Protein AF-A0A8T5HT48-F1 (afdb_monomer)

Sequence (452 aa):
MRFPLLFIIGLIIILPLALAVEISLPKDNYNLDEIVTISVFGCVETSLLMINNPSGFPVTVDQGFASWQMNYNTKSDNTLGKYEIIVNCADGNSQTKEFCLGEDCVISEPESGPETIKDYSWFKNEFMGYNETYSDFEEEYYEITNESVEHNTTNQPNQTSLLTLEDLEDLKELGEDLDELKEDLEDFSDDIDDYVDDLEDVDPVNETLVNLSNILIDNTEDLLENVINLLNKTGFDPDCNTYWTCTEWTTCANGTKSQNCTDKYGCEMDYVETVECFMCLESWNCTGWSSCSGGKQTRTCTDKHYCGTTLTKPTEEQSCQGSSSGTSSGVSGKSGSKDDLNINNLDVGLDQQGIPQEKIVEPDFTFGSEETEPLKEKSKLTPILLIVASIVLLIIIGGLVFLLYLKPKLDSANEIKEYIKKEKVKNVPLDQVKKTLIENGWPEKEVNKYLK

Foldseek 3Di:
DPPPVVVVVVVVVPPPPQPAKDKDWPDQEDEAQDKTKIKIARAQFKKKKFKADPVRATLDIDMDTHIDMDIDGNNSDVHFEKMKIWMAHLVGHIDIDIHGYDDPYDDDDDDPDPPPPDPCVVVSVLVVVLVVLVVVLVVLVVVLVVVLVVVVPPDDPPDDDDQDPVSVVSVVVSVVSLVVNVVSLVVSLVVLVVVLVVVCVVDVVPVNSNNVSVVVNVVSVVVNVVVVVVCVVVQPDVPDRFDWDKDDWDQDDPQKIKIWIDGPRPPDDIDIDMDGNPPQPFDWDKDDWDPQDPQKTFIDIDGPRPNVDCPPPDDGMDGDPPPPPPDPPDDDDDDDDDDDDDDDDDDDDDDDDDDDDDDDDDDDDDDDDDDDDDDDDDDPPPPVVVVVVVVVVVVVVVVVCCVVVCPDPPVLQPVLLVLVVVVVVVVDDLVVSLVVCVVVPHDSVSNVVNSD

pLDDT: mean 73.36, std 18.72, range [36.97, 98.38]

Radius of gyration: 39.74 Å; Cα contacts (8 Å, |Δi|>4): 416; chains: 1; bounding box: 127×87×83 Å

Secondary structure (DSSP, 8-state):
--SHHHHHHHHHHSS------EEE-S-SEE-TT-EEEEEEE--SSEEEEEEE-TTS-EEEEEEEESSEEEEEETTS----EEEEEEEEETTS-EEEEEEEESTT---PPPP---------HHHHHHHHHHHHHHHHHHHHHHHHHHHHHHTTSSS-TTSPPPPPTTHHHHHHHHHHHHHHHHHHHHHHHHHHHHHHHHHHHH-TT-HHHHHHHHHHHHHHHHHHHHHHHHHHHTT--SS----EEEPPPPPPBTTEEEEEEEETT-SS--EEEEEE-------EEEPPPPPPBTTEEE--EEESS-----TTPPPSEEE---------------------------------PPPP---------------PPPP------HHHHHHHHHHHHHHHHHHHHHHHH------HHHHHHHHHHHHHHTT--HHHHHHHHHHTT--HHHHHHH--

Solvent-accessible surface area (backbone atoms only — not comparable to full-atom values): 28052 Å² total; per-residue (Å²): 145,76,66,66,62,60,54,52,55,48,51,64,71,64,49,76,76,74,55,67,59,41,81,46,59,95,65,54,74,43,53,81,72,36,72,48,53,42,35,41,34,50,34,90,41,48,30,43,38,37,34,24,42,64,87,53,44,74,77,50,74,51,74,44,58,34,64,42,71,54,75,46,55,36,62,81,55,83,71,71,28,50,29,41,37,40,38,42,26,75,89,70,54,67,41,74,48,67,38,22,34,50,92,90,48,80,86,72,81,82,74,91,65,86,77,80,79,74,86,54,61,65,64,52,53,55,54,50,51,52,54,49,57,51,50,53,53,51,51,52,54,50,50,58,59,46,56,67,50,59,71,55,76,82,56,73,101,82,65,88,85,73,82,50,78,63,59,55,51,55,55,47,53,51,49,54,53,46,55,49,53,50,51,56,48,53,52,50,45,51,54,49,52,55,50,43,57,56,43,51,77,75,44,78,77,51,59,47,57,50,52,48,52,52,51,50,46,54,50,48,54,51,50,52,52,49,52,52,50,49,42,50,70,74,51,60,49,98,84,63,54,70,46,74,49,64,51,76,68,45,75,76,52,98,52,29,29,41,28,51,32,38,34,78,67,60,67,53,80,66,48,72,53,72,45,74,46,67,85,62,72,78,40,72,52,60,56,73,73,44,76,74,52,97,59,30,26,42,39,57,71,44,62,73,68,69,57,88,73,66,91,82,62,74,82,44,68,47,73,52,82,73,80,76,80,70,79,87,74,87,78,91,81,85,88,83,86,85,88,80,91,78,91,86,85,90,82,83,88,78,89,77,84,83,77,86,84,77,84,83,78,82,83,88,78,85,82,81,85,81,86,78,81,86,83,87,77,85,82,82,64,68,68,61,54,54,54,54,54,51,51,53,52,50,50,53,54,49,51,53,50,44,59,71,73,49,67,72,82,62,71,66,66,58,60,54,52,52,52,52,53,58,40,53,77,70,70,55,57,66,72,57,56,52,50,53,45,40,76,73,69,45,57,63,73,60,56,59,64,77,75,109

Structure (mmCIF, N/CA/C/O backbone):
data_AF-A0A8T5HT48-F1
#
_entry.id   AF-A0A8T5HT48-F1
#
loop_
_atom_site.group_PDB
_atom_site.id
_atom_site.type_symbol
_atom_site.label_atom_id
_atom_site.label_alt_id
_atom_site.label_comp_id
_atom_site.label_asym_id
_atom_site.label_entity_id
_atom_site.label_seq_id
_atom_site.pdbx_PDB_ins_code
_atom_site.Cartn_x
_atom_site.Cartn_y
_atom_site.Cartn_z
_atom_site.occupancy
_atom_site.B_iso_or_equiv
_atom_site.auth_seq_id
_atom_site.auth_comp_id
_atom_site.auth_asym_id
_atom_site.auth_atom_id
_atom_site.pdbx_PDB_model_num
ATOM 1 N N . MET A 1 1 ? 62.179 -1.739 1.456 1.00 49.88 1 MET A N 1
ATOM 2 C CA . MET A 1 1 ? 61.229 -1.717 0.319 1.00 49.88 1 MET A CA 1
ATOM 3 C C . MET A 1 1 ? 60.306 -2.945 0.344 1.00 49.88 1 MET A C 1
ATOM 5 O O . MET A 1 1 ? 60.401 -3.795 -0.526 1.00 49.88 1 MET A O 1
ATOM 9 N N . ARG A 1 2 ? 59.440 -3.090 1.359 1.00 54.88 2 ARG A N 1
ATOM 10 C CA . ARG A 1 2 ? 58.436 -4.183 1.444 1.00 54.88 2 ARG A CA 1
ATOM 11 C C . ARG A 1 2 ? 57.041 -3.698 1.872 1.00 54.88 2 ARG A C 1
ATOM 13 O O . ARG A 1 2 ? 56.160 -4.503 2.116 1.00 54.88 2 ARG A O 1
ATOM 20 N N . PHE A 1 3 ? 56.855 -2.381 1.938 1.00 53.69 3 PHE A N 1
ATOM 21 C CA . PHE A 1 3 ? 55.590 -1.742 2.293 1.00 53.69 3 PHE A CA 1
ATOM 22 C C . PHE A 1 3 ? 54.587 -1.528 1.136 1.00 53.69 3 PHE A C 1
ATOM 24 O O . PHE A 1 3 ? 53.400 -1.478 1.440 1.00 53.69 3 PHE A O 1
ATOM 31 N N . PRO A 1 4 ? 54.961 -1.454 -0.165 1.00 62.06 4 PRO A N 1
ATOM 32 C CA . PRO A 1 4 ? 53.960 -1.158 -1.196 1.00 62.06 4 PRO A CA 1
ATOM 33 C C . PRO A 1 4 ? 53.065 -2.360 -1.541 1.00 62.06 4 PRO A C 1
ATOM 35 O O . PRO A 1 4 ? 51.934 -2.163 -1.958 1.00 62.06 4 PRO A O 1
ATOM 38 N N . LEU A 1 5 ? 53.516 -3.604 -1.321 1.00 59.66 5 LEU A N 1
ATOM 39 C CA . LEU A 1 5 ? 52.741 -4.795 -1.701 1.00 59.66 5 LEU A CA 1
ATOM 40 C C . LEU A 1 5 ? 51.517 -5.022 -0.794 1.00 59.66 5 LEU A C 1
ATOM 42 O O . LEU A 1 5 ? 50.448 -5.363 -1.283 1.00 59.66 5 LEU A O 1
ATOM 46 N N . LEU A 1 6 ? 51.654 -4.792 0.518 1.00 58.69 6 LEU A N 1
ATOM 47 C CA . LEU A 1 6 ? 50.539 -4.919 1.469 1.00 58.69 6 LEU A CA 1
ATOM 48 C C . LEU A 1 6 ? 49.509 -3.796 1.305 1.00 58.69 6 LEU A C 1
ATOM 50 O O . LEU A 1 6 ? 48.326 -4.026 1.521 1.00 58.69 6 LEU A O 1
ATOM 54 N N . PHE A 1 7 ? 49.946 -2.609 0.878 1.00 58.25 7 PHE A N 1
ATOM 55 C CA . PHE A 1 7 ? 49.049 -1.489 0.599 1.00 58.25 7 PHE A CA 1
ATOM 56 C C . PHE A 1 7 ? 48.236 -1.717 -0.684 1.00 58.25 7 PHE A C 1
ATOM 58 O O . PHE A 1 7 ? 47.054 -1.403 -0.719 1.00 58.25 7 PHE A O 1
ATOM 65 N N . ILE A 1 8 ? 48.843 -2.332 -1.708 1.00 63.66 8 ILE A N 1
ATOM 66 C CA . ILE A 1 8 ? 48.151 -2.723 -2.946 1.00 63.66 8 ILE A CA 1
ATOM 67 C C . ILE A 1 8 ? 47.160 -3.867 -2.685 1.00 63.66 8 ILE A C 1
ATOM 69 O O . ILE A 1 8 ? 46.035 -3.807 -3.162 1.00 63.66 8 ILE A O 1
ATOM 73 N N . ILE A 1 9 ? 47.527 -4.874 -1.883 1.00 65.62 9 ILE A N 1
ATOM 74 C CA . ILE A 1 9 ? 46.602 -5.957 -1.500 1.00 65.62 9 ILE A CA 1
ATOM 75 C C . ILE A 1 9 ? 45.456 -5.412 -0.629 1.00 65.62 9 ILE A C 1
ATOM 77 O O . ILE A 1 9 ? 44.315 -5.817 -0.809 1.00 65.62 9 ILE A O 1
ATOM 81 N N . GLY A 1 10 ? 45.735 -4.449 0.258 1.00 60.66 10 GLY A N 1
ATOM 82 C CA . GLY A 1 10 ? 44.704 -3.737 1.019 1.00 60.66 10 GLY A CA 1
ATOM 83 C C . GLY A 1 10 ? 43.751 -2.935 0.127 1.00 60.66 10 GLY A C 1
ATOM 84 O O . GLY A 1 10 ? 42.546 -3.027 0.306 1.00 60.66 10 GLY A O 1
ATOM 85 N N . LEU A 1 11 ? 44.265 -2.224 -0.881 1.00 54.41 11 LEU A N 1
ATOM 86 C CA . LEU A 1 11 ? 43.449 -1.486 -1.855 1.00 54.41 11 LEU A CA 1
ATOM 87 C C . LEU A 1 11 ? 42.596 -2.397 -2.750 1.00 54.41 11 LEU A C 1
ATOM 89 O O . LEU A 1 11 ? 41.496 -2.007 -3.111 1.00 54.41 11 LEU A O 1
ATOM 93 N N . ILE A 1 12 ? 43.062 -3.610 -3.066 1.00 56.56 12 ILE A N 1
ATOM 94 C CA . ILE A 1 12 ? 42.284 -4.601 -3.833 1.00 56.56 12 ILE A CA 1
ATOM 95 C C . ILE A 1 12 ? 41.157 -5.216 -2.982 1.00 56.56 12 ILE A C 1
ATOM 97 O O . ILE A 1 12 ? 40.124 -5.583 -3.526 1.00 56.56 12 ILE A O 1
ATOM 101 N N . ILE A 1 13 ? 41.323 -5.299 -1.656 1.00 56.41 13 ILE A N 1
ATOM 102 C CA . ILE A 1 13 ? 40.288 -5.803 -0.729 1.00 56.41 13 ILE A CA 1
ATOM 103 C C . ILE A 1 13 ? 39.277 -4.703 -0.345 1.00 56.41 13 ILE A C 1
ATOM 105 O O . ILE A 1 13 ? 38.159 -5.017 0.046 1.00 56.41 13 ILE A O 1
ATOM 109 N N . ILE A 1 14 ? 39.655 -3.425 -0.467 1.00 50.94 14 ILE A N 1
ATOM 110 C CA . ILE A 1 14 ? 38.781 -2.264 -0.212 1.00 50.94 14 ILE A CA 1
ATOM 111 C C . ILE A 1 14 ? 38.170 -1.724 -1.515 1.00 50.94 14 ILE A C 1
ATOM 113 O O . ILE A 1 14 ? 37.400 -0.772 -1.461 1.00 50.94 14 ILE A O 1
ATOM 117 N N . LEU A 1 15 ? 38.468 -2.306 -2.686 1.00 46.78 15 LEU A N 1
ATOM 118 C CA . LEU A 1 15 ? 37.671 -2.017 -3.876 1.00 46.78 15 LEU A CA 1
ATOM 119 C C . LEU A 1 15 ? 36.246 -2.473 -3.536 1.00 46.78 15 LEU A C 1
ATOM 121 O O . LEU A 1 15 ? 36.062 -3.678 -3.328 1.00 46.78 15 LEU A O 1
ATOM 125 N N . PRO A 1 16 ? 35.260 -1.565 -3.408 1.00 53.06 16 PRO A N 1
ATOM 126 C CA . PRO A 1 16 ? 33.886 -2.005 -3.311 1.00 53.06 16 PRO A CA 1
ATOM 127 C C . PRO A 1 16 ? 33.658 -2.825 -4.575 1.00 53.06 16 PRO A C 1
ATOM 129 O O . PRO A 1 16 ? 33.804 -2.320 -5.689 1.00 53.06 16 PRO A O 1
ATOM 132 N N . LEU A 1 17 ? 33.405 -4.121 -4.407 1.00 54.81 17 LEU A N 1
ATOM 133 C CA . LEU A 1 17 ? 32.726 -4.879 -5.438 1.00 54.81 17 LEU A CA 1
ATOM 134 C C . LEU A 1 17 ? 31.367 -4.198 -5.534 1.00 54.81 17 LEU A C 1
ATOM 136 O O . LEU A 1 17 ? 30.469 -4.529 -4.767 1.00 54.81 17 LEU A O 1
ATOM 140 N N . ALA A 1 18 ? 31.271 -3.166 -6.374 1.00 57.53 18 ALA A N 1
ATOM 141 C CA . ALA A 1 18 ? 29.998 -2.687 -6.861 1.00 57.53 18 ALA A CA 1
ATOM 142 C C . ALA A 1 18 ? 29.348 -3.937 -7.443 1.00 57.53 18 ALA A C 1
ATOM 144 O O . ALA A 1 18 ? 29.850 -4.509 -8.417 1.00 57.53 18 ALA A O 1
ATOM 145 N N . LEU A 1 19 ? 28.373 -4.473 -6.714 1.00 64.56 19 LEU A N 1
ATOM 146 C CA . LEU A 1 19 ? 27.620 -5.618 -7.173 1.00 64.56 19 LEU A CA 1
ATOM 147 C C . LEU A 1 19 ? 26.898 -5.106 -8.410 1.00 64.56 19 LEU A C 1
ATOM 149 O O . LEU A 1 19 ? 26.077 -4.204 -8.309 1.00 64.56 19 LEU A O 1
ATOM 153 N N . ALA A 1 20 ? 27.304 -5.594 -9.579 1.00 80.31 20 ALA A N 1
ATOM 154 C CA . ALA A 1 20 ? 26.580 -5.292 -10.798 1.00 80.31 20 ALA A CA 1
ATOM 155 C C . ALA A 1 20 ? 25.136 -5.768 -10.608 1.00 80.31 20 ALA A C 1
ATOM 157 O O . ALA A 1 20 ? 24.907 -6.837 -10.033 1.00 80.31 20 ALA A O 1
ATOM 158 N N . VAL A 1 21 ? 24.189 -4.954 -11.056 1.00 90.31 21 VAL A N 1
ATOM 159 C CA . VAL A 1 21 ? 22.764 -5.275 -11.006 1.00 90.31 21 VAL A CA 1
ATOM 160 C C . VAL A 1 21 ? 22.536 -6.558 -11.792 1.00 90.31 21 VAL A C 1
ATOM 162 O O . VAL A 1 21 ? 23.037 -6.711 -12.907 1.00 90.31 21 VAL A O 1
ATOM 165 N N . GLU A 1 22 ? 21.801 -7.496 -11.208 1.00 94.38 22 GLU A N 1
ATOM 166 C CA . GLU A 1 22 ? 21.535 -8.793 -11.822 1.00 94.38 22 GLU A CA 1
ATOM 167 C C . GLU A 1 22 ? 20.029 -9.038 -11.901 1.00 94.38 22 GLU A C 1
ATOM 169 O O . GLU A 1 22 ? 19.322 -8.993 -10.894 1.00 94.38 22 GLU A O 1
ATOM 174 N N . ILE A 1 23 ? 19.555 -9.344 -13.111 1.00 97.00 23 ILE A N 1
ATOM 175 C CA . ILE A 1 23 ? 18.183 -9.785 -13.368 1.00 97.00 23 ILE A CA 1
ATOM 176 C C . ILE A 1 23 ? 18.204 -11.301 -13.570 1.00 97.00 23 ILE A C 1
ATOM 178 O O . ILE A 1 23 ? 18.834 -11.824 -14.498 1.00 97.00 23 ILE A O 1
ATOM 182 N N . SER A 1 24 ? 17.485 -12.032 -12.724 1.00 96.94 24 SER A N 1
ATOM 183 C CA . SER A 1 24 ? 17.371 -13.486 -12.795 1.00 96.94 24 SER A CA 1
ATOM 184 C C . SER A 1 24 ? 15.972 -13.912 -13.220 1.00 96.94 24 SER A C 1
ATOM 186 O O . SER A 1 24 ? 14.967 -13.364 -12.773 1.00 96.94 24 SER A O 1
ATOM 188 N N . LEU A 1 25 ? 15.935 -14.909 -14.104 1.00 97.19 25 LEU A N 1
ATOM 189 C CA . LEU A 1 25 ? 14.723 -15.532 -14.622 1.00 97.19 25 LEU A CA 1
ATOM 190 C C . LEU A 1 25 ? 14.864 -17.050 -14.450 1.00 97.19 25 LEU A C 1
ATOM 192 O O . LEU A 1 25 ? 15.958 -17.573 -14.686 1.00 97.19 25 LEU A O 1
ATOM 196 N N . PRO A 1 26 ? 13.793 -17.785 -14.104 1.00 95.38 26 PRO A N 1
ATOM 197 C CA . PRO A 1 26 ? 13.824 -19.248 -14.062 1.00 95.38 26 PRO A CA 1
ATOM 198 C C . PRO A 1 26 ? 14.120 -19.891 -15.423 1.00 95.38 26 PRO A C 1
ATOM 200 O O . PRO A 1 26 ? 14.682 -20.984 -15.491 1.00 95.38 26 PRO A O 1
ATOM 203 N N . LYS A 1 27 ? 13.694 -19.229 -16.501 1.00 94.31 27 LYS A N 1
ATOM 204 C CA . LYS A 1 27 ? 13.884 -19.624 -17.897 1.00 94.31 27 LYS A CA 1
ATOM 205 C C . LYS A 1 27 ? 13.689 -18.414 -18.807 1.00 94.31 27 LYS A C 1
ATOM 207 O O . LYS A 1 27 ? 13.119 -17.415 -18.377 1.00 94.31 27 LYS A O 1
ATOM 212 N N . ASP A 1 28 ? 14.075 -18.562 -20.068 1.00 94.00 28 ASP A N 1
ATOM 213 C CA . ASP A 1 28 ? 14.003 -17.468 -21.041 1.00 94.00 28 ASP A CA 1
ATOM 214 C C . ASP A 1 28 ? 12.869 -17.638 -22.067 1.00 94.00 28 ASP A C 1
ATOM 216 O O . ASP A 1 28 ? 12.663 -16.764 -22.894 1.00 94.00 28 ASP A O 1
ATOM 220 N N . ASN A 1 29 ? 12.125 -18.753 -22.039 1.00 94.69 29 ASN A N 1
ATOM 221 C CA . ASN A 1 29 ? 11.034 -19.032 -22.982 1.00 94.69 29 ASN A CA 1
ATOM 222 C C . ASN A 1 29 ? 9.744 -19.397 -22.242 1.00 94.69 29 ASN A C 1
ATOM 224 O O . ASN A 1 29 ? 9.711 -20.358 -21.460 1.00 94.69 29 ASN A O 1
ATOM 228 N N . TYR A 1 30 ? 8.680 -18.658 -22.533 1.00 94.69 30 TYR A N 1
ATOM 229 C CA . TYR A 1 30 ? 7.375 -18.772 -21.894 1.00 94.69 30 TYR A CA 1
ATOM 230 C C . TYR A 1 30 ? 6.270 -18.997 -22.928 1.00 94.69 30 TYR A C 1
ATOM 232 O O . TYR A 1 30 ? 6.375 -18.587 -24.087 1.00 94.69 30 TYR A O 1
ATOM 240 N N . ASN A 1 31 ? 5.209 -19.675 -22.495 1.00 92.94 31 ASN A N 1
ATOM 241 C CA . ASN A 1 31 ? 3.970 -19.798 -23.262 1.00 92.94 31 ASN A CA 1
ATOM 242 C C . ASN A 1 31 ? 2.970 -18.714 -22.839 1.00 92.94 31 ASN A C 1
ATOM 244 O O . ASN A 1 31 ? 3.097 -18.138 -21.762 1.00 92.94 31 ASN A O 1
ATOM 248 N N . LEU A 1 32 ? 1.946 -18.482 -23.664 1.00 88.75 32 LEU A N 1
ATOM 249 C CA . LEU A 1 32 ? 0.795 -17.666 -23.268 1.00 88.75 32 LEU A CA 1
ATOM 250 C C . LEU A 1 32 ? 0.139 -18.234 -21.998 1.00 88.75 32 LEU A C 1
ATOM 252 O O . LEU A 1 32 ? 0.027 -19.454 -21.860 1.00 88.75 32 LEU A O 1
ATOM 256 N N . ASP A 1 33 ? -0.338 -17.341 -21.127 1.00 88.50 33 ASP A N 1
ATOM 257 C CA . ASP A 1 33 ? -0.956 -17.652 -19.822 1.00 88.50 33 ASP A CA 1
ATOM 258 C C . ASP A 1 33 ? 0.016 -18.258 -18.787 1.00 88.50 33 ASP A C 1
ATOM 260 O O . ASP A 1 33 ? -0.392 -18.820 -17.771 1.00 88.50 33 ASP A O 1
ATOM 264 N N . GLU A 1 34 ? 1.323 -18.144 -19.028 1.00 93.44 34 GLU A N 1
ATOM 265 C CA . GLU A 1 34 ? 2.358 -18.460 -18.048 1.00 93.44 34 GLU A CA 1
ATOM 266 C C . GLU A 1 34 ? 2.758 -17.227 -17.222 1.00 93.44 34 GLU A C 1
ATOM 268 O O . GLU A 1 34 ? 2.638 -16.085 -17.673 1.00 93.44 34 GLU A O 1
ATOM 273 N N . ILE A 1 35 ? 3.256 -17.466 -16.007 1.00 94.56 35 ILE A N 1
ATOM 274 C CA . ILE A 1 35 ? 3.790 -16.434 -15.117 1.00 94.56 35 ILE A CA 1
ATOM 275 C C . ILE A 1 35 ? 5.311 -16.354 -15.287 1.00 94.56 35 ILE A C 1
ATOM 277 O O . ILE A 1 35 ? 6.022 -17.340 -15.077 1.00 94.56 35 ILE A O 1
ATOM 281 N N . VAL A 1 36 ? 5.806 -15.167 -15.625 1.00 97.19 36 VAL A N 1
ATOM 282 C CA . VAL A 1 36 ? 7.228 -14.819 -15.641 1.00 97.19 36 VAL A CA 1
ATOM 283 C C . VAL A 1 36 ? 7.599 -14.294 -14.263 1.00 97.19 36 VAL A C 1
ATOM 285 O O . VAL A 1 36 ? 7.153 -13.229 -13.846 1.00 97.19 36 VAL A O 1
ATOM 288 N N . THR A 1 37 ? 8.416 -15.050 -13.543 1.00 97.75 37 THR A N 1
ATOM 289 C CA . THR A 1 37 ? 8.964 -14.621 -12.258 1.00 97.75 37 THR A CA 1
ATOM 290 C C . THR A 1 37 ? 10.303 -13.931 -12.482 1.00 97.75 37 THR A C 1
ATOM 292 O O . THR A 1 37 ? 11.225 -14.550 -13.015 1.00 97.75 37 THR A O 1
ATOM 295 N N . ILE A 1 38 ? 10.423 -12.678 -12.050 1.00 98.38 38 ILE A N 1
ATOM 296 C CA . ILE A 1 38 ? 11.613 -11.852 -12.260 1.00 98.38 38 ILE A CA 1
ATOM 297 C C . ILE A 1 38 ? 12.210 -11.509 -10.905 1.00 98.38 38 ILE A C 1
ATOM 299 O O . ILE A 1 38 ? 11.524 -10.934 -10.066 1.00 98.38 38 ILE A O 1
ATOM 303 N N . SER A 1 39 ? 13.476 -11.861 -10.689 1.00 97.88 39 SER A N 1
ATOM 304 C CA . SER A 1 39 ? 14.212 -11.504 -9.473 1.00 97.88 39 SER A CA 1
ATOM 305 C C . SER A 1 39 ? 15.282 -10.466 -9.788 1.00 97.88 39 SER A C 1
ATOM 307 O O . SER A 1 39 ? 16.083 -10.664 -10.702 1.00 97.88 39 SER A O 1
ATOM 309 N N . VAL A 1 40 ? 15.313 -9.395 -9.003 1.00 96.75 40 VAL A N 1
ATOM 310 C CA . VAL A 1 40 ? 16.279 -8.301 -9.106 1.00 96.75 40 VAL A CA 1
ATOM 311 C C . VAL A 1 40 ? 17.234 -8.376 -7.920 1.00 96.75 40 VAL A C 1
ATOM 313 O O . VAL A 1 40 ? 16.802 -8.502 -6.773 1.00 96.75 40 VAL A O 1
ATOM 316 N N . PHE A 1 41 ? 18.534 -8.298 -8.192 1.00 94.56 41 PHE A N 1
ATOM 317 C CA . PHE A 1 41 ? 19.591 -8.292 -7.183 1.00 94.56 41 PHE A CA 1
ATOM 318 C C . PHE A 1 41 ? 20.589 -7.163 -7.442 1.00 94.56 41 PHE A C 1
ATOM 320 O O . PHE A 1 41 ? 20.758 -6.704 -8.569 1.00 94.56 41 PHE A O 1
ATOM 327 N N . GLY A 1 42 ? 21.315 -6.766 -6.397 1.00 88.88 42 GLY A N 1
ATOM 328 C CA . GLY A 1 42 ? 22.467 -5.869 -6.524 1.00 88.88 42 GLY A CA 1
ATOM 329 C C . GLY A 1 42 ? 22.149 -4.373 -6.502 1.00 88.88 42 GLY A C 1
ATOM 330 O O . GLY A 1 42 ? 23.087 -3.593 -6.384 1.00 88.88 42 GLY A O 1
ATOM 331 N N . CYS A 1 43 ? 20.877 -3.961 -6.519 1.00 87.75 43 CYS A N 1
ATOM 332 C CA . CYS A 1 43 ? 20.521 -2.576 -6.206 1.00 87.75 43 CYS A CA 1
ATOM 333 C C . CYS A 1 43 ? 20.751 -2.297 -4.708 1.00 87.75 43 CYS A C 1
ATOM 335 O O . CYS A 1 43 ? 20.425 -3.125 -3.853 1.00 87.75 43 CYS A O 1
ATOM 337 N N . VAL A 1 44 ? 21.334 -1.138 -4.388 1.00 79.12 44 VAL A N 1
ATOM 338 C CA . VAL A 1 44 ? 21.641 -0.733 -3.001 1.00 79.12 44 VAL A CA 1
ATOM 339 C C . VAL A 1 44 ? 20.412 -0.140 -2.287 1.00 79.12 44 VAL A C 1
ATOM 341 O O . VAL A 1 44 ? 20.359 -0.169 -1.060 1.00 79.12 44 VAL A O 1
ATOM 344 N N . GLU A 1 45 ? 19.406 0.319 -3.038 1.00 82.75 45 GLU A N 1
ATOM 345 C CA . GLU A 1 45 ? 18.205 1.012 -2.539 1.00 82.75 45 GLU A CA 1
ATOM 346 C C . GLU A 1 45 ? 16.975 0.657 -3.399 1.00 82.75 45 GLU A C 1
ATOM 348 O O . GLU A 1 45 ? 16.797 -0.506 -3.770 1.00 82.75 45 GLU A O 1
ATOM 353 N N . THR A 1 46 ? 16.120 1.631 -3.718 1.00 80.94 46 THR A N 1
ATOM 354 C CA . THR A 1 46 ? 14.986 1.469 -4.626 1.00 80.94 46 THR A CA 1
ATOM 355 C C . THR A 1 46 ? 15.449 1.193 -6.053 1.00 80.94 46 THR A C 1
ATOM 357 O O . THR A 1 46 ? 16.545 1.563 -6.497 1.00 80.94 46 THR A O 1
ATOM 360 N N . SER A 1 47 ? 14.601 0.482 -6.782 1.00 87.75 47 SER A N 1
ATOM 361 C CA . SER A 1 47 ? 14.807 0.174 -8.185 1.00 87.75 47 SER A CA 1
ATOM 362 C C . SER A 1 47 ? 13.481 0.099 -8.907 1.00 87.75 47 SER A C 1
ATOM 364 O O . SER A 1 47 ? 12.505 -0.421 -8.369 1.00 87.75 47 SER A O 1
ATOM 366 N N . LEU A 1 48 ? 13.488 0.620 -10.126 1.00 80.81 48 LEU A N 1
ATOM 367 C CA . LEU A 1 48 ? 12.359 0.621 -11.033 1.00 80.81 48 LEU A CA 1
ATOM 368 C C . LEU A 1 48 ? 12.585 -0.468 -12.078 1.00 80.81 48 LEU A C 1
ATOM 370 O O . LEU A 1 48 ? 13.617 -0.475 -12.755 1.00 80.81 48 LEU A O 1
ATOM 374 N N . LEU A 1 49 ? 11.632 -1.381 -12.201 1.00 95.38 49 LEU A N 1
ATOM 375 C CA . LEU A 1 49 ? 11.593 -2.421 -13.217 1.00 95.38 49 LEU A CA 1
ATOM 376 C C . LEU A 1 49 ? 10.510 -2.088 -14.235 1.00 95.38 49 LEU A C 1
ATOM 378 O O . LEU A 1 49 ? 9.387 -1.741 -13.885 1.00 95.38 49 LEU A O 1
ATOM 382 N N . MET A 1 50 ? 10.832 -2.271 -15.505 1.00 89.44 50 MET A N 1
ATOM 383 C CA . MET A 1 50 ? 9.920 -2.071 -16.620 1.00 89.44 50 MET A CA 1
ATOM 384 C C . MET A 1 50 ? 10.009 -3.256 -17.568 1.00 89.44 50 MET A C 1
ATOM 386 O O . MET A 1 50 ? 11.104 -3.753 -17.832 1.00 89.44 50 MET A O 1
ATOM 390 N N . ILE A 1 51 ? 8.868 -3.706 -18.084 1.00 94.31 51 ILE A N 1
ATOM 391 C CA . ILE A 1 51 ? 8.818 -4.724 -19.134 1.00 94.31 51 ILE A CA 1
ATOM 392 C C . ILE A 1 51 ? 8.244 -4.092 -20.394 1.00 94.31 51 ILE A C 1
ATOM 394 O O . ILE A 1 51 ? 7.112 -3.616 -20.374 1.00 94.31 51 ILE A O 1
ATOM 398 N N . ASN A 1 52 ? 8.991 -4.161 -21.491 1.00 89.69 52 ASN A N 1
ATOM 399 C CA . ASN A 1 52 ? 8.557 -3.758 -22.820 1.00 89.69 52 ASN A CA 1
ATOM 400 C C . ASN A 1 52 ? 8.193 -4.985 -23.657 1.00 89.69 52 ASN A C 1
ATOM 402 O O . ASN A 1 52 ? 8.877 -6.014 -23.623 1.00 89.69 52 ASN A O 1
ATOM 406 N N . ASN A 1 53 ? 7.120 -4.873 -24.434 1.00 89.94 53 ASN A N 1
ATOM 407 C CA . ASN A 1 53 ? 6.721 -5.892 -25.395 1.00 89.94 53 ASN A CA 1
ATOM 408 C C . ASN A 1 53 ? 7.588 -5.846 -26.672 1.00 89.94 53 ASN A C 1
ATOM 410 O O . ASN A 1 53 ? 8.407 -4.941 -26.841 1.00 89.94 53 ASN A O 1
ATOM 414 N N . PRO A 1 54 ? 7.392 -6.778 -27.624 1.00 91.19 54 PRO A N 1
ATOM 415 C CA . PRO A 1 54 ? 8.186 -6.831 -28.855 1.00 91.19 54 PRO A CA 1
ATOM 416 C C . PRO A 1 54 ? 8.083 -5.598 -29.759 1.00 91.19 54 PRO A C 1
ATOM 418 O O . PRO A 1 54 ? 8.893 -5.447 -30.672 1.00 91.19 54 PRO A O 1
ATOM 421 N N . SER A 1 55 ? 7.085 -4.740 -29.542 1.00 78.19 55 SER A N 1
ATOM 422 C CA . SER A 1 55 ? 6.925 -3.477 -30.269 1.00 78.19 55 SER A CA 1
ATOM 423 C C . SER A 1 55 ? 7.606 -2.299 -29.560 1.00 78.19 55 SER A C 1
ATOM 425 O O . SER A 1 55 ? 7.574 -1.193 -30.085 1.00 78.19 55 SER A O 1
ATOM 427 N N . GLY A 1 56 ? 8.230 -2.526 -28.399 1.00 78.56 56 GLY A N 1
ATOM 428 C CA . GLY A 1 56 ? 8.891 -1.495 -27.600 1.00 78.56 56 GLY A CA 1
ATOM 429 C C . GLY A 1 56 ? 7.952 -0.720 -26.674 1.00 78.56 56 GLY A C 1
ATOM 430 O O . GLY A 1 56 ? 8.377 0.284 -26.111 1.00 78.56 56 GLY A O 1
ATOM 431 N N . PHE A 1 57 ? 6.698 -1.156 -26.505 1.00 67.81 57 PHE A N 1
ATOM 432 C CA . PHE A 1 57 ? 5.758 -0.508 -25.587 1.00 67.81 57 PHE A CA 1
ATOM 433 C C . PHE A 1 57 ? 5.846 -1.121 -24.187 1.00 67.81 57 PHE A C 1
ATOM 435 O O . PHE A 1 57 ? 5.868 -2.354 -24.081 1.00 67.81 57 PHE A O 1
ATOM 442 N N . PRO A 1 58 ? 5.840 -0.301 -23.123 1.00 71.81 58 PRO A N 1
ATOM 443 C CA . PRO A 1 58 ? 5.802 -0.797 -21.755 1.00 71.81 58 PRO A CA 1
ATOM 444 C C . PRO A 1 58 ? 4.467 -1.499 -21.486 1.00 71.81 58 PRO A C 1
ATOM 446 O O . PRO A 1 58 ? 3.397 -0.986 -21.803 1.00 71.81 58 PRO A O 1
ATOM 449 N N . VAL A 1 59 ? 4.525 -2.692 -20.902 1.00 77.62 59 VAL A N 1
ATOM 450 C CA . VAL A 1 59 ? 3.343 -3.494 -20.532 1.00 77.62 59 VAL A CA 1
ATOM 451 C C . VAL A 1 59 ? 3.179 -3.651 -19.028 1.00 77.62 59 VAL A C 1
ATOM 453 O O . VAL A 1 59 ? 2.116 -4.060 -18.569 1.00 77.62 59 VAL A O 1
ATOM 456 N N . THR A 1 60 ? 4.226 -3.362 -18.258 1.00 82.00 60 THR A N 1
ATOM 457 C CA . THR A 1 60 ? 4.154 -3.242 -16.803 1.00 82.00 60 THR A CA 1
ATOM 458 C C . THR A 1 60 ? 5.352 -2.452 -16.296 1.00 82.00 60 THR A C 1
ATOM 460 O O . THR A 1 60 ? 6.451 -2.539 -16.854 1.00 82.00 60 THR A O 1
ATOM 463 N N . VAL A 1 61 ? 5.128 -1.732 -15.205 1.00 79.94 61 VAL A N 1
ATOM 464 C CA . VAL A 1 61 ? 6.154 -1.078 -14.396 1.00 79.94 61 VAL A CA 1
ATOM 465 C C . VAL A 1 61 ? 5.944 -1.536 -12.959 1.00 79.94 61 VAL A C 1
ATOM 467 O O . VAL A 1 61 ? 4.806 -1.745 -12.543 1.00 79.94 61 VAL A O 1
ATOM 470 N N . ASP A 1 62 ? 7.027 -1.778 -12.237 1.00 81.75 62 ASP A N 1
ATOM 471 C CA . ASP A 1 62 ? 6.986 -2.178 -10.834 1.00 81.75 62 ASP A CA 1
ATOM 472 C C . ASP A 1 62 ? 8.226 -1.640 -10.114 1.00 81.75 62 ASP A C 1
ATOM 474 O O . ASP A 1 62 ? 9.252 -1.367 -10.745 1.00 81.75 62 ASP A O 1
ATOM 478 N N . GLN A 1 63 ? 8.152 -1.497 -8.797 1.00 85.00 63 GLN A N 1
ATOM 479 C CA . GLN A 1 63 ? 9.246 -0.975 -7.990 1.00 85.00 63 GLN A CA 1
ATOM 480 C C . GLN A 1 63 ? 9.539 -1.864 -6.790 1.00 85.00 63 GLN A C 1
ATOM 482 O O . GLN A 1 63 ? 8.658 -2.493 -6.206 1.00 85.00 63 GLN A O 1
ATOM 487 N N . GLY A 1 64 ? 10.802 -1.892 -6.383 1.00 83.31 64 GLY A N 1
ATOM 488 C CA . GLY A 1 64 ? 11.188 -2.638 -5.199 1.00 83.31 64 GLY A CA 1
ATOM 489 C C . GLY A 1 64 ? 12.506 -2.195 -4.599 1.00 83.31 64 GLY A C 1
ATOM 490 O O . GLY A 1 64 ? 13.306 -1.492 -5.218 1.00 83.31 64 GLY A O 1
ATOM 491 N N . PHE A 1 65 ? 12.715 -2.621 -3.358 1.00 87.44 65 PHE A N 1
ATOM 492 C CA . PHE A 1 65 ? 13.857 -2.232 -2.545 1.00 87.44 65 PHE A CA 1
ATOM 493 C C . PHE A 1 65 ? 14.896 -3.354 -2.458 1.00 87.44 65 PHE A C 1
ATOM 495 O O . PHE A 1 65 ? 14.575 -4.510 -2.169 1.00 87.44 65 PHE A O 1
ATOM 502 N N . ALA A 1 66 ? 16.161 -2.992 -2.656 1.00 87.94 66 ALA A N 1
ATOM 503 C CA . ALA A 1 66 ? 17.320 -3.869 -2.610 1.00 87.94 66 ALA A CA 1
ATOM 504 C C . ALA A 1 66 ? 17.180 -5.105 -3.519 1.00 87.94 66 ALA A C 1
ATOM 506 O O . ALA A 1 66 ? 17.285 -5.005 -4.739 1.00 87.94 66 ALA A O 1
ATOM 507 N N . SER A 1 67 ? 16.987 -6.290 -2.932 1.00 92.44 67 SER A N 1
ATOM 508 C CA . SER A 1 67 ? 16.738 -7.529 -3.675 1.00 92.44 67 SER A CA 1
ATOM 509 C C . SER A 1 67 ? 15.284 -7.938 -3.527 1.00 92.44 67 SER A C 1
ATOM 511 O O . SER A 1 67 ? 14.827 -8.218 -2.418 1.00 92.44 67 SER A O 1
ATOM 513 N N . TRP A 1 68 ? 14.579 -8.011 -4.645 1.00 95.25 68 TRP A N 1
ATOM 514 C CA . TRP A 1 68 ? 13.139 -8.232 -4.672 1.00 95.25 68 TRP A CA 1
ATOM 515 C C . TRP A 1 68 ? 12.738 -9.054 -5.895 1.00 95.25 68 TRP A C 1
ATOM 517 O O . TRP A 1 68 ? 13.564 -9.412 -6.739 1.00 95.25 68 TRP A O 1
ATOM 527 N N . GLN A 1 69 ? 11.467 -9.433 -5.948 1.00 96.12 69 GLN A N 1
ATOM 528 C CA . GLN A 1 69 ? 10.935 -10.279 -7.001 1.00 96.12 69 GLN A CA 1
ATOM 529 C C . GLN A 1 69 ? 9.515 -9.848 -7.348 1.00 96.12 69 GLN A C 1
ATOM 531 O O . GLN A 1 69 ? 8.726 -9.577 -6.445 1.00 96.12 69 GLN A O 1
ATOM 536 N N . MET A 1 70 ? 9.182 -9.889 -8.636 1.00 95.12 70 MET A N 1
ATOM 537 C CA . MET A 1 70 ? 7.827 -9.671 -9.138 1.00 95.12 70 MET A CA 1
ATOM 538 C C . MET A 1 70 ? 7.384 -10.795 -10.074 1.00 95.12 70 MET A C 1
ATOM 540 O O . MET A 1 70 ? 8.186 -11.629 -10.513 1.00 95.12 70 MET A O 1
ATOM 544 N N . ASN A 1 71 ? 6.078 -10.857 -10.321 1.00 95.19 71 ASN A N 1
ATOM 545 C CA . ASN A 1 71 ? 5.460 -11.849 -11.189 1.00 95.19 71 ASN A CA 1
ATOM 546 C C . ASN A 1 71 ? 4.654 -11.140 -12.276 1.00 95.19 71 ASN A C 1
ATOM 548 O O . ASN A 1 71 ? 3.681 -10.452 -11.978 1.00 95.19 71 ASN A O 1
ATOM 552 N N . TYR A 1 72 ? 5.006 -11.390 -13.531 1.00 94.19 72 TYR A N 1
ATOM 553 C CA . TYR A 1 72 ? 4.294 -10.880 -14.693 1.00 94.19 72 TYR A CA 1
ATOM 554 C C . TYR A 1 72 ? 3.477 -11.995 -15.353 1.00 94.19 72 TYR A C 1
ATOM 556 O O . TYR A 1 72 ? 4.011 -13.050 -15.695 1.00 94.19 72 TYR A O 1
ATOM 564 N N . ASN A 1 73 ? 2.171 -11.786 -15.530 1.00 91.81 73 ASN A N 1
ATOM 565 C CA . ASN A 1 73 ? 1.318 -12.730 -16.250 1.00 91.81 73 ASN A CA 1
ATOM 566 C C . ASN A 1 73 ? 1.354 -12.416 -17.752 1.00 91.81 73 ASN A C 1
ATOM 568 O O . ASN A 1 73 ? 0.891 -11.363 -18.177 1.00 91.81 73 ASN A O 1
ATOM 572 N N . THR A 1 74 ? 1.828 -13.359 -18.566 1.00 91.56 74 THR A N 1
ATOM 573 C CA . THR A 1 74 ? 1.904 -13.211 -20.035 1.00 91.56 74 THR A CA 1
ATOM 574 C C . THR A 1 74 ? 0.544 -13.058 -20.721 1.00 91.56 74 THR A C 1
ATOM 576 O O . THR A 1 74 ? 0.486 -12.767 -21.906 1.00 91.56 74 THR A O 1
ATOM 579 N N . LYS A 1 75 ? -0.571 -13.247 -20.009 1.00 86.00 75 LYS A N 1
ATOM 580 C CA . LYS A 1 75 ? -1.914 -12.937 -20.514 1.00 86.00 75 LYS A CA 1
ATOM 581 C C . LYS A 1 75 ? -2.232 -11.440 -20.510 1.00 86.00 75 LYS A C 1
ATOM 583 O O . LYS A 1 75 ? -3.170 -11.025 -21.192 1.00 86.00 75 LYS A O 1
ATOM 588 N N . SER A 1 76 ? -1.491 -10.647 -19.734 1.00 79.25 76 SER A N 1
ATOM 589 C CA . SER A 1 76 ? -1.667 -9.193 -19.671 1.00 79.25 76 SER A CA 1
ATOM 590 C C . SER A 1 76 ? -1.367 -8.530 -21.017 1.00 79.25 76 SER A C 1
ATOM 592 O O . SER A 1 76 ? -2.020 -7.553 -21.366 1.00 79.25 76 SER A O 1
ATOM 594 N N . ASP A 1 77 ? -0.455 -9.106 -21.805 1.00 82.06 77 ASP A N 1
ATOM 595 C CA . ASP A 1 77 ? -0.204 -8.731 -23.196 1.00 82.06 77 ASP A CA 1
ATOM 596 C C . ASP A 1 77 ? 0.049 -9.986 -24.045 1.00 82.06 77 ASP A C 1
ATOM 598 O O . ASP A 1 77 ? 1.012 -10.714 -23.835 1.00 82.06 77 ASP A O 1
ATOM 602 N N . ASN A 1 78 ? -0.813 -10.246 -25.031 1.00 81.50 78 ASN A N 1
ATOM 603 C CA . ASN A 1 78 ? -0.765 -11.476 -25.838 1.00 81.50 78 ASN A CA 1
ATOM 604 C C . ASN A 1 78 ? 0.178 -11.368 -27.055 1.00 81.50 78 ASN A C 1
ATOM 606 O O . ASN A 1 78 ? 0.038 -12.132 -28.019 1.00 81.50 78 ASN A O 1
ATOM 610 N N . THR A 1 79 ? 1.089 -10.393 -27.062 1.00 88.44 79 THR A N 1
ATOM 611 C CA . THR A 1 79 ? 1.973 -10.117 -28.197 1.00 88.44 79 THR A CA 1
ATOM 612 C C . THR A 1 79 ? 3.104 -11.141 -28.244 1.00 88.44 79 THR A C 1
ATOM 614 O O . THR A 1 79 ? 3.985 -11.171 -27.401 1.00 88.44 79 THR A O 1
ATOM 617 N N . LEU A 1 80 ? 3.119 -12.014 -29.250 1.00 92.06 80 LEU A N 1
ATOM 618 C CA . LEU A 1 80 ? 4.199 -12.998 -29.384 1.00 92.06 80 LEU A CA 1
ATOM 619 C C . LEU A 1 80 ? 5.518 -12.319 -29.775 1.00 92.06 80 LEU A C 1
ATOM 621 O O . LEU A 1 80 ? 5.534 -11.451 -30.650 1.00 92.06 80 LEU A O 1
ATOM 625 N N . GLY A 1 81 ? 6.630 -12.760 -29.185 1.00 92.06 81 GLY A N 1
ATOM 626 C CA . GLY A 1 81 ? 7.964 -12.270 -29.529 1.00 92.06 81 GLY A CA 1
ATOM 627 C C . GLY A 1 81 ? 8.887 -12.074 -28.331 1.00 92.06 81 GLY A C 1
ATOM 628 O O . GLY A 1 81 ? 8.755 -12.737 -27.303 1.00 92.06 81 GLY A O 1
ATOM 629 N N . LYS A 1 82 ? 9.863 -11.182 -28.510 1.00 94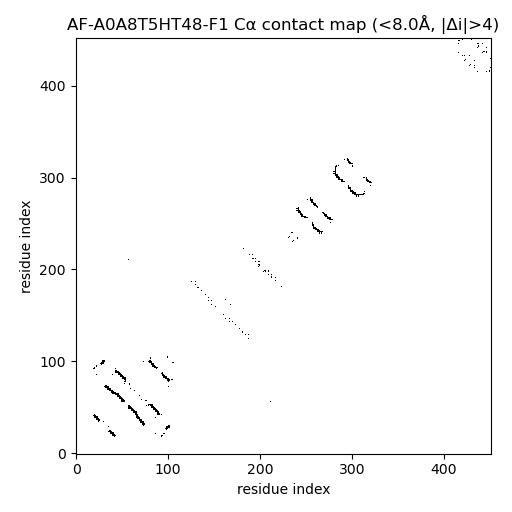.88 82 LYS A N 1
ATOM 630 C CA . LYS A 1 82 ? 10.905 -10.865 -27.535 1.00 94.88 82 LYS A CA 1
ATOM 631 C C . LYS A 1 82 ? 10.475 -9.708 -26.639 1.00 94.88 82 LYS A C 1
ATOM 633 O O . LYS A 1 82 ? 10.266 -8.608 -27.136 1.00 94.88 82 LYS A O 1
ATOM 638 N N . TYR A 1 83 ? 10.382 -9.966 -25.347 1.00 95.31 83 TYR A N 1
ATOM 639 C CA . TYR A 1 83 ? 10.155 -8.962 -24.320 1.00 95.31 83 TYR A CA 1
ATOM 640 C C . TYR A 1 83 ? 11.487 -8.526 -23.724 1.00 95.31 83 TYR A C 1
ATOM 642 O O . TYR A 1 83 ? 12.430 -9.318 -23.635 1.00 95.31 83 TYR A O 1
ATOM 650 N N . GLU A 1 84 ? 11.541 -7.275 -23.292 1.00 96.12 84 GLU A N 1
ATOM 651 C CA . GLU A 1 84 ? 12.711 -6.654 -22.685 1.00 96.12 84 GLU A CA 1
ATOM 652 C C . GLU A 1 84 ? 12.365 -6.210 -21.264 1.00 96.12 84 GLU A C 1
ATOM 654 O O . GLU A 1 84 ? 11.361 -5.548 -21.041 1.00 96.12 84 GLU A O 1
ATOM 659 N N . ILE A 1 85 ? 13.186 -6.602 -20.299 1.00 97.44 85 ILE A N 1
ATOM 660 C CA . ILE A 1 85 ? 13.107 -6.211 -18.896 1.00 97.44 85 ILE A CA 1
ATOM 661 C C . ILE A 1 85 ? 14.231 -5.216 -18.657 1.00 97.44 85 ILE A C 1
ATOM 663 O O . ILE A 1 85 ? 15.397 -5.572 -18.821 1.00 97.44 85 ILE A O 1
ATOM 667 N N . ILE A 1 86 ? 13.893 -4.013 -18.221 1.00 93.12 86 ILE A N 1
ATOM 668 C CA . ILE A 1 86 ? 14.842 -2.957 -17.875 1.00 93.12 86 ILE A CA 1
ATOM 669 C C . ILE A 1 86 ? 14.730 -2.713 -16.375 1.00 93.12 86 ILE A C 1
ATOM 671 O O . ILE A 1 86 ? 13.631 -2.529 -15.859 1.00 93.12 86 ILE A O 1
ATOM 675 N N . VAL A 1 87 ? 15.857 -2.711 -15.670 1.00 94.69 87 VAL A N 1
ATOM 676 C CA . VAL A 1 87 ? 15.932 -2.358 -14.250 1.00 94.69 87 VAL A CA 1
ATOM 677 C C . VAL A 1 87 ? 16.862 -1.172 -14.087 1.00 94.69 87 VAL A C 1
ATOM 679 O O . VAL A 1 87 ? 18.022 -1.252 -14.479 1.00 94.69 87 VAL A O 1
ATOM 682 N N . ASN A 1 88 ? 16.371 -0.107 -13.460 1.00 88.69 88 ASN A N 1
ATOM 683 C CA . ASN A 1 88 ? 17.143 1.078 -13.101 1.00 88.69 88 ASN A CA 1
ATOM 684 C C . ASN A 1 88 ? 17.185 1.208 -11.576 1.00 88.69 88 ASN A C 1
ATOM 686 O O . ASN A 1 88 ? 16.143 1.329 -10.936 1.00 88.69 88 ASN A O 1
ATOM 690 N N . CYS A 1 89 ? 18.375 1.184 -10.983 1.00 88.00 89 CYS A N 1
ATOM 691 C CA . CYS A 1 89 ? 18.545 1.375 -9.545 1.00 88.00 89 CYS A CA 1
ATOM 692 C C . CYS A 1 89 ? 18.760 2.863 -9.199 1.00 88.00 89 CYS A C 1
ATOM 694 O O . CYS A 1 89 ? 19.307 3.645 -9.988 1.00 88.00 89 CYS A O 1
ATOM 696 N N . ALA A 1 90 ? 18.423 3.245 -7.966 1.00 79.44 90 ALA A N 1
ATOM 697 C CA . ALA A 1 90 ? 18.633 4.594 -7.432 1.00 79.44 90 ALA A CA 1
ATOM 698 C C . ALA A 1 90 ? 20.107 5.037 -7.398 1.00 79.44 90 ALA A C 1
ATOM 700 O O . ALA A 1 90 ? 20.402 6.228 -7.454 1.00 79.44 90 ALA A O 1
ATOM 701 N N . ASP A 1 91 ? 21.063 4.110 -7.412 1.00 78.44 91 ASP A N 1
ATOM 702 C CA . ASP A 1 91 ? 22.496 4.422 -7.503 1.00 78.44 91 ASP A CA 1
ATOM 703 C C . ASP A 1 91 ? 22.965 4.749 -8.939 1.00 78.44 91 ASP A C 1
ATOM 705 O O . ASP A 1 91 ? 24.117 5.131 -9.148 1.00 78.44 91 ASP A O 1
ATOM 709 N N . GLY A 1 92 ? 22.064 4.659 -9.927 1.00 78.69 92 GLY A N 1
ATOM 710 C CA . GLY A 1 92 ? 22.333 4.937 -11.340 1.00 78.69 92 GLY A CA 1
ATOM 711 C C . GLY A 1 92 ? 22.802 3.726 -12.143 1.00 78.69 92 GLY A C 1
ATOM 712 O O . GLY A 1 92 ? 23.007 3.860 -13.348 1.00 78.69 92 GLY A O 1
ATOM 713 N N . ASN A 1 93 ? 22.954 2.554 -11.520 1.00 83.50 93 ASN A N 1
ATOM 714 C CA . ASN A 1 93 ? 23.192 1.328 -12.266 1.00 83.50 93 ASN A CA 1
ATOM 715 C C . ASN A 1 93 ? 21.916 0.895 -12.994 1.00 83.50 93 ASN A C 1
ATOM 717 O O . ASN A 1 93 ? 20.808 1.028 -12.473 1.00 83.50 93 ASN A O 1
ATOM 721 N N . SER A 1 94 ? 22.084 0.341 -14.189 1.00 87.31 94 SER A N 1
ATOM 722 C CA . SER A 1 94 ? 20.987 -0.189 -14.988 1.00 87.31 94 SER A CA 1
ATOM 723 C C . SER A 1 94 ? 21.372 -1.543 -15.559 1.00 87.31 94 SER A C 1
ATOM 725 O O . SER A 1 94 ? 22.551 -1.801 -15.811 1.00 87.31 94 SER A O 1
ATOM 727 N N . GLN A 1 95 ? 20.387 -2.416 -15.740 1.00 93.31 95 GLN A N 1
ATOM 728 C CA . GLN A 1 95 ? 20.570 -3.668 -16.453 1.00 93.31 95 GLN A CA 1
ATOM 729 C C . GLN A 1 95 ? 19.338 -3.999 -17.285 1.00 93.31 95 GLN A C 1
ATOM 731 O O . GLN A 1 95 ? 18.208 -3.721 -16.896 1.00 93.31 95 GLN A O 1
ATOM 736 N N . THR A 1 96 ? 19.573 -4.641 -18.425 1.00 93.81 96 THR A N 1
ATOM 737 C CA . THR A 1 96 ? 18.528 -5.123 -19.328 1.00 93.81 96 THR A CA 1
ATOM 738 C C . THR A 1 96 ? 18.597 -6.642 -19.492 1.00 93.81 96 THR A C 1
ATOM 740 O O . THR A 1 96 ? 19.684 -7.224 -19.543 1.00 93.81 96 THR A O 1
ATOM 743 N N . LYS A 1 97 ? 17.456 -7.322 -19.567 1.00 95.25 97 LYS A N 1
ATOM 744 C CA . LYS A 1 97 ? 17.380 -8.761 -19.840 1.00 95.25 97 LYS A CA 1
ATOM 745 C C . LYS A 1 97 ? 16.175 -9.081 -20.702 1.00 95.25 97 LYS A C 1
ATOM 747 O O . LYS A 1 97 ? 15.141 -8.454 -20.571 1.00 95.25 97 LYS A O 1
ATOM 752 N N . GLU A 1 98 ? 16.289 -10.089 -21.550 1.00 96.00 98 GLU A N 1
ATOM 753 C CA . GLU A 1 98 ? 15.232 -10.444 -22.492 1.00 96.00 98 GLU A CA 1
ATOM 754 C C . GLU A 1 98 ? 14.607 -11.798 -22.143 1.00 96.00 98 GLU A C 1
ATOM 756 O O . GLU A 1 98 ? 15.279 -12.687 -21.614 1.00 96.00 98 GLU A O 1
ATOM 761 N N . PHE A 1 99 ? 13.326 -11.968 -22.472 1.00 95.62 99 PHE A N 1
ATOM 762 C CA . PHE A 1 99 ? 12.661 -13.271 -22.503 1.00 95.62 99 PHE A CA 1
ATOM 763 C C . PHE A 1 99 ? 11.749 -13.385 -23.729 1.00 95.62 99 PHE A C 1
ATOM 765 O O . PHE A 1 99 ? 11.322 -12.392 -24.310 1.00 95.62 99 PHE A O 1
ATOM 772 N N . CYS A 1 100 ? 11.449 -14.609 -24.139 1.00 95.62 100 CYS A N 1
ATOM 773 C CA . CYS A 1 100 ? 10.611 -14.918 -25.288 1.00 95.62 100 CYS A CA 1
ATOM 774 C C . CYS A 1 100 ? 9.227 -15.407 -24.863 1.00 95.62 100 CYS A C 1
ATOM 776 O O . CYS A 1 100 ? 9.102 -16.248 -23.968 1.00 95.62 100 CYS A O 1
ATOM 778 N N . LEU A 1 101 ? 8.205 -14.951 -25.586 1.00 94.69 101 LEU A N 1
ATOM 779 C CA . LEU A 1 101 ? 6.837 -15.453 -25.524 1.00 94.69 101 LEU A CA 1
ATOM 780 C C . LEU A 1 101 ? 6.463 -16.104 -26.865 1.00 94.69 101 LEU A C 1
ATOM 782 O O . LEU A 1 101 ? 6.332 -15.421 -27.884 1.00 94.69 101 LEU A O 1
ATOM 786 N N . GLY A 1 102 ? 6.280 -17.427 -26.864 1.00 88.88 102 GLY A N 1
ATOM 787 C CA . GLY A 1 102 ? 5.979 -18.223 -28.063 1.00 88.88 102 GLY A CA 1
ATOM 788 C C . GLY A 1 102 ? 7.197 -18.880 -28.733 1.00 88.88 102 GLY A C 1
ATOM 789 O O . GLY A 1 102 ? 8.337 -18.703 -28.314 1.00 88.88 102 GLY A O 1
ATOM 790 N N . GLU A 1 103 ? 6.942 -19.686 -29.770 1.00 76.44 103 GLU A N 1
ATOM 791 C CA . GLU A 1 103 ? 7.930 -20.613 -30.361 1.00 76.44 103 GLU A CA 1
ATOM 792 C C . GLU A 1 103 ? 8.923 -19.967 -31.354 1.00 76.44 103 GLU A C 1
ATOM 794 O O . GLU A 1 103 ? 9.960 -20.561 -31.643 1.00 76.44 103 GLU A O 1
ATOM 799 N N . ASP A 1 104 ? 8.650 -18.755 -31.852 1.00 69.00 104 ASP A N 1
ATOM 800 C CA . ASP A 1 104 ? 9.388 -18.134 -32.973 1.00 69.00 104 ASP A CA 1
ATOM 801 C C . ASP A 1 104 ? 10.408 -17.050 -32.554 1.00 69.00 104 ASP A C 1
ATOM 803 O O . ASP A 1 104 ? 10.832 -16.228 -33.369 1.00 69.00 104 ASP A O 1
ATOM 807 N N . CYS A 1 105 ? 10.826 -17.024 -31.288 1.00 78.06 105 CYS A N 1
ATOM 808 C CA . CYS A 1 105 ? 11.724 -15.997 -30.757 1.00 78.06 105 CYS A CA 1
ATOM 809 C C . CYS A 1 105 ? 13.138 -16.551 -30.501 1.00 78.06 105 CYS A C 1
ATOM 811 O O . CYS A 1 105 ? 13.318 -17.587 -29.864 1.00 78.06 105 CYS A O 1
ATOM 813 N N . VAL A 1 106 ? 14.160 -15.861 -31.024 1.00 74.19 106 VAL A N 1
ATOM 814 C CA . VAL A 1 106 ? 15.579 -16.198 -30.823 1.00 74.19 106 VAL A CA 1
ATOM 815 C C . VAL A 1 106 ? 16.228 -15.082 -30.013 1.00 74.19 106 VAL A C 1
ATOM 817 O O . VAL A 1 106 ? 16.440 -13.989 -30.534 1.00 74.19 106 VAL A O 1
ATOM 820 N N . ILE A 1 107 ? 16.564 -15.366 -28.755 1.00 72.88 107 ILE A N 1
ATOM 821 C CA . ILE A 1 107 ? 17.393 -14.485 -27.924 1.00 72.88 107 ILE A CA 1
ATOM 822 C C . ILE A 1 107 ? 18.839 -14.689 -28.370 1.00 72.88 107 ILE A C 1
ATOM 824 O O . ILE A 1 107 ? 19.409 -15.767 -28.188 1.00 72.88 107 ILE A O 1
ATOM 828 N N . SER A 1 108 ? 19.426 -13.693 -29.026 1.00 64.94 108 SER A N 1
ATOM 829 C CA . SER A 1 108 ? 20.863 -13.691 -29.302 1.00 64.94 108 SER A CA 1
ATOM 830 C C . SER A 1 108 ? 21.630 -13.386 -28.016 1.00 64.94 108 SER A C 1
ATOM 832 O O . SER A 1 108 ? 21.229 -12.496 -27.272 1.00 64.94 108 SER A O 1
ATOM 834 N N . GLU A 1 109 ? 22.747 -14.080 -27.766 1.00 58.16 109 GLU A N 1
ATOM 835 C CA . GLU A 1 109 ? 23.680 -13.673 -26.704 1.00 58.16 109 GLU A CA 1
ATOM 836 C C . GLU A 1 109 ? 24.085 -12.200 -26.912 1.00 58.16 109 GLU A C 1
ATOM 838 O O . GLU A 1 109 ? 24.333 -11.805 -28.056 1.00 58.16 109 GLU A O 1
ATOM 843 N N . PRO A 1 110 ? 24.140 -11.383 -25.844 1.00 53.88 110 PRO A N 1
ATOM 844 C CA . PRO A 1 110 ? 24.345 -9.946 -25.965 1.00 53.88 110 PRO A CA 1
ATOM 845 C C . PRO A 1 110 ? 25.693 -9.652 -26.632 1.00 53.88 110 PRO A C 1
ATOM 847 O O . PRO A 1 110 ? 26.758 -9.967 -26.093 1.00 53.88 110 PRO A O 1
ATOM 850 N N . GLU A 1 111 ? 25.661 -9.032 -27.814 1.00 45.81 111 GLU A N 1
ATOM 851 C CA . GLU A 1 111 ? 26.855 -8.425 -28.391 1.00 45.81 111 GLU A CA 1
ATOM 852 C C . GLU A 1 111 ? 27.231 -7.223 -27.521 1.00 45.81 111 GLU A C 1
ATOM 854 O O . GLU A 1 111 ? 26.438 -6.303 -27.336 1.00 45.81 111 GLU A O 1
ATOM 859 N N . SER A 1 112 ? 28.449 -7.224 -26.975 1.00 45.28 112 SER A N 1
ATOM 860 C CA . SER A 1 112 ? 29.002 -6.110 -26.202 1.00 45.28 112 SER A CA 1
ATOM 861 C C . SER A 1 112 ? 29.246 -4.896 -27.112 1.00 45.28 112 SER A C 1
ATOM 863 O O . SER A 1 112 ? 30.373 -4.641 -27.549 1.00 45.28 112 SER A O 1
ATOM 865 N N . GLY A 1 113 ? 28.180 -4.187 -27.470 1.00 45.56 113 GLY A N 1
ATOM 866 C CA . GLY A 1 113 ? 28.228 -2.874 -28.098 1.00 45.56 113 GLY A CA 1
ATOM 867 C C . GLY A 1 113 ? 28.427 -1.779 -27.046 1.00 45.56 113 GLY A C 1
ATOM 868 O O . GLY A 1 113 ? 28.147 -2.002 -25.869 1.00 45.56 113 GLY A O 1
ATOM 869 N N . PRO A 1 114 ? 28.939 -0.597 -27.426 1.00 40.69 114 PRO A N 1
ATOM 870 C CA . PRO A 1 114 ? 28.955 0.542 -26.523 1.00 40.69 114 PRO A CA 1
ATOM 871 C C . PRO A 1 114 ? 27.506 0.945 -26.228 1.00 40.69 114 PRO A C 1
ATOM 873 O O . PRO A 1 114 ? 26.813 1.448 -27.112 1.00 40.69 114 PRO A O 1
ATOM 876 N N . GLU A 1 115 ? 27.061 0.705 -24.995 1.00 46.28 115 GLU A N 1
ATOM 877 C CA . GLU A 1 115 ? 25.827 1.274 -24.462 1.00 46.28 115 GLU A CA 1
ATOM 878 C C . GLU A 1 115 ? 25.872 2.789 -24.668 1.00 46.28 115 GLU A C 1
ATOM 880 O O . GLU A 1 115 ? 26.765 3.490 -24.182 1.00 46.28 115 GLU A O 1
ATOM 885 N N . THR A 1 116 ? 24.924 3.303 -25.444 1.00 42.78 116 THR A N 1
ATOM 886 C CA . THR A 1 116 ? 24.629 4.730 -25.425 1.00 42.78 116 THR A CA 1
ATOM 887 C C . THR A 1 116 ? 23.883 4.970 -24.126 1.00 42.78 116 THR A C 1
ATOM 889 O O . THR A 1 116 ? 22.684 4.739 -24.034 1.00 42.78 116 THR A O 1
ATOM 892 N N . ILE A 1 117 ? 24.626 5.359 -23.091 1.00 44.16 117 ILE A N 1
ATOM 893 C CA . ILE A 1 117 ? 24.056 5.785 -21.815 1.00 44.16 117 ILE A CA 1
ATOM 894 C C . ILE A 1 117 ? 23.246 7.048 -22.116 1.00 44.16 117 ILE A C 1
ATOM 896 O O . ILE A 1 117 ? 23.813 8.125 -22.308 1.00 44.16 117 ILE A O 1
ATOM 900 N N . LYS A 1 118 ? 21.927 6.892 -22.251 1.00 52.34 118 LYS A N 1
ATOM 901 C CA . LYS A 1 118 ? 20.989 8.011 -22.280 1.00 52.34 118 LYS A CA 1
ATOM 902 C C . LYS A 1 118 ? 20.961 8.601 -20.866 1.00 52.34 118 LYS A C 1
ATOM 904 O O . LYS A 1 118 ? 20.824 7.870 -19.887 1.00 52.34 118 LYS A O 1
ATOM 909 N N . ASP A 1 119 ? 21.205 9.903 -20.763 1.00 54.78 119 ASP A N 1
ATOM 910 C CA . ASP A 1 119 ? 21.279 10.606 -19.484 1.00 54.78 119 ASP A CA 1
ATOM 911 C C . ASP A 1 119 ? 19.863 10.947 -19.007 1.00 54.78 119 ASP A C 1
ATOM 913 O O . ASP A 1 119 ? 19.276 11.938 -19.427 1.00 54.78 119 ASP A O 1
ATOM 917 N N . TYR A 1 120 ? 19.316 10.088 -18.149 1.00 56.62 120 TYR A N 1
ATOM 918 C CA . TYR A 1 120 ? 18.016 10.282 -17.500 1.00 56.62 120 TYR A CA 1
ATOM 919 C C . TYR A 1 120 ? 18.145 10.917 -16.110 1.00 56.62 120 TYR A C 1
ATOM 921 O O . TYR A 1 120 ? 17.245 10.784 -15.284 1.00 56.62 120 TYR A O 1
ATOM 929 N N . SER A 1 121 ? 19.281 11.555 -15.802 1.00 58.25 121 SER A N 1
ATOM 930 C CA . SER A 1 121 ? 19.529 12.102 -14.464 1.00 58.25 121 SER A CA 1
ATOM 931 C C . SER A 1 121 ? 18.509 13.160 -14.048 1.00 58.25 121 SER A C 1
ATOM 933 O O . SER A 1 121 ? 18.155 13.189 -12.876 1.00 58.25 121 SER A O 1
ATOM 935 N N . TRP A 1 122 ? 18.005 13.973 -14.983 1.00 63.12 122 TRP A N 1
ATOM 936 C CA . TRP A 1 122 ? 16.933 14.936 -14.711 1.00 63.12 122 TRP A CA 1
ATOM 937 C C . TRP A 1 122 ? 15.639 14.234 -14.283 1.00 63.12 122 TRP A C 1
ATOM 939 O O . TRP A 1 122 ? 15.207 14.425 -13.152 1.00 63.12 122 TRP A O 1
ATOM 949 N N . PHE A 1 123 ? 15.110 13.334 -15.124 1.00 56.69 123 PHE A N 1
ATOM 950 C CA . PHE A 1 123 ? 13.870 12.597 -14.842 1.00 56.69 123 PHE A CA 1
ATOM 951 C C . PHE A 1 123 ? 13.966 11.834 -13.519 1.00 56.69 123 PHE A C 1
ATOM 953 O O . PHE A 1 123 ? 13.046 11.830 -12.713 1.00 56.69 123 PHE A O 1
ATOM 960 N N . LYS A 1 124 ? 15.131 11.233 -13.255 1.00 59.53 124 LYS A N 1
ATOM 961 C CA . LYS A 1 124 ? 15.414 10.556 -11.992 1.00 59.53 124 LYS A CA 1
ATOM 962 C C . LYS A 1 124 ? 15.375 11.500 -10.790 1.00 59.53 124 LYS A C 1
ATOM 964 O O . LYS A 1 124 ? 14.894 11.082 -9.748 1.00 59.53 124 LYS A O 1
ATOM 969 N N . ASN A 1 125 ? 15.936 12.703 -10.890 1.00 63.81 125 ASN A N 1
ATOM 970 C CA . ASN A 1 125 ? 15.991 13.618 -9.752 1.00 63.81 125 ASN A CA 1
ATOM 971 C C . ASN A 1 125 ? 14.599 14.161 -9.411 1.00 63.81 125 ASN A C 1
ATOM 973 O O . ASN A 1 125 ? 14.254 14.142 -8.235 1.00 63.81 125 ASN A O 1
ATOM 977 N N . GLU A 1 126 ? 13.799 14.546 -10.410 1.00 65.69 126 GLU A N 1
ATOM 978 C CA . GLU A 1 126 ? 12.448 15.061 -10.142 1.00 65.69 126 GLU A CA 1
ATOM 979 C C . GLU A 1 126 ? 11.471 13.963 -9.731 1.00 65.69 126 GLU A C 1
ATOM 981 O O . GLU A 1 126 ? 10.761 14.117 -8.742 1.00 65.69 126 GLU A O 1
ATOM 986 N N . PHE A 1 127 ? 11.521 12.790 -10.371 1.00 58.31 127 PHE A N 1
ATOM 987 C CA . PHE A 1 127 ? 10.707 11.651 -9.938 1.00 58.31 127 PHE A CA 1
ATOM 988 C C . PHE A 1 127 ? 11.042 11.203 -8.505 1.00 58.31 127 PHE A C 1
ATOM 990 O O . PHE A 1 127 ? 10.151 10.845 -7.739 1.00 58.31 127 PHE A O 1
ATOM 997 N N . MET A 1 128 ? 12.326 11.215 -8.123 1.00 57.03 128 MET A N 1
ATOM 998 C CA . MET A 1 128 ? 12.730 10.874 -6.754 1.00 57.03 128 MET A CA 1
ATOM 999 C C . MET A 1 128 ? 12.293 11.931 -5.739 1.00 57.03 128 MET A C 1
ATOM 1001 O O . MET A 1 128 ? 11.907 11.545 -4.641 1.00 57.03 128 MET A O 1
ATOM 1005 N N . GLY A 1 129 ? 12.334 13.220 -6.096 1.00 64.25 129 GLY A N 1
ATOM 1006 C CA . GLY A 1 129 ? 11.831 14.298 -5.241 1.00 64.25 129 GLY A CA 1
ATOM 1007 C C . GLY A 1 129 ? 10.338 14.143 -4.967 1.00 64.25 129 GLY A C 1
ATOM 1008 O O . GLY A 1 129 ? 9.924 14.138 -3.814 1.00 64.25 129 GLY A O 1
ATOM 1009 N N . TYR A 1 130 ? 9.552 13.885 -6.013 1.00 61.03 130 TYR A N 1
ATOM 1010 C CA . TYR A 1 130 ? 8.119 13.640 -5.879 1.00 61.03 130 TYR A CA 1
ATOM 1011 C C . TYR A 1 130 ? 7.802 12.397 -5.027 1.00 61.03 130 TYR A C 1
ATOM 1013 O O . TYR A 1 130 ? 6.947 12.430 -4.142 1.00 61.03 130 TYR A O 1
ATOM 1021 N N . ASN A 1 131 ? 8.524 11.295 -5.252 1.00 56.84 131 ASN A N 1
ATOM 1022 C CA . ASN A 1 131 ? 8.335 10.060 -4.491 1.00 56.84 131 ASN A CA 1
ATOM 1023 C C . ASN A 1 131 ? 8.711 10.211 -3.001 1.00 56.84 131 ASN A C 1
ATOM 1025 O O . ASN A 1 131 ? 8.166 9.487 -2.171 1.00 56.84 131 ASN A O 1
ATOM 1029 N N . GLU A 1 132 ? 9.632 11.118 -2.657 1.00 63.12 132 GLU A N 1
ATOM 1030 C CA . GLU A 1 132 ? 9.945 11.478 -1.266 1.00 63.12 132 GLU A CA 1
ATOM 1031 C C . GLU A 1 132 ? 8.768 12.237 -0.629 1.00 63.12 132 GLU A C 1
ATOM 1033 O O . GLU A 1 132 ? 8.246 11.770 0.379 1.00 63.12 132 GLU A O 1
ATOM 1038 N N . THR A 1 133 ? 8.248 13.290 -1.277 1.00 66.00 133 THR A N 1
ATOM 1039 C CA . THR A 1 133 ? 7.071 14.045 -0.795 1.00 66.00 133 THR A CA 1
ATOM 1040 C C . THR A 1 133 ? 5.831 13.155 -0.632 1.00 66.00 133 THR A C 1
ATOM 1042 O O . THR A 1 133 ? 5.129 13.231 0.376 1.00 66.00 133 THR A O 1
ATOM 1045 N N . TYR A 1 134 ? 5.571 12.259 -1.590 1.00 58.97 134 TYR A N 1
ATOM 1046 C CA . TYR A 1 134 ? 4.461 11.307 -1.500 1.00 58.97 134 TYR A CA 1
ATOM 1047 C C . TYR A 1 134 ? 4.642 10.298 -0.355 1.00 58.97 134 TYR A C 1
ATOM 1049 O O . TYR A 1 134 ? 3.683 9.991 0.353 1.00 58.97 134 TYR A O 1
ATOM 1057 N N . SER A 1 135 ? 5.863 9.786 -0.159 1.00 60.19 135 SER A N 1
ATOM 1058 C CA . SER A 1 135 ? 6.174 8.858 0.935 1.00 60.19 135 SER A CA 1
ATOM 1059 C C . SER A 1 135 ? 5.996 9.512 2.305 1.00 60.19 135 SER A C 1
ATOM 1061 O O . SER A 1 135 ? 5.503 8.851 3.217 1.00 60.19 135 SER A O 1
ATOM 1063 N N . ASP A 1 136 ? 6.385 10.780 2.447 1.00 67.62 136 ASP A N 1
ATOM 1064 C CA . ASP A 1 136 ? 6.224 11.542 3.689 1.00 67.62 136 ASP A CA 1
ATOM 1065 C C . ASP A 1 136 ? 4.731 11.735 4.017 1.00 67.62 136 ASP A C 1
ATOM 1067 O O . ASP A 1 136 ? 4.298 11.450 5.135 1.00 67.62 136 ASP A O 1
ATOM 1071 N N . PHE A 1 137 ? 3.918 12.097 3.016 1.00 63.50 137 PHE A N 1
ATOM 1072 C CA . PHE A 1 137 ? 2.460 12.183 3.156 1.00 63.50 137 PHE A CA 1
ATOM 1073 C C . PHE A 1 137 ? 1.819 10.830 3.520 1.00 63.50 137 PHE A C 1
ATOM 1075 O O . PHE A 1 137 ? 0.924 10.760 4.368 1.00 63.50 137 PHE A O 1
ATOM 1082 N N . GLU A 1 138 ? 2.260 9.733 2.891 1.00 59.03 138 GLU A N 1
ATOM 1083 C CA . GLU A 1 138 ? 1.746 8.389 3.177 1.00 59.03 138 GLU A CA 1
ATOM 1084 C C . GLU A 1 138 ? 2.073 7.961 4.621 1.00 59.03 138 GLU A C 1
ATOM 1086 O O . GLU A 1 138 ? 1.204 7.415 5.309 1.00 59.03 138 GLU A O 1
ATOM 1091 N N . GLU A 1 139 ? 3.292 8.234 5.104 1.00 67.94 139 GLU A N 1
ATOM 1092 C CA . GLU A 1 139 ? 3.710 7.959 6.485 1.00 67.94 139 GLU A CA 1
ATOM 1093 C C . GLU A 1 139 ? 2.847 8.738 7.491 1.00 67.94 139 GLU A C 1
ATOM 1095 O O . GLU A 1 139 ? 2.280 8.128 8.401 1.00 67.94 139 GLU A O 1
ATOM 1100 N N . GLU A 1 140 ? 2.643 10.039 7.274 1.00 68.50 140 GLU A N 1
ATOM 1101 C CA . GLU A 1 140 ? 1.823 10.894 8.140 1.00 68.50 140 GLU A CA 1
ATOM 1102 C C . GLU A 1 140 ? 0.346 10.458 8.176 1.00 68.50 140 GLU A C 1
ATOM 1104 O O . GLU A 1 140 ? -0.252 10.299 9.248 1.00 68.50 140 GLU A O 1
ATOM 1109 N N . TYR A 1 141 ? -0.235 10.138 7.015 1.00 62.16 141 TYR A N 1
ATOM 1110 C CA . TYR A 1 141 ? -1.582 9.572 6.928 1.00 62.16 141 TYR A CA 1
ATOM 1111 C C . TYR A 1 141 ? -1.706 8.250 7.708 1.00 62.16 141 TYR A C 1
ATOM 1113 O O . TYR A 1 141 ? -2.698 8.011 8.415 1.00 62.16 141 TYR A O 1
ATOM 1121 N N . TYR A 1 142 ? -0.708 7.367 7.607 1.00 60.09 142 TYR A N 1
ATOM 1122 C CA . TYR A 1 142 ? -0.693 6.101 8.341 1.00 60.09 142 TYR A CA 1
ATOM 1123 C C . TYR A 1 142 ? -0.528 6.284 9.852 1.00 60.09 142 TYR A C 1
ATOM 1125 O O . TYR A 1 142 ? -1.115 5.506 10.613 1.00 60.09 142 TYR A O 1
ATOM 1133 N N . GLU A 1 143 ? 0.237 7.275 10.305 1.00 69.25 143 GLU A N 1
ATOM 1134 C CA . GLU A 1 143 ? 0.368 7.597 11.729 1.00 69.25 143 GLU A CA 1
ATOM 1135 C C . GLU A 1 143 ? -0.978 8.064 12.307 1.00 69.25 143 GLU A C 1
ATOM 1137 O O . GLU A 1 143 ? -1.483 7.450 13.254 1.00 69.25 143 GLU A O 1
ATOM 1142 N N . ILE A 1 144 ? -1.640 9.029 11.659 1.00 61.12 144 ILE A N 1
ATOM 1143 C CA . ILE A 1 144 ? -2.944 9.573 12.087 1.00 61.12 144 ILE A CA 1
ATOM 1144 C C . ILE A 1 144 ? -4.031 8.481 12.101 1.00 61.12 144 ILE A C 1
ATOM 1146 O O . ILE A 1 144 ? -4.835 8.354 13.039 1.00 61.12 144 ILE A O 1
ATOM 1150 N N . THR A 1 145 ? -4.064 7.633 11.070 1.00 56.84 145 THR A N 1
ATOM 1151 C CA . THR A 1 145 ? -5.065 6.558 10.970 1.00 56.84 145 THR A CA 1
ATOM 1152 C C . THR A 1 145 ? -4.814 5.396 11.933 1.00 56.84 145 THR A C 1
ATOM 1154 O O . THR A 1 145 ? -5.774 4.753 12.361 1.00 56.84 145 THR A O 1
ATOM 1157 N N . ASN A 1 146 ? -3.569 5.116 12.331 1.00 61.62 146 ASN A N 1
ATOM 1158 C CA . ASN A 1 146 ? -3.274 4.051 13.295 1.00 61.62 146 ASN A CA 1
ATOM 1159 C C . ASN A 1 146 ? -3.384 4.510 14.756 1.00 61.62 146 ASN A C 1
ATOM 1161 O O . ASN A 1 146 ? -3.873 3.734 15.585 1.00 61.62 146 ASN A O 1
ATOM 1165 N N . GLU A 1 147 ? -3.012 5.749 15.094 1.00 62.44 147 GLU A N 1
ATOM 1166 C CA . GLU A 1 147 ? -3.193 6.282 16.456 1.00 62.44 147 GLU A CA 1
ATOM 1167 C C . GLU A 1 147 ? -4.678 6.344 16.846 1.00 62.44 147 GLU A C 1
ATOM 1169 O O . GLU A 1 147 ? -5.069 5.920 17.945 1.00 62.44 147 GLU A O 1
ATOM 1174 N N . SER A 1 148 ? -5.537 6.732 15.899 1.00 55.31 148 SER A N 1
ATOM 1175 C CA . SER A 1 148 ? -6.995 6.695 16.061 1.00 55.31 148 SER A CA 1
ATOM 1176 C C . SER A 1 148 ? -7.553 5.268 16.228 1.00 55.31 148 SER A C 1
ATOM 1178 O O . SER A 1 148 ? -8.594 5.072 16.867 1.00 55.31 148 SER A O 1
ATOM 1180 N N . VAL A 1 149 ? -6.851 4.234 15.745 1.00 49.56 149 VAL A N 1
ATOM 1181 C CA . VAL A 1 149 ? -7.204 2.813 15.928 1.00 49.56 149 VAL A CA 1
ATOM 1182 C C . VAL A 1 149 ? -6.683 2.247 17.256 1.00 49.56 149 VAL A C 1
ATOM 1184 O O . VAL A 1 149 ? -7.401 1.485 17.915 1.00 49.56 149 VAL A O 1
ATOM 1187 N N . GLU A 1 150 ? -5.487 2.617 17.720 1.00 51.53 150 GLU A N 1
ATOM 1188 C CA . GLU A 1 150 ? -4.937 2.104 18.985 1.00 51.53 150 GLU A CA 1
ATOM 1189 C C . GLU A 1 150 ? -5.713 2.598 20.218 1.00 51.53 150 GLU A C 1
ATOM 1191 O O . GLU A 1 150 ? -5.949 1.809 21.146 1.00 51.53 150 GLU A O 1
ATOM 1196 N N . HIS A 1 151 ? -6.230 3.834 20.198 1.00 50.97 151 HIS A N 1
ATOM 1197 C CA . HIS A 1 151 ? -7.147 4.340 21.232 1.00 50.97 151 HIS A CA 1
ATOM 1198 C C . HIS A 1 151 ? -8.443 3.508 21.374 1.00 50.97 151 HIS A C 1
ATOM 1200 O O . HIS A 1 151 ? -9.067 3.514 22.441 1.00 50.97 151 HIS A O 1
ATOM 1206 N N . ASN A 1 152 ? -8.803 2.695 20.371 1.00 48.53 152 ASN A N 1
ATOM 1207 C CA . ASN A 1 152 ? -9.990 1.834 20.394 1.00 48.53 152 ASN A CA 1
ATOM 1208 C C . ASN A 1 152 ? -9.772 0.449 21.030 1.00 48.53 152 ASN A C 1
ATOM 1210 O O . ASN A 1 152 ? -10.744 -0.231 21.360 1.00 48.53 152 ASN A O 1
ATOM 1214 N N . THR A 1 153 ? -8.532 0.001 21.256 1.00 46.09 153 THR A N 1
ATOM 1215 C CA . THR A 1 153 ? -8.285 -1.374 21.748 1.00 46.09 153 THR A CA 1
ATOM 1216 C C . THR A 1 153 ? -8.332 -1.528 23.272 1.00 46.09 153 THR A C 1
ATOM 1218 O O . THR A 1 153 ? -8.344 -2.653 23.779 1.00 46.09 153 THR A O 1
ATOM 1221 N N . THR A 1 154 ? -8.423 -0.430 24.030 1.00 49.62 154 THR A N 1
ATOM 1222 C CA . THR A 1 154 ? -8.430 -0.467 25.505 1.00 49.62 154 THR A CA 1
ATOM 1223 C C . THR A 1 154 ? -9.795 -0.229 26.160 1.00 49.62 154 THR A C 1
ATOM 1225 O O . THR A 1 154 ? -9.909 -0.443 27.369 1.00 49.62 154 THR A O 1
ATOM 1228 N N . ASN A 1 155 ? -10.856 0.097 25.407 1.00 49.16 155 ASN A N 1
ATOM 1229 C CA . ASN A 1 155 ? -12.207 0.305 25.949 1.00 49.16 155 ASN A CA 1
ATOM 1230 C C . ASN A 1 155 ? -13.302 -0.477 25.189 1.00 49.16 155 ASN A C 1
ATOM 1232 O O . ASN A 1 155 ? -13.149 -0.873 24.045 1.00 49.16 155 ASN A O 1
ATOM 1236 N N . GLN A 1 156 ? -14.384 -0.793 25.904 1.00 41.69 156 GLN A N 1
ATOM 1237 C CA . GLN A 1 156 ? -15.382 -1.833 25.607 1.00 41.69 156 GLN A CA 1
ATOM 1238 C C . GLN A 1 156 ? -16.009 -1.839 24.187 1.00 41.69 156 GLN A C 1
ATOM 1240 O O . GLN A 1 156 ? -16.299 -0.782 23.638 1.00 41.69 156 GLN A O 1
ATOM 1245 N N . PRO A 1 157 ? -16.402 -3.024 23.661 1.00 41.72 157 PRO A N 1
ATOM 1246 C CA . PRO A 1 157 ? -16.787 -3.247 22.254 1.00 41.72 157 PRO A CA 1
ATOM 1247 C C . PRO A 1 157 ? -18.154 -2.685 21.800 1.00 41.72 157 PRO A C 1
ATOM 1249 O O . PRO A 1 157 ? -18.648 -3.094 20.756 1.00 41.72 157 PRO A O 1
ATOM 1252 N N . ASN A 1 158 ? -18.786 -1.774 22.550 1.00 41.00 158 ASN A N 1
ATOM 1253 C CA . ASN A 1 158 ? -20.146 -1.285 22.255 1.00 41.00 158 ASN A CA 1
ATOM 1254 C C . ASN A 1 158 ? -20.278 0.253 22.182 1.00 41.00 158 ASN A C 1
ATOM 1256 O O . ASN A 1 158 ? -21.394 0.763 22.281 1.00 41.00 158 ASN A O 1
ATOM 1260 N N . GLN A 1 159 ? -19.190 1.006 22.008 1.00 41.72 159 GLN A N 1
ATOM 1261 C CA . GLN A 1 159 ? -19.268 2.427 21.652 1.00 41.72 159 GLN A CA 1
ATOM 1262 C C . GLN A 1 159 ? -18.781 2.618 20.219 1.00 41.72 159 GLN A C 1
ATOM 1264 O O . GLN A 1 159 ? -17.629 2.335 19.914 1.00 41.72 159 GLN A O 1
ATOM 1269 N N . THR A 1 160 ? -19.667 3.093 19.346 1.00 42.03 160 THR A N 1
ATOM 1270 C CA . THR A 1 160 ? -19.282 3.682 18.064 1.00 42.03 160 THR A CA 1
ATOM 1271 C C . THR A 1 160 ? -18.356 4.863 18.346 1.00 42.03 160 THR A C 1
ATOM 1273 O O . THR A 1 160 ? -18.725 5.809 19.044 1.00 42.03 160 THR A O 1
ATOM 1276 N N . SER A 1 161 ? -17.132 4.729 17.857 1.00 45.00 161 SER A N 1
ATOM 1277 C CA . SER A 1 161 ? -15.987 5.618 18.012 1.00 45.00 161 SER A CA 1
ATOM 1278 C C . SER A 1 161 ? -16.272 7.005 17.431 1.00 45.00 161 SER A C 1
ATOM 1280 O O . SER A 1 161 ? -16.650 7.135 16.269 1.00 45.00 161 SER A O 1
ATOM 1282 N N . LEU A 1 162 ? -16.109 8.039 18.258 1.00 47.84 162 LEU A N 1
ATOM 1283 C CA . LEU A 1 162 ? -16.142 9.441 17.849 1.00 47.84 162 LEU A CA 1
ATOM 1284 C C . LEU A 1 162 ? -14.686 9.919 17.826 1.00 47.84 162 LEU A C 1
ATOM 1286 O O . LEU A 1 162 ? -14.029 9.806 18.861 1.00 47.84 162 LEU A O 1
ATOM 1290 N N . LEU A 1 163 ? -14.207 10.417 16.681 1.00 52.31 163 LEU A N 1
ATOM 1291 C CA . LEU A 1 163 ? -12.921 11.122 16.579 1.00 52.31 163 LEU A CA 1
ATOM 1292 C C . LEU A 1 163 ? -12.853 12.199 17.667 1.00 52.31 163 LEU A C 1
ATOM 1294 O O . LEU A 1 163 ? -13.858 12.872 17.952 1.00 52.31 163 LEU A O 1
ATOM 1298 N N . THR A 1 164 ? -11.702 12.315 18.326 1.00 63.69 164 THR A N 1
ATOM 1299 C CA . THR A 1 164 ? -11.503 13.371 19.313 1.00 63.69 164 THR A CA 1
ATOM 1300 C C . THR A 1 164 ? -11.397 14.728 18.615 1.00 63.69 164 THR A C 1
ATOM 1302 O O . THR A 1 164 ? -11.259 14.824 17.399 1.00 63.69 164 THR A O 1
ATOM 1305 N N . LEU A 1 165 ? -11.542 15.810 19.382 1.00 56.66 165 LEU A N 1
ATOM 1306 C CA . LEU A 1 165 ? -11.380 17.158 18.833 1.00 56.66 165 LEU A CA 1
ATOM 1307 C C . LEU A 1 165 ? -9.931 17.419 18.375 1.00 56.66 165 LEU A C 1
ATOM 1309 O O . LEU A 1 165 ? -9.735 18.290 17.543 1.00 56.66 165 LEU A O 1
ATOM 1313 N N . GLU A 1 166 ? -8.967 16.685 18.940 1.00 69.12 166 GLU A N 1
ATOM 1314 C CA . GLU A 1 166 ? -7.534 16.747 18.618 1.00 69.12 166 GLU A CA 1
ATOM 1315 C C . GLU A 1 166 ? -7.286 16.030 17.282 1.00 69.12 166 GLU A C 1
ATOM 1317 O O . GLU A 1 166 ? -6.814 16.665 16.349 1.00 69.12 166 GLU A O 1
ATOM 1322 N N . ASP A 1 167 ? -7.830 14.816 17.109 1.00 63.91 167 ASP A N 1
ATOM 1323 C CA . ASP A 1 167 ? -7.790 14.081 15.832 1.00 63.91 167 ASP A CA 1
ATOM 1324 C C . ASP A 1 167 ? -8.396 14.890 14.663 1.00 63.91 167 ASP A C 1
ATOM 1326 O O . ASP A 1 167 ? -8.005 14.737 13.512 1.00 63.91 167 ASP A O 1
ATOM 1330 N N . LEU A 1 168 ? -9.394 15.741 14.938 1.00 56.94 168 LEU A N 1
ATOM 1331 C CA . LEU A 1 168 ? -10.014 16.621 13.939 1.00 56.94 168 LEU A CA 1
ATOM 1332 C C . LEU A 1 168 ? -9.167 17.855 13.597 1.00 56.94 168 LEU A C 1
ATOM 1334 O O . LEU A 1 168 ? -9.376 18.442 12.537 1.00 56.94 168 LEU A O 1
ATOM 1338 N N . GLU A 1 169 ? -8.291 18.291 14.501 1.00 70.75 169 GLU A N 1
ATOM 1339 C CA . GLU A 1 169 ? -7.367 19.405 14.275 1.00 70.75 169 GLU A CA 1
ATOM 1340 C C . GLU A 1 169 ? -6.157 18.910 13.466 1.00 70.75 169 GLU A C 1
ATOM 1342 O O . GLU A 1 169 ? -5.821 19.541 12.467 1.00 70.75 169 GLU A O 1
ATOM 1347 N N . ASP A 1 170 ? -5.648 17.712 13.774 1.00 71.25 170 ASP A N 1
ATOM 1348 C CA . ASP A 1 170 ? -4.577 17.045 13.016 1.00 71.25 170 ASP A CA 1
ATOM 1349 C C . ASP A 1 170 ? -5.034 16.665 11.594 1.00 71.25 170 ASP A C 1
ATOM 1351 O O . ASP A 1 170 ? -4.342 16.922 10.614 1.00 71.25 170 ASP A O 1
ATOM 1355 N N . LEU A 1 171 ? -6.265 16.154 11.434 1.00 61.12 171 LEU A N 1
ATOM 1356 C CA . LEU A 1 171 ? -6.850 15.901 10.106 1.00 61.12 171 LEU A CA 1
ATOM 1357 C C . LEU A 1 171 ? -7.068 17.176 9.283 1.00 61.12 171 LEU A C 1
ATOM 1359 O O . LEU A 1 171 ? -7.208 17.103 8.063 1.00 61.12 171 LEU A O 1
ATOM 1363 N N . LYS A 1 172 ? -7.171 18.334 9.940 1.00 68.69 172 LYS A N 1
ATOM 1364 C CA . LYS A 1 172 ? -7.305 19.614 9.252 1.00 68.69 172 LYS A CA 1
ATOM 1365 C C . LYS A 1 172 ? -5.946 20.123 8.772 1.00 68.69 172 LYS A C 1
ATOM 1367 O O . LYS A 1 172 ? -5.896 20.651 7.669 1.00 68.69 172 LYS A O 1
ATOM 1372 N N . GLU A 1 173 ? -4.896 19.960 9.574 1.00 74.06 173 GLU A N 1
ATOM 1373 C CA . GLU A 1 173 ? -3.510 20.251 9.175 1.00 74.06 173 GLU A CA 1
ATOM 1374 C C . GLU A 1 173 ? -3.122 19.379 7.969 1.00 74.06 173 GLU A C 1
ATOM 1376 O O . GLU A 1 173 ? -2.790 19.922 6.921 1.00 74.06 173 GLU A O 1
ATOM 1381 N N . LEU A 1 174 ? -3.436 18.078 8.020 1.00 69.50 174 LEU A N 1
ATOM 1382 C CA . LEU A 1 174 ? -3.262 17.150 6.893 1.00 69.50 174 LEU A CA 1
ATOM 1383 C C . LEU A 1 174 ? -4.034 17.559 5.622 1.00 69.50 174 LEU A C 1
ATOM 1385 O O . LEU A 1 174 ? -3.649 17.225 4.504 1.00 69.50 174 LEU A O 1
ATOM 1389 N N . GLY A 1 175 ? -5.166 18.250 5.779 1.00 68.12 175 GLY A N 1
ATOM 1390 C CA . GLY A 1 175 ? -5.928 18.787 4.653 1.00 68.12 175 GLY A CA 1
ATOM 1391 C C . GLY A 1 175 ? -5.229 19.964 3.967 1.00 68.12 175 GLY A C 1
ATOM 1392 O O . GLY A 1 175 ? -5.347 20.099 2.754 1.00 68.12 175 GLY A O 1
ATOM 1393 N N . GLU A 1 176 ? -4.502 20.791 4.723 1.00 73.88 176 GLU A N 1
ATOM 1394 C CA . GLU A 1 176 ? -3.681 21.877 4.173 1.00 73.88 176 GLU A CA 1
ATOM 1395 C C . GLU A 1 176 ? -2.442 21.302 3.459 1.00 73.88 176 GLU A C 1
ATOM 1397 O O . GLU A 1 176 ? -2.139 21.730 2.346 1.00 73.88 176 GLU A O 1
ATOM 1402 N N . ASP A 1 177 ? -1.815 20.264 4.022 1.00 73.38 177 ASP A N 1
ATOM 1403 C CA . ASP A 1 177 ? -0.672 19.572 3.402 1.00 73.38 177 ASP A CA 1
ATOM 1404 C C . ASP A 1 177 ? -1.068 18.807 2.129 1.00 73.38 177 ASP A C 1
ATOM 1406 O O . ASP A 1 177 ? -0.296 18.706 1.176 1.00 73.38 177 ASP A O 1
ATOM 1410 N N . LEU A 1 178 ? -2.303 18.300 2.064 1.00 66.06 178 LEU A N 1
ATOM 1411 C CA . LEU A 1 178 ? -2.844 17.685 0.853 1.00 66.06 178 LEU A CA 1
ATOM 1412 C C . LEU A 1 178 ? -3.050 18.705 -0.275 1.00 66.06 178 LEU A C 1
ATOM 1414 O O . LEU A 1 178 ? -2.824 18.376 -1.440 1.00 66.06 178 LEU A O 1
ATOM 1418 N N . ASP A 1 179 ? -3.517 19.912 0.051 1.00 72.00 179 ASP A N 1
ATOM 1419 C CA . ASP A 1 179 ? -3.670 20.976 -0.942 1.00 72.00 179 ASP A CA 1
ATOM 1420 C C . ASP A 1 179 ? -2.293 21.394 -1.499 1.00 72.00 179 ASP A C 1
ATOM 1422 O O . ASP A 1 179 ? -2.176 21.601 -2.706 1.00 72.00 179 ASP A O 1
ATOM 1426 N N . GLU A 1 180 ? -1.250 21.437 -0.658 1.00 77.69 180 GLU A N 1
ATOM 1427 C CA . GLU A 1 180 ? 0.145 21.668 -1.081 1.00 77.69 180 GLU A CA 1
ATOM 1428 C C . GLU A 1 180 ? 0.673 20.513 -1.947 1.00 77.69 180 GLU A C 1
ATOM 1430 O O . GLU A 1 180 ? 1.160 20.747 -3.050 1.00 77.69 180 GLU A O 1
ATOM 1435 N N . LEU A 1 181 ? 0.466 19.256 -1.534 1.00 69.25 181 LEU A N 1
ATOM 1436 C CA . LEU A 1 181 ? 0.837 18.074 -2.324 1.00 69.25 181 LEU A CA 1
ATOM 1437 C C . LEU A 1 181 ? 0.144 18.050 -3.692 1.00 69.25 181 LEU A C 1
ATOM 1439 O O . LEU A 1 181 ? 0.707 17.566 -4.673 1.00 69.25 181 LEU A O 1
ATOM 1443 N N . LYS A 1 182 ? -1.097 18.536 -3.760 1.00 72.06 182 LYS A N 1
ATOM 1444 C CA . LYS A 1 182 ? -1.839 18.646 -5.012 1.00 72.06 182 LYS A CA 1
ATOM 1445 C C . LYS A 1 182 ? -1.237 19.709 -5.933 1.00 72.06 182 LYS A C 1
ATOM 1447 O O . LYS A 1 182 ? -1.164 19.466 -7.133 1.00 72.06 182 LYS A O 1
ATOM 1452 N N . GLU A 1 183 ? -0.828 20.854 -5.391 1.00 80.00 183 GLU A N 1
ATOM 1453 C CA . GLU A 1 183 ? -0.135 21.900 -6.154 1.00 80.00 183 GLU A CA 1
ATOM 1454 C C . GLU A 1 183 ? 1.209 21.374 -6.688 1.00 80.00 183 GLU A C 1
ATOM 1456 O O . GLU A 1 183 ? 1.457 21.462 -7.887 1.00 80.00 183 GLU A O 1
ATOM 1461 N N . ASP A 1 184 ? 1.996 20.692 -5.849 1.00 74.69 184 ASP A N 1
ATOM 1462 C CA . ASP A 1 184 ? 3.262 20.055 -6.248 1.00 74.69 184 ASP A CA 1
ATOM 1463 C C . ASP A 1 184 ? 3.071 18.984 -7.339 1.00 74.69 184 ASP A C 1
ATOM 1465 O O . ASP A 1 184 ? 3.920 18.792 -8.211 1.00 74.69 184 ASP A O 1
ATOM 1469 N N . LEU A 1 185 ? 1.946 18.269 -7.294 1.00 65.75 185 LEU A N 1
ATOM 1470 C CA . LEU A 1 185 ? 1.568 17.259 -8.278 1.00 65.75 185 LEU A CA 1
ATOM 1471 C C . LEU A 1 185 ? 1.202 17.838 -9.640 1.00 65.75 185 LEU A C 1
ATOM 1473 O O . LEU A 1 185 ? 1.587 17.281 -10.670 1.00 65.75 185 LEU A O 1
ATOM 1477 N N . GLU A 1 186 ? 0.429 18.922 -9.634 1.00 77.75 186 GLU A N 1
ATOM 1478 C CA . GLU A 1 186 ? 0.077 19.660 -10.845 1.00 77.75 186 GLU A CA 1
ATOM 1479 C C . GLU A 1 186 ? 1.348 20.251 -11.480 1.00 77.75 186 GLU A C 1
ATOM 1481 O O . GLU A 1 186 ? 1.574 20.048 -12.673 1.00 77.75 186 GLU A O 1
ATOM 1486 N N . ASP A 1 187 ? 2.237 20.849 -10.678 1.00 80.06 187 ASP A N 1
ATOM 1487 C CA . ASP A 1 187 ? 3.528 21.374 -11.142 1.00 80.06 187 ASP A CA 1
ATOM 1488 C C . ASP A 1 187 ? 4.432 20.265 -11.723 1.00 80.06 187 ASP A C 1
ATOM 1490 O O . ASP A 1 187 ? 5.042 20.443 -12.779 1.00 80.06 187 ASP A O 1
ATOM 1494 N N . PHE A 1 188 ? 4.493 19.087 -11.090 1.00 73.75 188 PHE A N 1
ATOM 1495 C CA . PHE A 1 188 ? 5.262 17.948 -11.610 1.00 73.75 188 PHE A CA 1
ATOM 1496 C C . PHE A 1 188 ? 4.704 17.413 -12.936 1.00 73.75 188 PHE A C 1
ATOM 1498 O O . PHE A 1 188 ? 5.473 17.027 -13.820 1.00 73.75 188 PHE A O 1
ATOM 1505 N N . SER A 1 189 ? 3.376 17.384 -13.086 1.00 74.38 189 SER A N 1
ATOM 1506 C CA . SER A 1 189 ? 2.732 17.007 -14.347 1.00 74.38 189 SER A CA 1
ATOM 1507 C C . SER A 1 189 ? 3.110 17.975 -15.469 1.00 74.38 189 SER A C 1
ATOM 1509 O O . SER A 1 189 ? 3.496 17.527 -16.549 1.00 74.38 189 SER A O 1
ATOM 1511 N N . ASP A 1 190 ? 3.062 19.282 -15.198 1.00 80.75 190 ASP A N 1
ATOM 1512 C CA . ASP A 1 190 ? 3.448 20.325 -16.152 1.00 80.75 190 ASP A CA 1
ATOM 1513 C C . ASP A 1 190 ? 4.938 20.207 -16.545 1.00 80.75 190 ASP A C 1
ATOM 1515 O O . ASP A 1 190 ? 5.283 20.284 -17.727 1.00 80.75 190 ASP A O 1
ATOM 1519 N N . ASP A 1 191 ? 5.829 19.938 -15.583 1.00 79.56 191 ASP A N 1
ATOM 1520 C CA . ASP A 1 191 ? 7.262 19.730 -15.839 1.00 79.56 191 ASP A CA 1
ATOM 1521 C C . ASP A 1 191 ? 7.540 18.475 -16.695 1.00 79.56 191 ASP A C 1
ATOM 1523 O O . ASP A 1 191 ? 8.474 18.460 -17.510 1.00 79.56 191 ASP A O 1
ATOM 1527 N N . ILE A 1 192 ? 6.751 17.402 -16.534 1.00 70.88 192 ILE A N 1
ATOM 1528 C CA . ILE A 1 192 ? 6.841 16.215 -17.398 1.00 70.88 192 ILE A CA 1
ATOM 1529 C C . ILE A 1 192 ? 6.397 16.553 -18.819 1.00 70.88 192 ILE A C 1
ATOM 1531 O O . ILE A 1 192 ? 7.083 16.143 -19.760 1.00 70.88 192 ILE A O 1
ATOM 1535 N N . ASP A 1 193 ? 5.284 17.269 -18.981 1.00 76.00 193 ASP A N 1
ATOM 1536 C CA . ASP A 1 193 ? 4.772 17.669 -20.294 1.00 76.00 193 ASP A CA 1
ATOM 1537 C C . ASP A 1 193 ? 5.809 18.510 -21.054 1.00 76.00 193 ASP A C 1
ATOM 1539 O O . ASP A 1 193 ? 6.151 18.188 -22.197 1.00 76.00 193 ASP A O 1
ATOM 1543 N N . ASP A 1 194 ? 6.412 19.503 -20.392 1.00 81.50 194 ASP A N 1
ATOM 1544 C CA . ASP A 1 194 ? 7.485 20.326 -20.965 1.00 81.50 194 ASP A CA 1
ATOM 1545 C C . ASP A 1 194 ? 8.703 19.472 -21.381 1.00 81.50 194 ASP A C 1
ATOM 1547 O O . ASP A 1 194 ? 9.300 19.675 -22.446 1.00 81.50 194 ASP A O 1
ATOM 1551 N N . TYR A 1 195 ? 9.074 18.470 -20.577 1.00 74.25 195 TYR A N 1
ATOM 1552 C CA . TYR A 1 195 ? 10.170 17.557 -20.909 1.00 74.25 195 TYR A CA 1
ATOM 1553 C C . TYR A 1 195 ? 9.847 16.624 -22.083 1.00 74.25 195 TYR A C 1
ATOM 1555 O O . TYR A 1 195 ? 10.730 16.309 -22.890 1.00 74.25 195 TYR A O 1
ATOM 1563 N N . VAL A 1 196 ? 8.604 16.152 -22.181 1.00 69.50 196 VAL A N 1
ATOM 1564 C CA . VAL A 1 196 ? 8.132 15.323 -23.296 1.00 69.50 196 VAL A CA 1
ATOM 1565 C C . VAL A 1 196 ? 8.188 16.111 -24.600 1.00 69.50 196 VAL A C 1
ATOM 1567 O O . VAL A 1 196 ? 8.739 15.598 -25.579 1.00 69.50 196 VAL A O 1
ATOM 1570 N N . ASP A 1 197 ? 7.722 17.360 -24.591 1.00 78.75 197 ASP A N 1
ATOM 1571 C CA . ASP A 1 197 ? 7.795 18.269 -25.737 1.00 78.75 197 ASP A CA 1
ATOM 1572 C C . ASP A 1 197 ? 9.255 18.479 -26.193 1.00 78.75 197 ASP A C 1
ATOM 1574 O O . ASP A 1 197 ? 9.578 18.338 -27.380 1.00 78.75 197 ASP A O 1
ATOM 157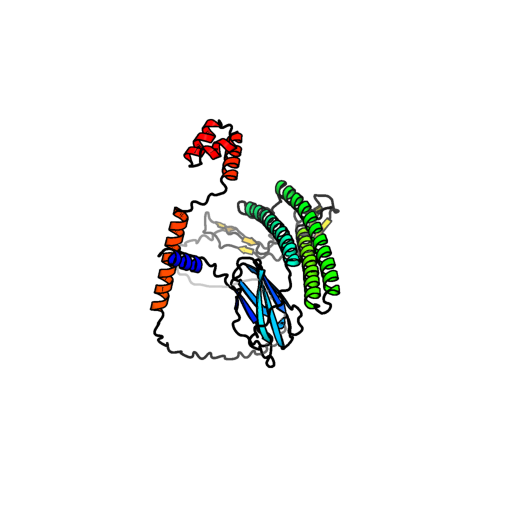8 N N . ASP A 1 198 ? 10.174 18.718 -25.251 1.00 78.31 198 ASP A N 1
ATOM 1579 C CA . ASP A 1 198 ? 11.611 18.844 -25.534 1.00 78.31 198 ASP A CA 1
ATOM 1580 C C . ASP A 1 198 ? 12.218 17.543 -26.105 1.00 78.31 198 ASP A C 1
ATOM 1582 O O . ASP A 1 198 ? 13.115 17.576 -26.960 1.00 78.31 198 ASP A O 1
ATOM 1586 N N . LEU A 1 199 ? 11.754 16.373 -25.651 1.00 65.38 199 LEU A N 1
ATOM 1587 C CA . LEU A 1 199 ? 12.217 15.072 -26.141 1.00 65.38 199 LEU A CA 1
ATOM 1588 C C . LEU A 1 199 ? 11.741 14.768 -27.566 1.00 65.38 199 LEU A C 1
ATOM 1590 O O . LEU A 1 199 ? 12.529 14.232 -28.358 1.00 65.38 199 LEU A O 1
ATOM 1594 N N . GLU A 1 200 ? 10.491 15.097 -27.902 1.00 72.50 200 GLU A N 1
ATOM 1595 C CA . GLU A 1 200 ? 9.935 14.902 -29.248 1.00 72.50 200 GLU A CA 1
ATOM 1596 C C . GLU A 1 200 ? 10.726 15.680 -30.312 1.00 72.50 200 GLU A C 1
ATOM 1598 O O . GLU A 1 200 ? 10.961 15.173 -31.418 1.00 72.50 200 GLU A O 1
ATOM 1603 N N . ASP A 1 201 ? 11.217 16.871 -29.957 1.00 72.88 201 ASP A N 1
ATOM 1604 C CA . ASP A 1 201 ? 12.021 17.729 -30.831 1.00 72.88 201 ASP A CA 1
ATOM 1605 C C . ASP A 1 201 ? 13.449 17.195 -31.067 1.00 72.88 201 ASP A C 1
ATOM 1607 O O . ASP A 1 201 ? 14.048 17.430 -32.129 1.00 72.88 201 ASP A O 1
ATOM 1611 N N . VAL A 1 202 ? 14.019 16.471 -30.097 1.00 69.06 202 VAL A N 1
ATOM 1612 C CA . VAL A 1 202 ? 15.410 15.983 -30.142 1.00 69.06 202 VAL A CA 1
ATOM 1613 C C . VAL A 1 202 ? 15.525 14.595 -30.779 1.00 69.06 202 VAL A C 1
ATOM 1615 O O . VAL A 1 202 ? 16.485 14.346 -31.519 1.00 69.06 202 VAL A O 1
ATOM 1618 N N . ASP A 1 203 ? 14.576 13.692 -30.523 1.00 58.62 203 ASP A N 1
ATOM 1619 C CA . ASP A 1 203 ? 14.573 12.337 -31.084 1.00 58.62 203 ASP A CA 1
ATOM 1620 C C . ASP A 1 203 ? 13.136 11.821 -31.310 1.00 58.62 203 ASP A C 1
ATOM 1622 O O . ASP A 1 203 ? 12.584 11.119 -30.458 1.00 58.62 203 ASP A O 1
ATOM 1626 N N . PRO A 1 204 ? 12.537 12.080 -32.491 1.00 55.38 204 PRO A N 1
ATOM 1627 C CA . PRO A 1 204 ? 11.148 11.717 -32.800 1.00 55.38 204 PRO A CA 1
ATOM 1628 C C . PRO A 1 204 ? 10.895 10.198 -32.891 1.00 55.38 204 PRO A C 1
ATOM 1630 O O . PRO A 1 204 ? 9.812 9.772 -33.284 1.00 55.38 204 PRO A O 1
ATOM 1633 N N . VAL A 1 205 ? 11.898 9.360 -32.599 1.00 48.03 205 VAL A N 1
ATOM 1634 C CA . VAL A 1 205 ? 11.805 7.890 -32.614 1.00 48.03 205 VAL A CA 1
ATOM 1635 C C . VAL A 1 205 ? 11.610 7.318 -31.205 1.00 48.03 205 VAL A C 1
ATOM 1637 O O . VAL A 1 205 ? 11.320 6.133 -31.059 1.00 48.03 205 VAL A O 1
ATOM 1640 N N . ASN A 1 206 ? 11.725 8.127 -30.150 1.00 58.09 206 ASN A N 1
ATOM 1641 C CA . ASN A 1 206 ? 11.645 7.641 -28.774 1.00 58.09 206 ASN A CA 1
ATOM 1642 C C . ASN A 1 206 ? 10.202 7.591 -28.236 1.00 58.09 206 ASN A C 1
ATOM 1644 O O . ASN A 1 206 ? 9.937 7.963 -27.095 1.00 58.09 206 ASN A O 1
ATOM 1648 N N . GLU A 1 207 ? 9.286 7.092 -29.069 1.00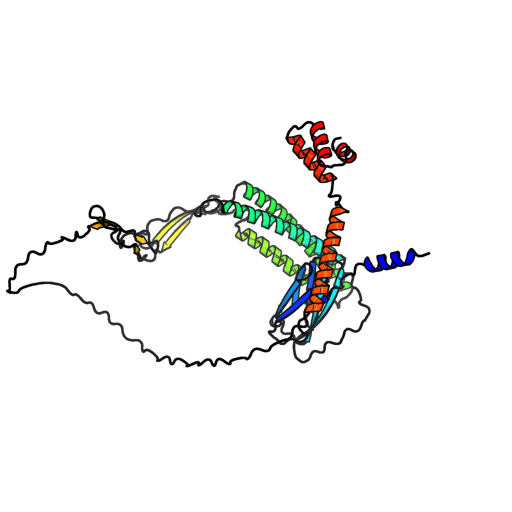 58.12 207 GLU A N 1
ATOM 1649 C CA . GLU A 1 207 ? 7.849 6.920 -28.806 1.00 58.12 207 GLU A CA 1
ATOM 1650 C C . GLU A 1 207 ? 7.590 6.156 -27.494 1.00 58.12 207 GLU A C 1
ATOM 1652 O O . GLU A 1 207 ? 6.616 6.409 -26.794 1.00 58.12 207 GLU A O 1
ATOM 1657 N N . THR A 1 208 ? 8.500 5.262 -27.098 1.00 54.75 208 THR A N 1
ATOM 1658 C CA . THR A 1 208 ? 8.461 4.562 -25.807 1.00 54.75 208 THR A CA 1
ATOM 1659 C C . THR A 1 208 ? 8.552 5.509 -24.611 1.00 54.75 208 THR A C 1
ATOM 1661 O O . THR A 1 208 ? 7.829 5.311 -23.644 1.00 54.75 208 THR A O 1
ATOM 1664 N N . LEU A 1 209 ? 9.416 6.527 -24.653 1.00 55.97 209 LEU A N 1
ATOM 1665 C CA . LEU A 1 209 ? 9.607 7.454 -23.532 1.00 55.97 209 LEU A CA 1
ATOM 1666 C C . LEU A 1 209 ? 8.461 8.449 -23.414 1.00 55.97 209 LEU A C 1
ATOM 1668 O O . LEU A 1 209 ? 7.986 8.662 -22.311 1.00 55.97 209 LEU A O 1
ATOM 1672 N N . VAL A 1 210 ? 7.956 8.946 -24.543 1.00 61.97 210 VAL A N 1
ATOM 1673 C CA . VAL A 1 210 ? 6.726 9.749 -24.584 1.00 61.97 210 VAL A CA 1
ATOM 1674 C C . VAL A 1 210 ? 5.552 8.958 -23.997 1.00 61.97 210 VAL A C 1
ATOM 1676 O O . VAL A 1 210 ? 4.848 9.440 -23.119 1.00 61.97 210 VAL A O 1
ATOM 1679 N N . ASN A 1 211 ? 5.386 7.693 -24.402 1.00 60.88 211 ASN A N 1
ATOM 1680 C CA . ASN A 1 211 ? 4.334 6.840 -23.847 1.00 60.88 211 ASN A CA 1
ATOM 1681 C C . ASN A 1 211 ? 4.527 6.546 -22.355 1.00 60.88 211 ASN A C 1
ATOM 1683 O O . ASN A 1 211 ? 3.544 6.463 -21.630 1.00 60.88 211 ASN A O 1
ATOM 1687 N N . LEU A 1 212 ? 5.765 6.379 -21.887 1.00 58.62 212 LEU A N 1
ATOM 1688 C CA . LEU A 1 212 ? 6.052 6.183 -20.466 1.00 58.62 212 LEU A CA 1
ATOM 1689 C C . LEU A 1 212 ? 5.742 7.423 -19.636 1.00 58.62 212 LEU A C 1
ATOM 1691 O O . LEU A 1 212 ? 5.167 7.278 -18.563 1.00 58.62 212 LEU A O 1
ATOM 1695 N N . SER A 1 213 ? 6.095 8.607 -20.130 1.00 64.81 213 SER A N 1
ATOM 1696 C CA . SER A 1 213 ? 5.758 9.873 -19.484 1.00 64.81 213 SER A CA 1
ATOM 1697 C C . SER A 1 213 ? 4.245 10.060 -19.393 1.00 64.81 213 SER A C 1
ATOM 1699 O O . SER A 1 213 ? 3.741 10.314 -18.308 1.00 64.81 213 SER A O 1
ATOM 1701 N N . ASN A 1 214 ? 3.511 9.791 -20.479 1.00 64.94 214 ASN A N 1
ATOM 1702 C CA . ASN A 1 214 ? 2.045 9.838 -20.478 1.00 64.94 214 ASN A CA 1
ATOM 1703 C C . ASN A 1 214 ? 1.432 8.822 -19.497 1.00 64.94 214 ASN A C 1
ATOM 1705 O O . ASN A 1 214 ? 0.503 9.148 -18.772 1.00 64.94 214 ASN A O 1
ATOM 1709 N N . ILE A 1 215 ? 1.983 7.603 -19.416 1.00 66.56 215 ILE A N 1
ATOM 1710 C CA . ILE A 1 215 ? 1.548 6.600 -18.428 1.00 66.56 215 ILE A CA 1
ATOM 1711 C C . ILE A 1 215 ? 1.841 7.065 -16.996 1.00 66.56 215 ILE A C 1
ATOM 1713 O O . ILE A 1 215 ? 1.070 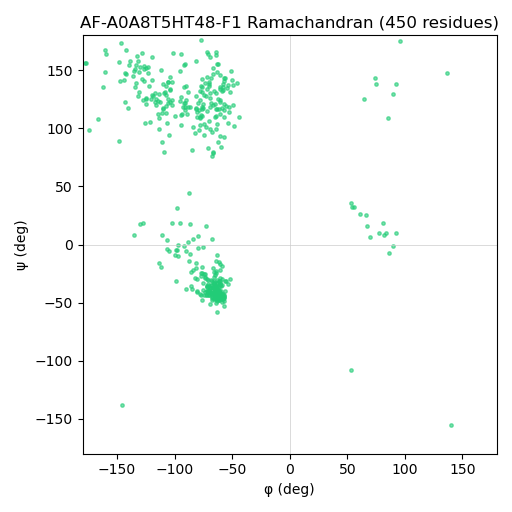6.757 -16.088 1.00 66.56 215 ILE A O 1
ATOM 1717 N N . LEU A 1 216 ? 2.958 7.758 -16.761 1.00 63.09 216 LEU A N 1
ATOM 1718 C CA . LEU A 1 216 ? 3.239 8.347 -15.454 1.00 63.09 216 LEU A CA 1
ATOM 1719 C C . LEU A 1 216 ? 2.204 9.417 -15.105 1.00 63.09 216 LEU A C 1
ATOM 1721 O O . LEU A 1 216 ? 1.681 9.361 -13.999 1.00 63.09 216 LEU A O 1
ATOM 1725 N N . ILE A 1 217 ? 1.883 10.322 -16.032 1.00 68.81 217 ILE A N 1
ATOM 1726 C CA . ILE A 1 217 ? 0.855 11.357 -15.842 1.00 68.81 217 ILE A CA 1
ATOM 1727 C C . ILE A 1 217 ? -0.493 10.705 -15.505 1.00 68.81 217 ILE A C 1
ATOM 1729 O O . ILE A 1 217 ? -1.042 10.974 -14.439 1.00 68.81 217 ILE A O 1
ATOM 1733 N N . ASP A 1 218 ? -0.952 9.748 -16.320 1.00 68.44 218 ASP A N 1
ATOM 1734 C CA . ASP A 1 218 ? -2.218 9.031 -16.104 1.00 68.44 218 ASP A CA 1
ATOM 1735 C C . ASP A 1 218 ? -2.262 8.341 -14.724 1.00 68.44 218 ASP A C 1
ATOM 1737 O O . ASP A 1 218 ? -3.245 8.441 -13.991 1.00 68.44 218 ASP A O 1
ATOM 1741 N N . ASN A 1 219 ? -1.178 7.656 -14.331 1.00 63.66 219 ASN A N 1
ATOM 1742 C CA . ASN A 1 219 ? -1.106 6.999 -13.021 1.00 63.66 219 ASN A CA 1
ATOM 1743 C C . ASN A 1 219 ? -1.112 8.005 -11.866 1.00 63.66 219 ASN A C 1
ATOM 1745 O O . ASN A 1 219 ? -1.607 7.686 -10.787 1.00 63.66 219 ASN A O 1
ATOM 1749 N N . THR A 1 220 ? -0.530 9.183 -12.074 1.00 65.75 220 THR A N 1
ATOM 1750 C CA . THR A 1 220 ? -0.438 10.240 -11.068 1.00 65.75 220 THR A CA 1
ATOM 1751 C C . THR A 1 220 ? -1.805 10.889 -10.845 1.00 65.75 220 THR A C 1
ATOM 1753 O O . THR A 1 220 ? -2.232 11.042 -9.698 1.00 65.75 220 THR A O 1
ATOM 1756 N N . GLU A 1 221 ? -2.548 11.161 -11.922 1.00 72.25 221 GLU A N 1
ATOM 1757 C CA . GLU A 1 221 ? -3.945 11.607 -11.857 1.00 72.25 221 GLU A CA 1
ATOM 1758 C C . GLU A 1 221 ? -4.843 10.565 -11.167 1.00 72.25 221 GLU A C 1
ATOM 1760 O O . GLU A 1 221 ? -5.615 10.907 -10.266 1.00 72.25 221 GLU A O 1
ATOM 1765 N N . ASP A 1 222 ? -4.695 9.281 -11.514 1.00 67.06 222 ASP A N 1
ATOM 1766 C CA . ASP A 1 222 ? -5.436 8.177 -10.888 1.00 67.06 222 ASP A CA 1
ATOM 1767 C C . ASP A 1 222 ? -5.123 8.053 -9.385 1.00 67.06 222 ASP A C 1
ATOM 1769 O O . ASP A 1 222 ? -6.008 7.764 -8.570 1.00 67.06 222 ASP A O 1
ATOM 1773 N N . LEU A 1 223 ? -3.862 8.246 -8.988 1.00 62.78 223 LEU A N 1
ATOM 1774 C CA . LEU A 1 223 ? -3.439 8.217 -7.587 1.00 62.78 223 LEU A CA 1
ATOM 1775 C C . LEU A 1 223 ? -4.090 9.364 -6.804 1.00 62.78 223 LEU A C 1
ATOM 1777 O O . LEU A 1 223 ? -4.677 9.127 -5.745 1.00 62.78 223 LEU A O 1
ATOM 1781 N N . LEU A 1 224 ? -4.055 10.578 -7.361 1.00 68.25 224 LEU A N 1
ATOM 1782 C CA . LEU A 1 224 ? -4.676 11.768 -6.787 1.00 68.25 224 LEU A CA 1
ATOM 1783 C C . LEU A 1 224 ? -6.195 11.586 -6.650 1.00 68.25 224 LEU A C 1
ATOM 1785 O O . LEU A 1 224 ? -6.760 11.838 -5.583 1.00 68.25 224 LEU A O 1
ATOM 1789 N N . GLU A 1 225 ? -6.864 11.063 -7.678 1.00 71.00 225 GLU A N 1
ATOM 1790 C CA . GLU A 1 225 ? -8.299 10.781 -7.630 1.00 71.00 225 GLU A CA 1
ATOM 1791 C C . GLU A 1 225 ? -8.633 9.690 -6.598 1.00 71.00 225 GLU A C 1
ATOM 1793 O O . GLU A 1 225 ? -9.647 9.781 -5.899 1.00 71.00 225 GLU A O 1
ATOM 1798 N N . ASN A 1 226 ? -7.777 8.680 -6.421 1.00 61.50 226 ASN A N 1
ATOM 1799 C CA . ASN A 1 226 ? -7.954 7.663 -5.383 1.00 61.50 226 ASN A CA 1
ATOM 1800 C C . ASN A 1 226 ? -7.781 8.222 -3.966 1.00 61.50 226 ASN A C 1
ATOM 1802 O O . ASN A 1 226 ? -8.585 7.873 -3.096 1.00 61.50 226 ASN A O 1
ATOM 1806 N N . VAL A 1 227 ? -6.795 9.094 -3.735 1.00 62.72 227 VAL A N 1
ATOM 1807 C CA . VAL A 1 227 ? -6.588 9.783 -2.449 1.00 62.72 227 VAL A CA 1
ATOM 1808 C C . VAL A 1 227 ? -7.783 10.686 -2.137 1.00 62.72 227 VAL A C 1
ATOM 1810 O O . VAL A 1 227 ? -8.394 10.547 -1.075 1.00 62.72 227 VAL A O 1
ATOM 1813 N N . ILE A 1 228 ? -8.221 11.505 -3.100 1.00 66.06 228 ILE A N 1
ATOM 1814 C CA . ILE A 1 228 ? -9.428 12.340 -2.990 1.00 66.06 228 ILE A CA 1
ATOM 1815 C C . ILE A 1 228 ? -10.664 11.477 -2.694 1.00 66.06 228 ILE A C 1
ATOM 1817 O O . ILE A 1 228 ? -11.463 11.791 -1.813 1.00 66.06 228 ILE A O 1
ATOM 1821 N N . ASN A 1 229 ? -10.826 10.342 -3.376 1.00 61.59 229 ASN A N 1
ATOM 1822 C CA . ASN A 1 229 ? -11.940 9.425 -3.140 1.00 61.59 229 ASN A CA 1
ATOM 1823 C C . ASN A 1 229 ? -11.865 8.716 -1.780 1.00 61.59 229 ASN A C 1
ATOM 1825 O O . ASN A 1 229 ? -12.911 8.384 -1.212 1.00 61.59 229 ASN A O 1
ATOM 1829 N N . LEU A 1 230 ? -10.665 8.462 -1.250 1.00 57.69 230 LEU A N 1
ATOM 1830 C CA . LEU A 1 230 ? -10.474 7.939 0.102 1.00 57.69 230 LEU A CA 1
ATOM 1831 C C . LEU A 1 230 ? -10.913 8.969 1.147 1.00 57.69 230 LEU A C 1
ATOM 1833 O O . LEU A 1 230 ? -11.667 8.620 2.055 1.00 57.69 230 LEU A O 1
ATOM 1837 N N . LEU A 1 231 ? -10.519 10.230 0.970 1.00 56.47 231 LEU A N 1
ATOM 1838 C CA . LEU A 1 231 ? -10.896 11.348 1.839 1.00 56.47 231 LEU A CA 1
ATOM 1839 C C . LEU A 1 231 ? -12.401 11.661 1.760 1.00 56.47 231 LEU A C 1
ATOM 1841 O O . LEU A 1 231 ? -13.072 11.862 2.771 1.00 56.47 231 LEU A O 1
ATOM 1845 N N . ASN A 1 232 ? -12.996 11.552 0.573 1.00 56.81 232 ASN A N 1
ATOM 1846 C CA . ASN A 1 232 ? -14.446 11.658 0.408 1.00 56.81 232 ASN A CA 1
ATOM 1847 C C . ASN A 1 232 ? -15.192 10.497 1.095 1.00 56.81 232 ASN A C 1
ATOM 1849 O O . ASN A 1 232 ? -16.289 10.677 1.628 1.00 56.81 232 ASN A O 1
ATOM 1853 N N . LYS A 1 233 ? -14.608 9.289 1.131 1.00 56.94 233 LYS A N 1
ATOM 1854 C CA . LYS A 1 233 ? -15.181 8.125 1.836 1.00 56.94 233 LYS A CA 1
ATOM 1855 C C . LYS A 1 233 ? -15.057 8.207 3.356 1.00 56.94 233 LYS A C 1
ATOM 1857 O O . LYS A 1 233 ? -15.889 7.605 4.037 1.00 56.94 233 LYS A O 1
ATOM 1862 N N . THR A 1 234 ? -14.076 8.934 3.895 1.00 53.12 234 THR A N 1
ATOM 1863 C CA . THR A 1 234 ? -14.000 9.230 5.338 1.00 53.12 234 THR A CA 1
ATOM 1864 C C . THR A 1 234 ? -15.003 10.309 5.767 1.00 53.12 234 THR A C 1
ATOM 1866 O O . THR A 1 234 ? -15.153 10.565 6.961 1.00 53.12 234 THR A O 1
ATOM 1869 N N . GLY A 1 235 ? -15.767 10.874 4.821 1.00 49.25 235 GLY A N 1
ATOM 1870 C CA . GLY A 1 235 ? -16.774 11.902 5.079 1.00 49.25 235 GLY A CA 1
ATOM 1871 C C . GLY A 1 235 ? -16.178 13.301 5.212 1.00 49.25 235 GLY A C 1
ATOM 1872 O O . GLY A 1 235 ? -16.821 14.182 5.779 1.00 49.25 235 GLY A O 1
ATOM 1873 N N . PHE A 1 236 ? -14.956 13.514 4.725 1.00 47.75 236 PHE A N 1
ATOM 1874 C CA . PHE A 1 236 ? -14.328 14.826 4.708 1.00 47.75 236 PHE A CA 1
ATOM 1875 C C . PHE A 1 236 ? -14.770 15.592 3.451 1.00 47.75 236 PHE A C 1
ATOM 1877 O O . PHE A 1 236 ? -14.091 15.600 2.434 1.00 47.75 236 PHE A O 1
ATOM 1884 N N . ASP A 1 237 ? -15.961 16.190 3.511 1.00 51.28 237 ASP A N 1
ATOM 1885 C CA . ASP A 1 237 ? -16.364 17.275 2.608 1.00 51.28 237 ASP A CA 1
ATOM 1886 C C . ASP A 1 237 ? -16.010 18.601 3.313 1.00 51.28 237 ASP A C 1
ATOM 1888 O O . ASP A 1 237 ? -16.537 18.840 4.411 1.00 51.28 237 ASP A O 1
ATOM 1892 N N . PRO A 1 238 ? -15.123 19.447 2.751 1.00 55.12 238 PRO A N 1
ATOM 1893 C CA . PRO A 1 238 ? -14.688 20.683 3.399 1.00 55.12 238 PRO A CA 1
ATOM 1894 C C . PRO A 1 238 ? -15.818 21.706 3.607 1.00 55.12 238 PRO A C 1
ATOM 1896 O O . PRO A 1 238 ? -15.648 22.616 4.422 1.00 55.12 238 PRO A O 1
ATOM 1899 N N . ASP A 1 239 ? -16.982 21.553 2.954 1.00 59.31 239 ASP A N 1
ATOM 1900 C CA . ASP A 1 239 ? -18.056 22.550 3.011 1.00 59.31 239 ASP A CA 1
ATOM 1901 C C . ASP A 1 239 ? -19.340 22.128 3.757 1.00 59.31 239 ASP A C 1
ATOM 1903 O O . ASP A 1 239 ? -20.068 23.022 4.199 1.00 59.31 239 ASP A O 1
ATOM 1907 N N . CYS A 1 240 ? -19.640 20.837 3.982 1.00 69.06 240 CYS A N 1
ATOM 1908 C CA . CYS A 1 240 ? -20.645 20.411 4.985 1.00 69.06 240 CYS A CA 1
ATOM 1909 C C . CYS A 1 240 ? -20.730 18.880 5.162 1.00 69.06 240 CYS A C 1
ATOM 1911 O O . CYS A 1 240 ? -21.452 18.196 4.438 1.00 69.06 240 CYS A O 1
ATOM 1913 N N . ASN A 1 241 ? -20.083 18.322 6.187 1.00 68.94 241 ASN A N 1
ATOM 1914 C CA . ASN A 1 241 ? -20.248 16.907 6.539 1.00 68.94 241 ASN A CA 1
ATOM 1915 C C . ASN A 1 241 ? -21.592 16.664 7.267 1.00 68.94 241 ASN A C 1
ATOM 1917 O O . ASN A 1 241 ? -21.797 17.168 8.376 1.00 68.94 241 ASN A O 1
ATOM 1921 N N . THR A 1 242 ? -22.507 15.877 6.681 1.00 66.50 242 THR A N 1
ATOM 1922 C CA . THR A 1 242 ? -23.764 15.484 7.348 1.00 66.50 242 THR A CA 1
ATOM 1923 C C . THR A 1 242 ? -23.493 14.395 8.387 1.00 66.50 242 THR A C 1
ATOM 1925 O O . THR A 1 242 ? -23.106 13.277 8.040 1.00 66.50 242 THR A O 1
ATOM 1928 N N . TYR A 1 243 ? -23.765 14.668 9.663 1.00 82.25 243 TYR A N 1
ATOM 1929 C CA . TYR A 1 243 ? -23.638 13.673 10.730 1.00 82.25 243 TYR A CA 1
ATOM 1930 C C . TYR A 1 243 ? -25.006 13.338 11.305 1.00 82.25 243 TYR A C 1
ATOM 1932 O O . TYR A 1 243 ? -25.557 14.040 12.161 1.00 82.25 243 TYR A O 1
ATOM 1940 N N . TRP A 1 244 ? -25.553 12.221 10.839 1.00 86.75 244 TRP A N 1
ATOM 1941 C CA . TRP A 1 244 ? -26.891 11.785 11.199 1.00 86.75 244 TRP A CA 1
ATOM 1942 C C . TRP A 1 244 ? -26.931 11.145 12.580 1.00 86.75 244 TRP A C 1
ATOM 1944 O O . TRP A 1 244 ? -26.271 10.149 12.870 1.00 86.75 244 TRP A O 1
ATOM 1954 N N . THR A 1 245 ? -27.792 11.694 13.428 1.00 88.81 245 THR A N 1
ATOM 1955 C CA . THR A 1 245 ? -28.169 11.094 14.704 1.00 88.81 245 THR A CA 1
ATOM 1956 C C . THR A 1 245 ? -29.613 10.630 14.615 1.00 88.81 245 THR A C 1
ATOM 1958 O O . THR A 1 245 ? -30.527 11.432 14.423 1.00 88.81 245 THR A O 1
ATOM 1961 N N . CYS A 1 246 ? -29.824 9.319 14.724 1.00 94.31 246 CYS A N 1
ATOM 1962 C CA . CYS A 1 246 ? -31.152 8.727 14.643 1.00 94.31 246 CYS A CA 1
ATOM 1963 C C . CYS A 1 246 ? -31.664 8.318 16.028 1.00 94.31 246 CYS A C 1
ATOM 1965 O O . CYS A 1 246 ? -30.917 7.881 16.903 1.00 94.31 246 CYS A O 1
ATOM 1967 N N . THR A 1 247 ? -32.967 8.480 16.226 1.00 94.38 247 THR A N 1
ATOM 1968 C CA . THR A 1 247 ? -33.685 7.959 17.398 1.00 94.38 247 THR A CA 1
ATOM 1969 C C . THR A 1 247 ? -33.764 6.431 17.374 1.00 94.38 247 THR A C 1
ATOM 1971 O O . THR A 1 247 ? -33.610 5.811 16.329 1.00 94.38 247 THR A O 1
ATOM 1974 N N . GLU A 1 248 ? -34.042 5.814 18.526 1.00 91.69 248 GLU A N 1
ATOM 1975 C CA . GLU A 1 248 ? -34.344 4.379 18.588 1.00 91.69 248 GLU A CA 1
ATOM 1976 C C . GLU A 1 248 ? -35.529 4.024 17.680 1.00 91.69 248 GLU A C 1
ATOM 1978 O O . GLU A 1 248 ? -36.533 4.745 17.631 1.00 91.69 248 GLU A O 1
ATOM 1983 N N . TRP A 1 249 ? -35.444 2.871 17.014 1.00 88.94 249 TRP A N 1
ATOM 1984 C CA . TRP A 1 249 ? -36.541 2.352 16.203 1.00 88.94 249 TRP A CA 1
ATOM 1985 C C . TRP A 1 249 ? -37.833 2.242 17.018 1.00 88.94 249 TRP A C 1
ATOM 1987 O O . TRP A 1 249 ? -37.862 1.678 18.116 1.00 88.94 249 TRP A O 1
ATOM 1997 N N . THR A 1 250 ? -38.949 2.687 16.442 1.00 90.44 250 THR A N 1
ATOM 1998 C CA . THR A 1 250 ? -40.266 2.416 17.022 1.00 90.44 250 THR A CA 1
ATOM 1999 C C . THR A 1 250 ? -40.555 0.915 17.040 1.00 90.44 250 THR A C 1
ATOM 2001 O O . THR A 1 250 ? -40.085 0.155 16.190 1.00 90.44 250 THR A O 1
ATOM 2004 N N . THR A 1 251 ? -41.424 0.473 17.953 1.00 84.19 251 THR A N 1
ATOM 2005 C CA . THR A 1 251 ? -41.985 -0.883 17.883 1.00 84.19 251 THR A CA 1
ATOM 2006 C C . THR A 1 251 ? -42.669 -1.097 16.540 1.00 84.19 251 THR A C 1
ATOM 2008 O O . THR A 1 251 ? -43.330 -0.186 16.038 1.00 84.19 251 THR A O 1
ATOM 2011 N N . CYS A 1 252 ? -42.561 -2.301 15.986 1.00 81.25 252 CYS A N 1
ATOM 2012 C CA . CYS A 1 252 ? -43.204 -2.596 14.719 1.00 81.25 252 CYS A CA 1
ATOM 2013 C C . CYS A 1 252 ? -44.730 -2.427 14.815 1.00 81.25 252 CYS A C 1
ATOM 2015 O O . CYS A 1 252 ? -45.386 -3.081 15.629 1.00 81.25 252 CYS A O 1
ATOM 2017 N N . ALA A 1 253 ? -45.293 -1.567 13.969 1.00 81.56 253 ALA A N 1
ATOM 2018 C CA . ALA A 1 253 ? -46.724 -1.317 13.878 1.00 81.56 253 ALA A CA 1
ATOM 2019 C C . ALA A 1 253 ? -47.148 -1.386 12.409 1.00 81.56 253 ALA A C 1
ATOM 2021 O O . ALA A 1 253 ? -46.520 -0.787 11.542 1.00 81.56 253 ALA A O 1
ATOM 2022 N N . ASN A 1 254 ? -48.214 -2.138 12.124 1.00 81.69 254 ASN A N 1
ATOM 2023 C CA . ASN A 1 254 ? -48.735 -2.335 10.765 1.00 81.69 254 ASN A CA 1
ATOM 2024 C C . ASN A 1 254 ? -47.690 -2.838 9.744 1.00 81.69 254 ASN A C 1
ATOM 2026 O O . ASN A 1 254 ? -47.778 -2.511 8.567 1.00 81.69 254 ASN A O 1
ATOM 2030 N N . GLY A 1 255 ? -46.719 -3.645 10.186 1.00 79.75 255 GLY A N 1
ATOM 2031 C CA . GLY A 1 255 ? -45.692 -4.218 9.308 1.00 79.75 255 GLY A CA 1
ATOM 2032 C C . GLY A 1 255 ? -44.522 -3.285 8.997 1.00 79.75 255 GLY A C 1
ATOM 2033 O O . GLY A 1 255 ? -43.684 -3.637 8.179 1.00 79.75 255 GLY A O 1
ATOM 2034 N N . THR A 1 256 ? -44.421 -2.129 9.655 1.00 87.94 256 THR A N 1
ATOM 2035 C CA . THR A 1 256 ? -43.306 -1.184 9.487 1.00 87.94 256 THR A CA 1
ATOM 2036 C C . THR A 1 256 ? -42.797 -0.680 10.834 1.00 87.94 256 THR A C 1
ATOM 2038 O O . THR A 1 256 ? -43.559 -0.576 11.801 1.00 87.94 256 THR A O 1
ATOM 2041 N N . LYS A 1 257 ? -41.511 -0.336 10.898 1.00 90.06 257 LYS A N 1
ATOM 2042 C CA . LYS A 1 257 ? -40.907 0.443 11.986 1.00 90.06 257 LYS A CA 1
ATOM 2043 C C . LYS A 1 257 ? -40.241 1.685 11.403 1.00 90.06 257 LYS A C 1
ATOM 2045 O O . LYS A 1 257 ? -39.822 1.668 10.247 1.00 90.06 257 LYS A O 1
ATOM 2050 N N . SER A 1 258 ? -40.148 2.742 12.197 1.00 93.69 258 SER A N 1
ATOM 2051 C CA . SER A 1 258 ? -39.554 4.009 11.775 1.00 93.69 258 SER A CA 1
ATOM 2052 C C . SER A 1 258 ? -38.579 4.554 12.812 1.00 93.69 258 SER A C 1
ATOM 2054 O O . SER A 1 258 ? -38.740 4.277 14.002 1.00 93.69 258 SER A O 1
ATOM 2056 N N . GLN A 1 259 ? -37.620 5.358 12.369 1.00 96.06 259 GLN A N 1
ATOM 2057 C CA . GLN A 1 259 ? -36.768 6.190 13.217 1.00 96.06 259 GLN A CA 1
ATOM 2058 C C . GLN A 1 259 ? -36.638 7.587 12.600 1.00 96.06 259 GLN A C 1
ATOM 2060 O O . GLN A 1 259 ? -36.630 7.736 11.380 1.00 96.06 259 GLN A O 1
ATOM 2065 N N . ASN A 1 260 ? -36.570 8.617 13.441 1.00 96.00 260 ASN A N 1
ATOM 2066 C CA . ASN A 1 260 ? -36.263 9.980 12.998 1.00 96.00 260 ASN A CA 1
ATOM 2067 C C . ASN A 1 260 ? -34.750 10.178 13.011 1.00 96.00 260 ASN A C 1
ATOM 2069 O O . ASN A 1 260 ? -34.137 9.876 14.039 1.00 96.00 260 ASN A O 1
ATOM 2073 N N . CYS A 1 261 ? -34.199 10.708 11.924 1.00 95.06 261 CYS A N 1
ATOM 2074 C CA . CYS A 1 261 ? -32.791 11.039 11.768 1.00 95.06 261 CYS A CA 1
ATOM 2075 C C . CYS A 1 261 ? -32.640 12.552 11.593 1.00 95.06 261 CYS A C 1
ATOM 2077 O O . CYS A 1 261 ? -33.262 13.152 10.716 1.00 95.06 261 CYS A O 1
ATOM 2079 N N . THR A 1 262 ? -31.820 13.150 12.451 1.00 93.50 262 THR A N 1
ATOM 2080 C CA . THR A 1 262 ? -31.503 14.579 12.453 1.00 93.50 262 THR A CA 1
ATOM 2081 C C . THR A 1 262 ? -30.023 14.738 12.175 1.00 93.50 262 THR A C 1
ATOM 2083 O O . THR A 1 262 ? -29.196 14.090 12.829 1.00 93.50 262 THR A O 1
ATOM 2086 N N . ASP A 1 263 ? -29.692 15.599 11.221 1.00 89.38 263 ASP A N 1
ATOM 2087 C CA . ASP A 1 263 ? -28.309 15.970 10.976 1.00 89.38 263 ASP A CA 1
ATOM 2088 C C . ASP A 1 263 ? -27.863 16.927 12.080 1.00 89.38 263 ASP A C 1
ATOM 2090 O O . ASP A 1 263 ? -28.395 18.025 12.261 1.00 89.38 263 ASP A O 1
ATOM 2094 N N . LYS A 1 264 ? -26.874 16.489 12.850 1.00 83.44 264 LYS A N 1
ATOM 2095 C CA . LYS A 1 264 ? -26.334 17.239 13.977 1.00 83.44 264 LYS A CA 1
ATOM 2096 C C . LYS A 1 264 ? -25.742 18.580 13.550 1.00 83.44 264 LYS A C 1
ATOM 2098 O O . LYS A 1 264 ? -25.741 19.511 14.358 1.00 83.44 264 LYS A O 1
ATOM 2103 N N . TYR A 1 265 ? -25.242 18.669 12.322 1.00 80.94 265 TYR A N 1
ATOM 2104 C CA . TYR A 1 265 ? -24.609 19.874 11.796 1.00 80.94 265 TYR A CA 1
ATOM 2105 C C . TYR A 1 265 ? -25.557 20.719 10.935 1.00 80.94 265 TYR A C 1
ATOM 2107 O O . TYR A 1 265 ? -25.228 21.857 10.613 1.00 80.94 265 TYR A O 1
ATOM 2115 N N . GLY A 1 266 ? -26.778 20.233 10.677 1.00 80.31 266 GLY A N 1
ATOM 2116 C CA . GLY A 1 266 ? -27.826 20.982 9.980 1.00 80.31 266 GLY A CA 1
ATOM 2117 C C . GLY A 1 266 ? -27.502 21.290 8.518 1.00 80.31 266 GLY A C 1
ATOM 2118 O O . GLY A 1 266 ? -28.013 22.276 7.982 1.00 80.31 266 GLY A O 1
ATOM 2119 N N . CYS A 1 267 ? -26.651 20.475 7.899 1.00 80.75 267 CYS A N 1
ATOM 2120 C CA . CYS A 1 267 ? -26.324 20.528 6.481 1.00 80.75 267 CYS A CA 1
ATOM 2121 C C . CYS A 1 267 ? -27.520 20.062 5.644 1.00 80.75 267 CYS A C 1
ATOM 2123 O O . CYS A 1 267 ? -27.851 20.669 4.624 1.00 80.75 267 CYS A O 1
ATOM 2125 N N . GLU A 1 268 ? -28.225 19.033 6.119 1.00 85.25 268 GLU A N 1
ATOM 2126 C CA . GLU A 1 268 ? -29.429 18.508 5.481 1.00 85.25 268 GLU A CA 1
ATOM 2127 C C . GLU A 1 268 ? -30.677 18.588 6.372 1.00 85.25 268 GLU A C 1
ATOM 2129 O O . GLU A 1 268 ? -30.616 18.759 7.590 1.00 85.25 268 GLU A O 1
ATOM 2134 N N . MET A 1 269 ? -31.852 18.499 5.738 1.00 88.50 269 MET A N 1
ATOM 2135 C CA . MET A 1 269 ? -33.126 18.467 6.456 1.00 88.50 269 MET A CA 1
ATOM 2136 C C . MET A 1 269 ? -33.366 17.093 7.076 1.00 88.50 269 MET A C 1
ATOM 2138 O O . MET A 1 269 ? -33.269 16.078 6.389 1.00 88.50 269 MET A O 1
ATOM 2142 N N . ASP A 1 270 ? -33.807 17.086 8.332 1.00 94.12 270 ASP A N 1
ATOM 2143 C CA . ASP A 1 270 ? -34.264 15.892 9.041 1.00 94.12 270 ASP A CA 1
ATOM 2144 C C . ASP A 1 270 ? -35.204 15.024 8.198 1.00 94.12 270 ASP A C 1
ATOM 2146 O O . ASP A 1 270 ? -36.136 15.515 7.547 1.00 94.12 270 ASP A O 1
ATOM 2150 N N . TYR A 1 271 ? -35.008 13.709 8.282 1.00 94.81 271 TYR A N 1
ATOM 2151 C CA . TYR A 1 271 ? -35.852 12.737 7.599 1.00 94.81 271 TYR A CA 1
ATOM 2152 C C . TYR A 1 271 ? -36.290 11.600 8.523 1.00 94.81 271 TYR A C 1
ATOM 2154 O O . TYR A 1 271 ? -35.747 11.372 9.606 1.00 94.81 271 TYR A O 1
ATOM 2162 N N . VAL A 1 272 ? -37.334 10.890 8.094 1.00 95.25 272 VAL A N 1
ATOM 2163 C CA . VAL A 1 272 ? -37.870 9.721 8.795 1.00 95.25 272 VAL A CA 1
ATOM 2164 C C . VAL A 1 272 ? -37.572 8.490 7.961 1.00 95.25 272 VAL A C 1
ATOM 2166 O O . VAL A 1 272 ? -38.132 8.308 6.878 1.00 95.25 272 VAL A O 1
ATOM 2169 N N . GLU A 1 273 ? -36.714 7.624 8.479 1.00 94.94 273 GLU A N 1
ATOM 2170 C CA . GLU A 1 273 ? -36.433 6.340 7.861 1.00 94.94 273 GLU A CA 1
ATOM 2171 C C . GLU A 1 273 ? -37.533 5.349 8.244 1.00 94.94 273 GLU A C 1
ATOM 2173 O O . GLU A 1 273 ? -37.860 5.191 9.422 1.00 94.94 273 GLU A O 1
ATOM 2178 N N . THR A 1 274 ? -38.138 4.692 7.253 1.00 93.44 274 THR A N 1
ATOM 2179 C CA . THR A 1 274 ? -39.189 3.688 7.469 1.00 93.44 274 THR A CA 1
ATOM 2180 C C . THR A 1 274 ? -38.799 2.389 6.788 1.00 93.44 274 THR A C 1
ATOM 2182 O O . THR A 1 274 ? -38.548 2.365 5.586 1.00 93.44 274 THR A O 1
ATOM 2185 N N . VAL A 1 275 ? -38.791 1.301 7.554 1.00 85.88 275 VAL A N 1
ATOM 2186 C CA . VAL A 1 275 ? -38.418 -0.032 7.076 1.00 85.88 275 VAL A CA 1
ATOM 2187 C C . VAL A 1 275 ? -39.574 -0.995 7.312 1.00 85.88 275 VAL A C 1
ATOM 2189 O O . VAL A 1 275 ? -40.197 -0.996 8.380 1.00 85.88 275 VAL A O 1
ATOM 2192 N N . GLU A 1 276 ? -39.861 -1.834 6.316 1.00 83.88 276 GLU A N 1
ATOM 2193 C CA . GLU A 1 276 ? -40.800 -2.943 6.470 1.00 83.88 276 GLU A CA 1
ATOM 2194 C C . GLU A 1 276 ? -40.246 -3.949 7.481 1.00 83.88 276 GLU A C 1
ATOM 2196 O O . GLU A 1 276 ? -39.173 -4.530 7.309 1.00 83.88 276 GLU A O 1
ATOM 2201 N N . CYS A 1 277 ? -40.999 -4.194 8.549 1.00 74.38 277 CYS A N 1
ATOM 2202 C CA . CYS A 1 277 ? -40.776 -5.383 9.339 1.00 74.38 277 CYS A CA 1
ATOM 2203 C C . CYS A 1 277 ? -41.335 -6.553 8.532 1.00 74.38 277 CYS A C 1
ATOM 2205 O O . CYS A 1 277 ? -42.545 -6.804 8.524 1.00 74.38 277 CYS A O 1
ATOM 2207 N N . PHE A 1 278 ? -40.459 -7.334 7.910 1.00 61.81 278 PHE A N 1
ATOM 2208 C CA . PHE A 1 278 ? -40.815 -8.719 7.632 1.00 61.81 278 PHE A CA 1
ATOM 2209 C C . PHE A 1 278 ? -41.296 -9.329 8.948 1.00 61.81 278 PHE A C 1
ATOM 2211 O O . PHE A 1 278 ? -40.650 -9.110 9.974 1.00 61.81 278 PHE A O 1
ATOM 2218 N N . MET A 1 279 ? -42.452 -10.010 8.949 1.00 63.00 279 MET A N 1
ATOM 2219 C CA . MET A 1 279 ? -42.978 -10.679 10.143 1.00 63.00 279 MET A CA 1
ATOM 2220 C C . MET A 1 279 ? -41.849 -11.497 10.760 1.00 63.00 279 MET A C 1
ATOM 2222 O O . MET A 1 279 ? -41.479 -12.546 10.233 1.00 63.00 279 MET A O 1
ATOM 2226 N N . CYS A 1 280 ? -41.254 -10.969 11.827 1.00 67.44 280 CYS A N 1
ATOM 2227 C CA . CYS A 1 280 ? -40.079 -11.570 12.412 1.00 67.44 280 CYS A CA 1
ATOM 2228 C C . CYS A 1 280 ? -40.576 -12.818 13.119 1.00 67.44 280 CYS A C 1
ATOM 2230 O O . CYS A 1 280 ? -41.229 -12.742 14.160 1.00 67.44 280 CYS A O 1
ATOM 2232 N N . LEU A 1 281 ? -40.377 -13.966 12.473 1.00 76.25 281 LEU A N 1
ATOM 2233 C CA . LEU A 1 281 ? -40.721 -15.242 13.061 1.00 76.25 281 LEU A CA 1
ATOM 2234 C C . LEU A 1 281 ? -39.743 -15.461 14.209 1.00 76.25 281 LEU A C 1
ATOM 2236 O O . LEU A 1 281 ? -38.584 -15.830 13.996 1.00 76.25 281 LEU A O 1
ATOM 2240 N N . GLU A 1 282 ? -40.231 -15.170 15.410 1.00 81.50 282 GLU A N 1
ATOM 2241 C CA . GLU A 1 282 ? -39.523 -15.392 16.657 1.00 81.50 282 GLU A CA 1
ATOM 2242 C C . GLU A 1 282 ? -38.963 -16.822 16.684 1.00 81.50 282 GLU A C 1
ATOM 2244 O O . GLU A 1 282 ? -39.692 -17.814 16.599 1.00 81.50 282 GLU A O 1
ATOM 2249 N N . SER A 1 283 ? -37.642 -16.925 16.795 1.00 87.81 283 SER A N 1
ATOM 2250 C CA . SER A 1 283 ? -36.935 -18.196 16.901 1.00 87.81 283 SER A CA 1
ATOM 2251 C C . SER A 1 283 ? -36.159 -18.194 18.205 1.00 87.81 283 SER A C 1
ATOM 2253 O O . SER A 1 283 ? -35.119 -17.554 18.315 1.00 87.81 283 SER A O 1
ATOM 2255 N N . TRP A 1 284 ? -36.632 -18.941 19.195 1.00 92.62 284 TRP A N 1
ATOM 2256 C CA . TRP A 1 284 ? -36.036 -18.943 20.527 1.00 92.62 284 TRP A CA 1
ATOM 2257 C C . TRP A 1 284 ? -35.024 -20.070 20.699 1.00 92.62 284 TRP A C 1
ATOM 2259 O O . TRP A 1 284 ? -35.344 -21.244 20.511 1.00 92.62 284 TRP A O 1
ATOM 2269 N N . ASN A 1 285 ? -33.813 -19.717 21.125 1.00 94.62 285 ASN A N 1
ATOM 2270 C CA . ASN A 1 285 ? -32.837 -20.674 21.624 1.00 94.62 285 ASN A CA 1
ATOM 2271 C C . ASN A 1 285 ? -32.861 -20.654 23.155 1.00 94.62 285 ASN A C 1
ATOM 2273 O O . ASN A 1 285 ? -32.463 -19.665 23.769 1.00 94.62 285 ASN A O 1
ATOM 2277 N N . CYS A 1 286 ? -33.349 -21.729 23.771 1.00 97.31 286 CYS A N 1
ATOM 2278 C CA . CYS A 1 286 ? -33.439 -21.834 25.222 1.00 97.31 286 CYS A CA 1
ATOM 2279 C C . CYS A 1 286 ? -32.381 -22.780 25.781 1.00 97.31 286 CYS A C 1
ATOM 2281 O O . CYS A 1 286 ? -32.162 -23.869 25.248 1.00 97.31 286 CYS A O 1
ATOM 2283 N N . THR A 1 287 ? -31.791 -22.413 26.916 1.00 97.44 287 THR A N 1
ATOM 2284 C CA . THR A 1 287 ? -30.982 -23.339 27.709 1.00 97.44 287 THR A CA 1
ATOM 2285 C C . THR A 1 287 ? -31.835 -24.495 28.248 1.00 97.44 287 THR A C 1
ATOM 2287 O O . THR A 1 287 ? -33.072 -24.442 28.280 1.00 97.44 287 THR A O 1
ATOM 2290 N N . GLY A 1 288 ? -31.172 -25.572 28.677 1.00 96.06 288 GLY A N 1
ATOM 2291 C CA . GLY A 1 288 ? -31.833 -26.631 29.438 1.00 96.06 288 GLY A CA 1
ATOM 2292 C C . GLY A 1 288 ? -32.391 -26.106 30.766 1.00 96.06 288 GLY A C 1
ATOM 2293 O O . GLY A 1 288 ? -31.900 -25.120 31.313 1.00 96.06 288 GLY A O 1
ATOM 2294 N N . TRP A 1 289 ? -33.412 -26.778 31.301 1.00 97.50 289 TRP A N 1
ATOM 2295 C CA . TRP A 1 289 ? -33.944 -26.468 32.630 1.00 97.50 289 TRP A CA 1
ATOM 2296 C C . TRP A 1 289 ? -32.875 -26.655 33.714 1.00 97.50 289 TRP A C 1
ATOM 2298 O O . TRP A 1 289 ? -32.169 -27.665 33.732 1.00 97.50 289 TRP A O 1
ATOM 2308 N N . SER A 1 290 ? -32.785 -25.701 34.642 1.00 96.75 290 SER A N 1
ATOM 2309 C CA . SER A 1 290 ? -31.914 -25.781 35.814 1.00 96.75 290 SER A CA 1
ATOM 2310 C C . SER A 1 290 ? -32.326 -26.921 36.752 1.00 96.75 290 SER A C 1
ATOM 2312 O O . SER A 1 290 ? -33.410 -27.502 36.641 1.00 96.75 290 SER A O 1
ATOM 2314 N N . SER A 1 291 ? -31.450 -27.288 37.688 1.00 95.00 291 SER A N 1
ATOM 2315 C CA . SER A 1 291 ? -31.806 -28.252 38.730 1.00 95.00 291 SER A CA 1
ATOM 2316 C C . SER A 1 291 ? -32.967 -27.726 39.576 1.00 95.00 291 SER A C 1
ATOM 2318 O O . SER A 1 291 ? -33.107 -26.527 39.808 1.00 95.00 291 SER A O 1
ATOM 2320 N N . CYS A 1 292 ? -33.826 -28.637 40.035 1.00 96.19 292 CYS A N 1
ATOM 2321 C CA . CYS A 1 292 ? -34.952 -28.256 40.874 1.00 96.19 292 CYS A CA 1
ATOM 2322 C C . CYS A 1 292 ? -34.464 -27.658 42.200 1.00 96.19 292 CYS A C 1
ATOM 2324 O O . CYS A 1 292 ? -33.860 -28.363 43.010 1.00 96.19 292 CYS A O 1
ATOM 2326 N N . SER A 1 293 ? -34.775 -26.386 42.445 1.00 93.38 293 SER A N 1
ATOM 2327 C CA . SER A 1 293 ? -34.476 -25.699 43.702 1.00 93.38 293 SER A CA 1
ATOM 2328 C C . SER A 1 293 ? -35.721 -24.967 44.192 1.00 93.38 293 SER A C 1
ATOM 2330 O O . SER A 1 293 ? -36.377 -24.253 43.438 1.00 93.38 293 SER A O 1
ATOM 2332 N N . GLY A 1 294 ? -36.115 -25.203 45.446 1.00 92.00 294 GLY A N 1
ATOM 2333 C CA . GLY A 1 294 ? -37.335 -24.606 46.005 1.00 92.00 294 GLY A CA 1
ATOM 2334 C C . GLY A 1 294 ? -38.626 -24.994 45.267 1.00 92.00 294 GLY A C 1
ATOM 2335 O O . GLY A 1 294 ? -39.583 -24.227 45.267 1.00 92.00 294 GLY A O 1
ATOM 2336 N N . GLY A 1 295 ? -38.655 -26.162 44.611 1.00 93.69 295 GLY A N 1
ATOM 2337 C CA . GLY A 1 295 ? -39.812 -26.629 43.837 1.00 93.69 295 GLY A CA 1
ATOM 2338 C C . GLY A 1 295 ? -39.971 -25.975 42.460 1.00 93.69 295 GLY A C 1
ATOM 2339 O O . GLY A 1 295 ? -40.994 -26.196 41.811 1.00 93.69 295 GLY A O 1
ATOM 2340 N N . LYS A 1 296 ? -38.975 -25.207 41.998 1.00 96.19 296 LYS A N 1
ATOM 2341 C CA . LYS A 1 296 ? -38.966 -24.549 40.688 1.00 96.19 296 LYS A CA 1
ATOM 2342 C C . LYS A 1 296 ? -37.706 -24.891 39.894 1.00 96.19 296 LYS A C 1
ATOM 2344 O O . LYS A 1 296 ? -36.645 -25.145 40.465 1.00 96.19 296 LYS A O 1
ATOM 2349 N N . GLN A 1 297 ? -37.843 -24.885 38.574 1.00 97.06 297 GLN A N 1
ATOM 2350 C CA . GLN A 1 297 ? -36.747 -24.899 37.611 1.00 97.06 297 GLN A CA 1
ATOM 2351 C C . GLN A 1 297 ? -36.883 -23.687 36.703 1.00 97.06 297 GLN A C 1
ATOM 2353 O O . GLN A 1 297 ? -37.994 -23.254 36.391 1.00 97.06 297 GLN A O 1
ATOM 2358 N N . THR A 1 298 ? -35.746 -23.165 36.271 1.00 97.56 298 THR A N 1
ATOM 2359 C CA . THR A 1 298 ? -35.645 -21.993 35.406 1.00 97.56 298 THR A CA 1
ATOM 2360 C C . THR A 1 298 ? -34.809 -22.306 34.173 1.00 97.56 298 THR A C 1
ATOM 2362 O O . THR A 1 298 ? -33.958 -23.194 34.203 1.00 97.56 298 THR A O 1
ATOM 2365 N N . ARG A 1 299 ? -35.045 -21.590 33.079 1.00 98.12 299 ARG A N 1
ATOM 2366 C CA . ARG A 1 299 ? -34.179 -21.580 31.894 1.00 98.12 299 ARG A CA 1
ATOM 2367 C C . ARG A 1 299 ? -34.123 -20.173 31.316 1.00 98.12 299 ARG A C 1
ATOM 2369 O O . ARG A 1 299 ? -34.931 -19.327 31.684 1.00 98.12 299 ARG A O 1
ATOM 2376 N N . THR A 1 300 ? -33.194 -19.944 30.404 1.00 97.06 300 THR A N 1
ATOM 2377 C CA . THR A 1 300 ? -33.035 -18.661 29.715 1.00 97.06 300 THR A CA 1
ATOM 2378 C C . THR A 1 300 ? -33.241 -18.883 28.230 1.00 97.06 300 THR A C 1
ATOM 2380 O O . THR A 1 300 ? -32.621 -19.779 27.658 1.00 97.06 300 THR A O 1
ATOM 2383 N N . CYS A 1 301 ? -34.114 -18.092 27.620 1.00 96.75 301 CYS A N 1
ATOM 2384 C CA . CYS A 1 301 ? -34.409 -18.119 26.198 1.00 96.75 301 CYS A CA 1
ATOM 2385 C C . CYS A 1 301 ? -33.919 -16.825 25.548 1.00 96.75 301 CYS A C 1
ATOM 2387 O O . CYS A 1 301 ? -34.356 -15.733 25.917 1.00 96.75 301 CYS A O 1
ATOM 2389 N N . THR A 1 302 ? -33.044 -16.967 24.556 1.00 94.19 302 THR A N 1
ATOM 2390 C CA . THR A 1 302 ? -32.528 -15.864 23.742 1.00 94.19 302 THR A CA 1
ATOM 2391 C C . THR A 1 302 ? -33.211 -15.883 22.383 1.00 94.19 302 THR A C 1
ATOM 2393 O O . THR A 1 302 ? -33.316 -16.936 21.748 1.00 94.19 302 THR A O 1
ATOM 2396 N N . ASP A 1 303 ? -33.680 -14.721 21.943 1.00 90.44 303 ASP A N 1
ATOM 2397 C CA . ASP A 1 303 ? -34.243 -14.548 20.610 1.00 90.44 303 ASP A CA 1
ATOM 2398 C C . ASP A 1 303 ? -33.115 -14.599 19.572 1.00 90.44 303 ASP A C 1
ATOM 2400 O O . ASP A 1 303 ? -32.225 -13.751 19.564 1.00 90.44 303 ASP A O 1
ATOM 2404 N N . LYS A 1 304 ? -33.128 -15.621 18.715 1.00 82.69 304 LYS A N 1
ATOM 2405 C CA . LYS A 1 304 ? -32.098 -15.859 17.697 1.00 82.69 304 LYS A CA 1
ATOM 2406 C C . LYS A 1 304 ? -32.193 -14.869 16.537 1.00 82.69 304 LYS A C 1
ATOM 2408 O O . LYS A 1 304 ? -31.204 -14.661 15.843 1.00 82.69 304 LYS A O 1
ATOM 2413 N N . HIS A 1 305 ? -33.376 -14.311 16.297 1.00 80.12 305 HIS A N 1
ATOM 2414 C CA . HIS A 1 305 ? -33.626 -13.404 15.179 1.00 80.12 305 HIS A CA 1
ATOM 2415 C C . HIS A 1 305 ? -33.764 -11.948 15.624 1.00 80.12 305 HIS A C 1
ATOM 2417 O O . HIS A 1 305 ? -34.012 -11.090 14.784 1.00 80.12 305 HIS A O 1
ATOM 2423 N N . TYR A 1 306 ? -33.564 -11.660 16.916 1.00 79.12 306 TYR A N 1
ATOM 2424 C CA . TYR A 1 306 ? -33.603 -10.304 17.471 1.00 79.12 306 TYR A CA 1
ATOM 2425 C C . TYR A 1 306 ? -34.900 -9.555 17.120 1.00 79.12 306 TYR A C 1
ATOM 2427 O O . TYR A 1 306 ? -34.910 -8.345 16.905 1.00 79.12 306 TYR A O 1
ATOM 2435 N N . CYS A 1 307 ? -36.013 -10.286 17.078 1.00 80.94 307 CYS A N 1
ATOM 2436 C CA . CYS A 1 307 ? -37.339 -9.769 16.783 1.00 80.94 307 CYS A CA 1
ATOM 2437 C C . CYS A 1 307 ? -37.844 -8.794 17.853 1.00 80.94 307 CYS A C 1
ATOM 2439 O O . CYS A 1 307 ? -38.718 -7.975 17.569 1.00 80.94 307 CYS A O 1
ATOM 2441 N N . GLY A 1 308 ? -37.361 -8.910 19.095 1.00 78.81 308 GLY A N 1
ATOM 2442 C CA . GLY A 1 308 ? -37.720 -8.007 20.199 1.00 78.81 308 GLY A CA 1
ATOM 2443 C C . GLY A 1 308 ? -39.169 -8.150 20.688 1.00 78.81 308 GLY A C 1
ATOM 2444 O O . GLY A 1 308 ? -39.628 -7.383 21.533 1.00 78.81 308 GLY A O 1
ATOM 2445 N N . THR A 1 309 ? -39.894 -9.140 20.174 1.00 81.38 309 THR A N 1
ATOM 2446 C CA . THR A 1 309 ? -41.246 -9.523 20.592 1.00 81.38 309 THR A CA 1
ATOM 2447 C C . THR A 1 309 ? -41.172 -10.757 21.502 1.00 81.38 309 THR A C 1
ATOM 2449 O O . THR A 1 309 ? -40.115 -11.364 21.643 1.00 81.38 309 THR A O 1
ATOM 2452 N N . THR A 1 310 ? -42.244 -11.076 22.237 1.00 89.19 310 THR A N 1
ATOM 2453 C CA . THR A 1 310 ? -42.280 -12.219 23.185 1.00 89.19 310 THR A CA 1
ATOM 2454 C C . THR A 1 310 ? -43.502 -13.118 22.993 1.00 89.19 310 THR A C 1
ATOM 2456 O O . THR A 1 310 ? -43.865 -13.894 23.878 1.00 89.19 310 THR A O 1
ATOM 2459 N N . LEU A 1 311 ? -44.151 -13.019 21.835 1.00 85.12 311 LEU A N 1
ATOM 2460 C CA . LEU A 1 311 ? -45.419 -13.668 21.520 1.00 85.12 311 LEU A CA 1
ATOM 2461 C C . LEU A 1 311 ? -45.312 -15.200 21.531 1.00 85.12 311 LEU A C 1
ATOM 2463 O O . LEU A 1 311 ? -46.238 -15.880 21.968 1.00 85.12 311 LEU A O 1
ATOM 2467 N N . THR A 1 312 ? -44.183 -15.740 21.077 1.00 91.00 312 THR A N 1
ATOM 2468 C CA . THR A 1 312 ? -43.882 -17.180 21.032 1.00 91.00 312 THR A CA 1
ATOM 2469 C C . THR A 1 312 ? -42.784 -17.587 22.019 1.00 91.00 312 THR A C 1
ATOM 2471 O O . THR A 1 312 ? -42.344 -18.741 22.003 1.00 91.00 312 THR A O 1
ATOM 2474 N N . LYS A 1 313 ? -42.353 -16.671 22.904 1.00 94.88 313 LYS A N 1
ATOM 2475 C CA . LYS A 1 313 ? -41.290 -16.932 23.882 1.00 94.88 313 LYS A CA 1
ATOM 2476 C C . LYS A 1 313 ? -41.650 -18.135 24.762 1.00 94.88 313 LYS A C 1
ATOM 2478 O O . LYS A 1 313 ? -42.657 -18.090 25.476 1.00 94.88 313 LYS A O 1
ATOM 2483 N N . PRO A 1 314 ? -40.835 -19.206 24.777 1.00 96.12 314 PRO A N 1
ATOM 2484 C CA . PRO A 1 314 ? -41.084 -20.344 25.648 1.00 96.12 314 PRO A CA 1
ATOM 2485 C C . PRO A 1 314 ? -41.001 -19.951 27.128 1.00 96.12 314 PRO A C 1
ATOM 2487 O O . PRO A 1 314 ? -40.206 -19.100 27.517 1.00 96.12 314 PRO A O 1
ATOM 2490 N N . THR A 1 315 ? -41.788 -20.612 27.982 1.00 95.81 315 THR A N 1
ATOM 2491 C CA . THR A 1 315 ? -41.821 -20.327 29.427 1.00 95.81 315 THR A CA 1
ATOM 2492 C C . THR A 1 315 ? -40.447 -20.547 30.059 1.00 95.81 315 THR A C 1
ATOM 2494 O O . THR A 1 315 ? -39.822 -21.580 29.812 1.00 95.81 315 THR A O 1
ATOM 2497 N N . GLU A 1 316 ? -39.991 -19.605 30.883 1.00 97.75 316 GLU A N 1
ATOM 2498 C CA . GLU A 1 316 ? -38.665 -19.631 31.527 1.00 97.75 316 GLU A CA 1
ATOM 2499 C C . GLU A 1 316 ? -38.691 -20.141 32.972 1.00 97.75 316 GLU A C 1
ATOM 2501 O O . GLU A 1 316 ? -37.636 -20.343 33.565 1.00 97.75 316 GLU A O 1
ATOM 2506 N N . GLU A 1 317 ? -39.873 -20.412 33.530 1.00 97.44 317 GLU A N 1
ATOM 2507 C CA . GLU A 1 317 ? -40.048 -20.989 34.864 1.00 97.44 317 GLU A CA 1
ATOM 2508 C C . GLU A 1 317 ? -41.088 -22.115 34.826 1.00 97.44 317 GLU A C 1
ATOM 2510 O O . GLU A 1 317 ? -42.158 -21.963 34.233 1.00 97.44 317 GLU A O 1
ATOM 2515 N N . GLN A 1 318 ? -40.790 -23.241 35.476 1.00 96.38 318 GLN A N 1
ATOM 2516 C CA . GLN A 1 318 ? -41.756 -24.317 35.698 1.00 96.38 318 GLN A CA 1
ATOM 2517 C C . GLN A 1 318 ? -41.633 -24.908 37.104 1.00 96.38 318 GLN A C 1
ATOM 2519 O O . GLN A 1 318 ? -40.572 -24.874 37.730 1.00 96.38 318 GLN A O 1
ATOM 2524 N N . SER A 1 319 ? -42.731 -25.481 37.600 1.00 95.75 319 SER A N 1
ATOM 2525 C CA . SER A 1 319 ? -42.714 -26.240 38.853 1.00 95.75 319 SER A CA 1
ATOM 2526 C C . SER A 1 319 ? -42.092 -27.618 38.644 1.00 95.75 319 SER A C 1
ATOM 2528 O O . SER A 1 319 ? -42.301 -28.259 37.614 1.00 95.75 319 SER A O 1
ATOM 2530 N N . CYS A 1 320 ? -41.334 -28.095 39.625 1.00 93.19 320 CYS A N 1
ATOM 2531 C CA . CYS A 1 320 ? -40.816 -29.452 39.579 1.00 93.19 320 CYS A CA 1
ATOM 2532 C C . CYS A 1 320 ? -41.951 -30.429 39.871 1.00 93.19 320 CYS A C 1
ATOM 2534 O O . CYS A 1 320 ? -42.602 -30.329 40.914 1.00 93.19 320 CYS A O 1
ATOM 2536 N N . GLN A 1 321 ? -42.134 -31.437 39.021 1.00 84.44 321 GLN A N 1
ATOM 2537 C CA . GLN A 1 321 ? -42.883 -32.616 39.434 1.00 84.44 321 GLN A CA 1
ATOM 2538 C C . GLN A 1 321 ? -42.062 -33.339 40.501 1.00 84.44 321 GLN A C 1
ATOM 2540 O O . GLN A 1 321 ? -41.130 -34.086 40.205 1.00 84.44 321 GLN A O 1
ATOM 2545 N N . GLY A 1 322 ? -42.388 -33.068 41.766 1.00 76.81 322 GLY A N 1
ATOM 2546 C CA . GLY A 1 322 ? -41.879 -33.839 42.885 1.00 76.81 322 GLY A CA 1
ATOM 2547 C C . GLY A 1 322 ? -42.174 -35.299 42.597 1.00 76.81 322 GLY A C 1
ATOM 2548 O O . GLY A 1 322 ? -43.337 -35.688 42.513 1.00 76.81 322 GLY A O 1
ATOM 2549 N N . SER A 1 323 ? -41.122 -36.092 42.402 1.00 62.59 323 SER A N 1
ATOM 2550 C CA . SER A 1 323 ? -41.238 -37.541 42.374 1.00 62.59 323 SER A CA 1
ATOM 2551 C C . SER A 1 323 ? -41.776 -37.943 43.735 1.00 62.59 323 SER A C 1
ATOM 2553 O O . SER A 1 323 ? -41.024 -38.067 44.703 1.00 62.59 323 SER A O 1
ATOM 2555 N N . SER A 1 324 ? -43.099 -38.067 43.826 1.00 62.19 324 SER A N 1
ATOM 2556 C CA . SER A 1 324 ? -43.781 -38.710 44.928 1.00 62.19 324 SER A CA 1
ATOM 2557 C C . SER A 1 324 ? -43.209 -40.115 44.973 1.00 62.19 324 SER A C 1
ATOM 2559 O O . SER A 1 324 ? -43.635 -40.997 44.227 1.00 62.19 324 SER A O 1
ATOM 2561 N N . SER A 1 325 ? -42.170 -40.283 45.788 1.00 56.69 325 SER A N 1
ATOM 2562 C CA . SER A 1 325 ? -41.584 -41.565 46.130 1.00 56.69 325 SER A CA 1
ATOM 2563 C C . SER A 1 325 ? -42.645 -42.302 46.930 1.00 56.69 325 SER A C 1
ATOM 2565 O O . SER A 1 325 ? -42.665 -42.284 48.157 1.00 56.69 325 SER A O 1
ATOM 2567 N N . GLY A 1 326 ? -43.603 -42.864 46.195 1.00 52.75 326 GLY A N 1
ATOM 2568 C CA . GLY A 1 326 ? -44.592 -43.785 46.695 1.00 52.75 326 GLY A CA 1
ATOM 2569 C C . GLY A 1 326 ? -43.844 -45.009 47.177 1.00 52.75 326 GLY A C 1
ATOM 2570 O O . GLY A 1 326 ? -43.371 -45.819 46.384 1.00 52.75 326 GLY A O 1
ATOM 2571 N N . THR A 1 327 ? -43.721 -45.110 48.495 1.00 47.28 327 THR A N 1
ATOM 2572 C CA . THR A 1 327 ? -43.469 -46.355 49.204 1.00 47.28 327 THR A CA 1
ATOM 2573 C C . THR A 1 327 ? -44.375 -47.438 48.620 1.00 47.28 327 THR A C 1
ATOM 2575 O O . THR A 1 327 ? -45.596 -47.405 48.777 1.00 47.28 327 THR A O 1
ATOM 2578 N N . SER A 1 328 ? -43.769 -48.387 47.914 1.00 52.19 328 SER A N 1
ATOM 2579 C CA . SER A 1 328 ? -44.406 -49.586 47.389 1.00 52.19 328 SER A CA 1
ATOM 2580 C C . SER A 1 328 ? -44.745 -50.543 48.534 1.00 52.19 328 SER A C 1
ATOM 2582 O O . SER A 1 328 ? -44.024 -51.494 48.819 1.00 52.19 328 SER A O 1
ATOM 2584 N N . SER A 1 329 ? -45.882 -50.309 49.189 1.00 47.88 329 SER A N 1
ATOM 2585 C CA . SER A 1 329 ? -46.584 -51.348 49.947 1.00 47.88 329 SER A CA 1
ATOM 2586 C C . SER A 1 329 ? -47.626 -51.980 49.034 1.00 47.88 329 SER A C 1
ATOM 2588 O O . SER A 1 329 ? -48.567 -51.325 48.591 1.00 47.88 329 SER A O 1
ATOM 2590 N N . GLY A 1 330 ? -47.403 -53.249 48.696 1.00 59.53 330 GLY A N 1
ATOM 2591 C CA . GLY A 1 330 ? -48.210 -53.985 47.736 1.00 59.53 330 GLY A CA 1
ATOM 2592 C C . GLY A 1 330 ? -49.629 -54.271 48.214 1.00 59.53 330 GLY A C 1
ATOM 2593 O O . GLY A 1 330 ? -49.839 -54.633 49.366 1.00 59.53 330 GLY A O 1
ATOM 2594 N N . VAL A 1 331 ? -50.580 -54.215 47.281 1.00 49.53 331 VAL A N 1
ATOM 2595 C CA . VAL A 1 331 ? -51.821 -54.993 47.327 1.00 49.53 331 VAL A CA 1
ATOM 2596 C C . VAL A 1 331 ? -52.175 -55.411 45.900 1.00 49.53 331 VAL A C 1
ATOM 2598 O O . VAL A 1 331 ? -52.308 -54.593 44.995 1.00 49.53 331 VAL A O 1
ATOM 2601 N N . SER A 1 332 ? -52.293 -56.723 45.727 1.00 49.28 332 SER A N 1
ATOM 2602 C CA . SER A 1 332 ? -52.835 -57.412 44.559 1.00 49.28 332 SER A CA 1
ATOM 2603 C C . SER A 1 332 ? -54.346 -57.170 44.458 1.00 49.28 332 SER A C 1
ATOM 2605 O O . SER A 1 332 ? -55.061 -57.379 45.437 1.00 49.28 332 SER A O 1
ATOM 2607 N N . GLY A 1 333 ? -54.842 -56.770 43.283 1.00 39.78 333 GLY A N 1
ATOM 2608 C CA . GLY A 1 333 ? -56.275 -56.617 43.022 1.00 39.78 333 GLY A CA 1
ATOM 2609 C C . GLY A 1 333 ? -56.598 -56.469 41.534 1.00 39.78 333 GLY A C 1
ATOM 2610 O O . GLY A 1 333 ? -56.298 -55.453 40.923 1.00 39.78 333 GLY A O 1
ATOM 2611 N N . LYS A 1 334 ? -57.195 -57.519 40.963 1.00 46.53 334 LYS A N 1
ATOM 2612 C CA . LYS A 1 334 ? -57.767 -57.625 39.605 1.00 46.53 334 LYS A CA 1
ATOM 2613 C C . LYS A 1 334 ? -59.080 -56.832 39.457 1.00 46.53 334 LYS A C 1
ATOM 2615 O O . LYS A 1 334 ? -59.773 -56.637 40.449 1.00 46.53 334 LYS A O 1
ATOM 2620 N N . SER A 1 335 ? -59.491 -56.646 38.188 1.00 39.72 335 SER A N 1
ATOM 2621 C CA . SER A 1 335 ? -60.816 -56.201 37.679 1.00 39.72 335 SER A CA 1
ATOM 2622 C C . SER A 1 335 ? -60.929 -54.676 37.534 1.00 39.72 335 SER A C 1
ATOM 2624 O O . SER A 1 335 ? -60.608 -53.973 38.474 1.00 39.72 335 SER A O 1
ATOM 2626 N N . GLY A 1 336 ? -61.349 -54.043 36.434 1.00 42.94 336 GLY A N 1
ATOM 2627 C CA . GLY A 1 336 ? -62.098 -54.415 35.227 1.00 42.94 336 GLY A CA 1
ATOM 2628 C C . GLY A 1 336 ? -63.123 -53.288 34.953 1.00 42.94 336 GLY A C 1
ATOM 2629 O O . GLY A 1 336 ? -63.637 -52.744 35.924 1.00 42.94 336 GLY A O 1
ATOM 2630 N N . SER A 1 337 ? -63.459 -53.004 33.679 1.00 40.00 337 SER A N 1
ATOM 2631 C CA . SER A 1 337 ? -64.522 -52.066 33.198 1.00 40.00 337 SER A CA 1
ATOM 2632 C C . SER A 1 337 ? -64.081 -50.585 33.078 1.00 40.00 337 SER A C 1
ATOM 2634 O O . SER A 1 337 ? -63.666 -50.012 34.075 1.00 40.00 337 SER A O 1
ATOM 2636 N N . LYS A 1 338 ? -63.914 -49.978 31.885 1.00 50.16 338 LYS A N 1
ATOM 2637 C CA . LYS A 1 338 ? -64.838 -49.560 30.788 1.00 50.16 338 LYS A CA 1
ATOM 2638 C C . LYS A 1 338 ? -65.339 -48.110 30.929 1.00 50.16 338 LYS A C 1
ATOM 2640 O O . LYS A 1 338 ? -65.752 -47.730 32.018 1.00 50.16 338 LYS A O 1
ATOM 2645 N N . ASP A 1 339 ? -65.366 -47.439 29.769 1.00 42.31 339 ASP A N 1
ATOM 2646 C CA . ASP A 1 339 ? -66.091 -46.206 29.402 1.00 42.31 339 ASP A CA 1
ATOM 2647 C C . ASP A 1 339 ? -65.488 -44.897 29.994 1.00 42.31 339 ASP A C 1
ATOM 2649 O O . ASP A 1 339 ? -65.091 -44.865 31.150 1.00 42.31 339 ASP A O 1
ATOM 2653 N N . ASP A 1 340 ? -65.350 -43.749 29.317 1.00 43.38 340 ASP A N 1
ATOM 2654 C CA . ASP A 1 340 ? -65.715 -43.306 27.967 1.00 43.38 340 ASP A CA 1
ATOM 2655 C C . ASP A 1 340 ? -65.200 -41.850 27.739 1.00 43.38 340 ASP A C 1
ATOM 2657 O O . ASP A 1 340 ? -65.115 -41.092 28.706 1.00 43.38 340 ASP A O 1
ATOM 2661 N N . LEU A 1 341 ? -64.990 -41.455 26.463 1.00 46.91 341 LEU A N 1
ATOM 2662 C CA . LEU A 1 341 ? -65.003 -40.074 25.890 1.00 46.91 341 LEU A CA 1
ATOM 2663 C C . LEU A 1 341 ? -63.784 -39.139 26.195 1.00 46.91 341 LEU A C 1
ATOM 2665 O O . LEU A 1 341 ? -63.269 -39.126 27.300 1.00 46.91 341 LEU A O 1
ATOM 2669 N N . ASN A 1 342 ? -63.258 -38.261 25.315 1.00 37.12 342 ASN A N 1
ATOM 2670 C CA . ASN A 1 342 ? -63.774 -37.619 24.095 1.00 37.12 342 ASN A CA 1
ATOM 2671 C C . ASN A 1 342 ? -62.702 -36.695 23.418 1.00 37.12 342 ASN A C 1
ATOM 2673 O O . ASN A 1 342 ? -61.912 -36.123 24.159 1.00 37.12 342 ASN A O 1
ATOM 2677 N N . ILE A 1 343 ? -62.822 -36.429 22.092 1.00 39.66 343 ILE A N 1
ATOM 2678 C CA . ILE A 1 343 ? -62.540 -35.140 21.357 1.00 39.66 343 ILE A CA 1
ATOM 2679 C C . ILE A 1 343 ? -61.062 -34.647 21.350 1.00 39.66 343 ILE A C 1
ATOM 2681 O O . ILE A 1 343 ? -60.494 -34.420 22.403 1.00 39.66 343 ILE A O 1
ATOM 2685 N N . ASN A 1 344 ? -60.320 -34.358 20.270 1.00 38.81 344 ASN A N 1
ATOM 2686 C CA . ASN A 1 344 ? -60.552 -33.944 18.881 1.00 38.81 344 ASN A CA 1
ATOM 2687 C C . ASN A 1 344 ? -59.262 -34.233 18.087 1.00 38.81 344 ASN A C 1
ATOM 2689 O O . ASN A 1 344 ? -58.187 -33.848 18.539 1.00 38.81 344 ASN A O 1
ATOM 2693 N N . ASN A 1 345 ? -59.370 -34.800 16.886 1.00 40.28 345 ASN A N 1
ATOM 2694 C CA . ASN A 1 345 ? -58.287 -34.792 15.903 1.00 40.28 345 ASN A CA 1
ATOM 2695 C C . ASN A 1 345 ? -58.862 -34.199 14.610 1.00 40.28 345 ASN A C 1
ATOM 2697 O O . ASN A 1 345 ? -59.682 -34.835 13.948 1.00 40.28 345 ASN A O 1
ATOM 2701 N N . LEU A 1 346 ? -58.508 -32.943 14.330 1.00 45.94 346 LEU A N 1
ATOM 2702 C CA . LEU A 1 346 ? -58.842 -32.230 13.099 1.00 45.94 346 LEU A CA 1
ATOM 2703 C C . LEU A 1 346 ? -57.553 -32.183 12.273 1.00 45.94 346 LEU A C 1
ATOM 2705 O O . LEU A 1 346 ? -56.693 -31.340 12.510 1.00 45.94 346 LEU A O 1
ATOM 2709 N N . ASP A 1 347 ? -57.401 -33.147 11.373 1.00 38.25 347 ASP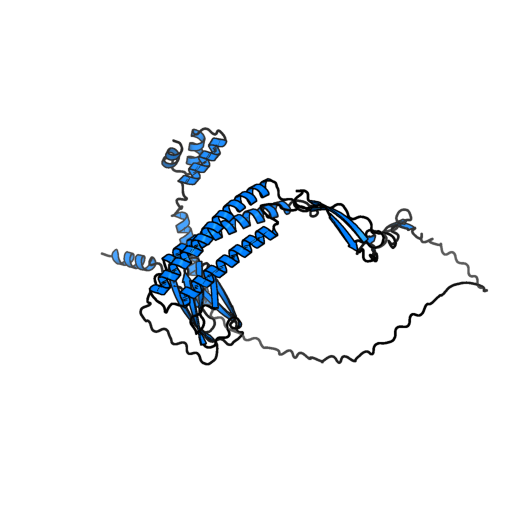 A N 1
ATOM 2710 C CA . ASP A 1 347 ? -56.273 -33.228 10.451 1.00 38.25 347 ASP A CA 1
ATOM 2711 C C . ASP A 1 347 ? -56.690 -32.558 9.135 1.00 38.25 347 ASP A C 1
ATOM 2713 O O . ASP A 1 347 ? -57.620 -33.008 8.457 1.00 38.25 347 ASP A O 1
ATOM 2717 N N . VAL A 1 348 ? -56.078 -31.413 8.832 1.00 43.06 348 VAL A N 1
ATOM 2718 C CA . VAL A 1 348 ? -56.287 -30.663 7.589 1.00 43.06 348 VAL A CA 1
ATOM 2719 C C . VAL A 1 348 ? -55.196 -31.096 6.621 1.00 43.06 348 VAL A C 1
ATOM 2721 O O . VAL A 1 348 ? -54.049 -30.671 6.729 1.00 43.06 348 VAL A O 1
ATOM 2724 N N . GLY A 1 349 ? -55.574 -31.945 5.667 1.00 38.09 349 GLY A N 1
ATOM 2725 C CA . GLY A 1 349 ? -54.724 -32.319 4.546 1.00 38.09 349 GLY A CA 1
ATOM 2726 C C . GLY A 1 349 ? -54.475 -31.130 3.620 1.00 38.09 349 GLY A C 1
ATOM 2727 O O . GLY A 1 349 ? -55.412 -30.579 3.042 1.00 38.09 349 GLY A O 1
ATOM 2728 N N . LEU A 1 350 ? -53.202 -30.766 3.461 1.00 37.59 350 LEU A N 1
ATOM 2729 C CA . LEU A 1 350 ? -52.711 -29.969 2.343 1.00 37.59 350 LEU A CA 1
ATOM 2730 C C . LEU A 1 350 ? -51.898 -30.881 1.426 1.00 37.59 350 LEU A C 1
ATOM 2732 O O . LEU A 1 350 ? -50.860 -31.426 1.792 1.00 37.59 350 LEU A O 1
ATOM 2736 N N . ASP A 1 351 ? -52.467 -31.054 0.243 1.00 37.16 351 ASP A N 1
ATOM 2737 C CA . ASP A 1 351 ? -52.003 -31.830 -0.894 1.00 37.16 351 ASP A CA 1
ATOM 2738 C C . ASP A 1 351 ? -50.694 -31.226 -1.438 1.00 37.16 351 ASP A C 1
ATOM 2740 O O . ASP A 1 351 ? -50.674 -30.078 -1.887 1.00 37.16 351 ASP A O 1
ATOM 2744 N N . GLN A 1 352 ? -49.590 -31.976 -1.389 1.00 41.34 352 GLN A N 1
ATOM 2745 C CA . GLN A 1 352 ? -48.370 -31.655 -2.132 1.00 41.34 352 GLN A CA 1
ATOM 2746 C C . GLN A 1 352 ? -48.246 -32.627 -3.303 1.00 41.34 352 GLN A C 1
ATOM 2748 O O . GLN A 1 352 ? -47.906 -33.800 -3.143 1.00 41.34 352 GLN A O 1
ATOM 2753 N N . GLN A 1 353 ? -48.542 -32.112 -4.496 1.00 40.12 353 GLN A N 1
ATOM 2754 C CA . GLN A 1 353 ? -48.300 -32.785 -5.765 1.00 40.12 353 GLN A CA 1
ATOM 2755 C C . GLN A 1 353 ? -46.794 -32.984 -5.977 1.00 40.12 353 GLN A C 1
ATOM 2757 O O . GLN A 1 353 ? -45.995 -32.063 -5.816 1.00 40.12 353 GLN A O 1
ATOM 2762 N N . GLY A 1 354 ? -46.427 -34.219 -6.321 1.00 36.97 354 GLY A N 1
ATOM 2763 C CA . GLY A 1 354 ? -45.050 -34.666 -6.473 1.00 36.97 354 GLY A CA 1
ATOM 2764 C C . GLY A 1 354 ? -44.333 -34.083 -7.691 1.00 36.97 354 GLY A C 1
ATOM 2765 O O . GLY A 1 354 ? -44.867 -34.045 -8.799 1.00 36.97 354 GLY A O 1
ATOM 2766 N N . ILE A 1 355 ? -43.076 -33.707 -7.468 1.00 40.84 355 ILE A N 1
ATOM 2767 C CA . ILE A 1 355 ? -42.066 -33.445 -8.496 1.00 40.84 355 ILE A CA 1
ATOM 2768 C C . ILE A 1 355 ? -41.307 -34.768 -8.738 1.00 40.84 355 ILE A C 1
ATOM 2770 O O . ILE A 1 355 ? -40.973 -35.444 -7.759 1.00 40.84 355 ILE A O 1
ATOM 2774 N N . PRO A 1 356 ? -41.031 -35.192 -9.988 1.00 44.84 356 PRO A N 1
ATOM 2775 C CA . PRO A 1 356 ? -40.346 -36.455 -10.255 1.00 44.84 356 PRO A CA 1
ATOM 2776 C C . PRO A 1 356 ? -38.865 -36.349 -9.876 1.00 44.84 356 PRO A C 1
ATOM 2778 O O . PRO A 1 356 ? -38.173 -35.443 -10.332 1.00 44.84 356 PRO A O 1
ATOM 2781 N N . GLN A 1 357 ? -38.370 -37.287 -9.066 1.00 41.88 357 GLN A N 1
ATOM 2782 C CA . GLN A 1 357 ? -36.942 -37.400 -8.776 1.00 41.88 357 GLN A CA 1
ATOM 2783 C C . GLN A 1 357 ? -36.215 -38.087 -9.935 1.00 41.88 357 GLN A C 1
ATOM 2785 O O . GLN A 1 357 ? -36.457 -39.257 -10.240 1.00 41.88 357 GLN A O 1
ATOM 2790 N N . GLU A 1 358 ? -35.319 -37.338 -10.569 1.00 48.62 358 GLU A N 1
ATOM 2791 C CA . GLU A 1 358 ? -34.358 -37.833 -11.545 1.00 48.62 358 GLU A CA 1
ATOM 2792 C C . GLU A 1 358 ? -33.194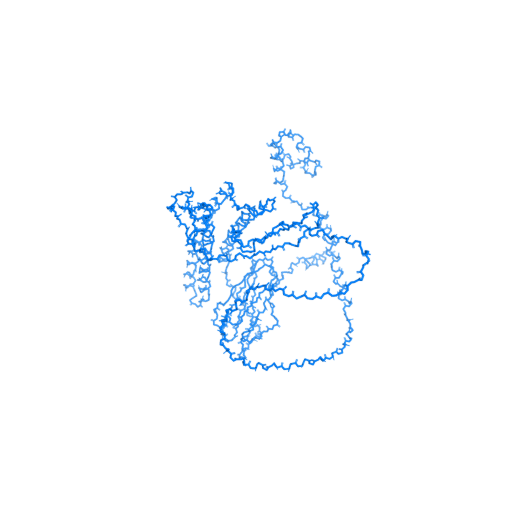 -38.529 -10.824 1.00 48.62 358 GLU A C 1
ATOM 2794 O O . GLU A 1 358 ? -32.661 -38.057 -9.820 1.00 48.62 358 GLU A O 1
ATOM 2799 N N . LYS A 1 359 ? -32.854 -39.720 -11.312 1.00 46.50 359 LYS A N 1
ATOM 2800 C CA . LYS A 1 359 ? -31.904 -40.656 -10.714 1.00 46.50 359 LYS A CA 1
ATOM 2801 C C . LYS A 1 359 ? -30.475 -40.209 -11.028 1.00 46.50 359 LYS A C 1
ATOM 2803 O O . LYS A 1 359 ? -29.965 -40.505 -12.104 1.00 46.50 359 LYS A O 1
ATOM 2808 N N . ILE A 1 360 ? -29.836 -39.528 -10.082 1.00 42.22 360 ILE A N 1
ATOM 2809 C CA . ILE A 1 360 ? -28.412 -39.182 -10.151 1.00 42.22 360 ILE A CA 1
ATOM 2810 C C . ILE A 1 360 ? -27.597 -40.474 -9.998 1.00 42.22 360 ILE A C 1
ATOM 2812 O O . ILE A 1 360 ? -27.716 -41.189 -9.003 1.00 42.22 360 ILE A O 1
ATOM 2816 N N . VAL A 1 361 ? -26.819 -40.804 -11.028 1.00 50.97 361 VAL A N 1
ATOM 2817 C CA . VAL A 1 361 ? -25.829 -41.886 -11.023 1.00 50.97 361 VAL A CA 1
ATOM 2818 C C . VAL A 1 361 ? -24.502 -41.275 -10.585 1.00 50.97 361 VAL A C 1
ATOM 2820 O O . VAL A 1 361 ? -23.971 -40.407 -11.272 1.00 50.97 361 VAL A O 1
ATOM 2823 N N . GLU A 1 362 ? -23.989 -41.706 -9.436 1.00 49.53 362 GLU A N 1
ATOM 2824 C CA . GLU A 1 362 ? -22.665 -41.318 -8.940 1.00 49.53 362 GLU A CA 1
ATOM 2825 C C . GLU A 1 362 ? -21.559 -41.989 -9.781 1.00 49.53 362 GLU A C 1
ATOM 2827 O O . GLU A 1 362 ? -21.651 -43.193 -10.048 1.00 49.53 362 GLU A O 1
ATOM 2832 N N . PRO A 1 363 ? -20.514 -41.259 -10.214 1.00 48.09 363 PRO A N 1
ATOM 2833 C CA . PRO A 1 363 ? -19.343 -41.865 -10.829 1.00 48.09 363 PRO A CA 1
ATOM 2834 C C . PRO A 1 363 ? -18.401 -42.440 -9.761 1.00 48.09 363 PRO A C 1
ATOM 2836 O O . PRO A 1 363 ? -17.906 -41.732 -8.886 1.00 48.09 363 PRO A O 1
ATOM 2839 N N . ASP A 1 364 ? -18.146 -43.740 -9.877 1.00 38.00 364 ASP A N 1
ATOM 2840 C CA . ASP A 1 364 ? -17.165 -44.504 -9.106 1.00 38.00 364 ASP A CA 1
ATOM 2841 C C . ASP A 1 364 ? -15.742 -44.096 -9.530 1.00 38.00 364 ASP A C 1
ATOM 2843 O O . ASP A 1 364 ? -15.297 -44.406 -10.639 1.00 38.00 364 ASP A O 1
ATOM 2847 N N . PHE A 1 365 ? -15.050 -43.337 -8.677 1.00 43.47 365 PHE A N 1
ATOM 2848 C CA . PHE A 1 365 ? -13.675 -42.884 -8.900 1.00 43.47 365 PHE A CA 1
ATOM 2849 C C . PHE A 1 365 ? -12.737 -43.589 -7.915 1.00 43.47 365 PHE A C 1
ATOM 2851 O O . PHE A 1 365 ? -12.466 -43.115 -6.812 1.00 43.47 365 PHE A O 1
ATOM 2858 N N . THR A 1 366 ? -12.243 -44.761 -8.313 1.00 39.44 366 THR A N 1
ATOM 2859 C CA . THR A 1 366 ? -11.223 -45.513 -7.574 1.00 39.44 366 THR A CA 1
ATOM 2860 C C . THR A 1 366 ? -9.844 -44.882 -7.766 1.00 39.44 366 THR A C 1
ATOM 2862 O O . THR A 1 366 ? -9.264 -44.955 -8.850 1.00 39.44 366 THR A O 1
ATOM 2865 N N . PHE A 1 367 ? -9.308 -44.288 -6.699 1.00 36.97 367 PHE A N 1
ATOM 2866 C CA . PHE A 1 367 ? -7.959 -43.725 -6.637 1.00 36.97 367 PHE A CA 1
ATOM 2867 C C . PHE A 1 367 ? -6.932 -44.848 -6.398 1.00 36.97 367 PHE A C 1
ATOM 2869 O O . PHE A 1 367 ? -6.949 -45.502 -5.354 1.00 36.97 367 PHE A O 1
ATOM 2876 N N . GLY A 1 368 ? -6.059 -45.102 -7.375 1.00 40.50 368 GLY A N 1
ATOM 2877 C CA . GLY A 1 368 ? -4.939 -46.034 -7.244 1.00 40.50 368 GLY A CA 1
ATOM 2878 C C . GLY A 1 368 ? -3.763 -45.363 -6.537 1.00 40.50 368 GLY A C 1
ATOM 2879 O O . GLY A 1 368 ? -3.210 -44.396 -7.047 1.00 40.50 368 GLY A O 1
ATOM 2880 N N . SER A 1 369 ? -3.386 -45.863 -5.362 1.00 43.62 369 SER A N 1
ATOM 2881 C CA . SER A 1 369 ? -2.177 -45.444 -4.652 1.00 43.62 369 SER A CA 1
ATOM 2882 C C . SER A 1 369 ? -0.957 -46.157 -5.239 1.00 43.62 369 SER A C 1
ATOM 2884 O O . SER A 1 369 ? -0.805 -47.367 -5.055 1.00 43.62 369 SER A O 1
ATOM 2886 N N . GLU A 1 370 ? -0.099 -45.420 -5.936 1.00 48.03 370 GLU A N 1
ATOM 2887 C CA . GLU A 1 370 ? 1.194 -45.913 -6.410 1.00 48.03 370 GLU A CA 1
ATOM 2888 C C . GLU A 1 370 ? 2.259 -45.683 -5.325 1.00 48.03 370 GLU A C 1
ATOM 2890 O O . GLU A 1 370 ? 2.494 -44.565 -4.868 1.00 48.03 370 GLU A O 1
ATOM 2895 N N . GLU A 1 371 ? 2.846 -46.781 -4.853 1.00 50.53 371 GLU A N 1
ATOM 2896 C CA . GLU A 1 371 ? 3.884 -46.831 -3.825 1.00 50.53 371 GLU A CA 1
ATOM 2897 C C . GLU A 1 371 ? 5.234 -46.435 -4.452 1.00 50.53 371 GLU A C 1
ATOM 2899 O O . GLU A 1 371 ? 5.802 -47.184 -5.246 1.00 50.53 371 GLU A O 1
ATOM 2904 N N . THR A 1 372 ? 5.767 -45.257 -4.122 1.00 42.69 372 THR A N 1
ATOM 2905 C CA . THR A 1 372 ? 7.112 -44.847 -4.560 1.00 42.69 372 THR A CA 1
ATOM 2906 C C . THR A 1 372 ? 8.170 -45.253 -3.535 1.00 42.69 372 THR A C 1
ATOM 2908 O O . THR A 1 372 ? 8.119 -44.830 -2.377 1.00 42.69 372 THR A O 1
ATOM 2911 N N . GLU A 1 373 ? 9.153 -46.049 -3.966 1.00 52.34 373 GLU A N 1
ATOM 2912 C CA . GLU A 1 373 ? 10.304 -46.462 -3.154 1.00 52.34 373 GLU A CA 1
ATOM 2913 C C . GLU A 1 373 ? 11.244 -45.288 -2.786 1.00 52.34 373 GLU A C 1
ATOM 2915 O O . GLU A 1 373 ? 11.454 -44.376 -3.590 1.00 52.34 373 GLU A O 1
ATOM 2920 N N . PRO A 1 374 ? 11.891 -45.313 -1.601 1.00 48.75 374 PRO A N 1
ATOM 2921 C CA . PRO A 1 374 ? 12.785 -44.245 -1.161 1.00 48.75 374 PRO A CA 1
ATOM 2922 C C . PRO A 1 374 ? 14.195 -44.364 -1.766 1.00 48.75 374 PRO A C 1
ATOM 2924 O O . PRO A 1 374 ? 14.960 -45.286 -1.459 1.00 48.75 374 PRO A O 1
ATOM 2927 N N . LEU A 1 375 ? 14.592 -43.364 -2.557 1.00 47.69 375 LEU A N 1
ATOM 2928 C CA . LEU A 1 375 ? 15.967 -43.196 -3.032 1.00 47.69 375 LEU A CA 1
ATOM 2929 C C . LEU A 1 375 ? 16.876 -42.658 -1.910 1.00 47.69 375 LEU A C 1
ATOM 2931 O O . LEU A 1 375 ? 16.675 -41.574 -1.368 1.00 47.69 375 LEU A O 1
ATOM 2935 N N . LYS A 1 376 ? 17.920 -43.425 -1.572 1.00 49.47 376 LYS A N 1
ATOM 2936 C CA . LYS A 1 376 ? 19.016 -43.006 -0.682 1.00 49.47 376 LYS A CA 1
ATOM 2937 C C . LYS A 1 376 ? 20.000 -42.112 -1.435 1.00 49.47 376 LYS A C 1
ATOM 2939 O O . LYS A 1 376 ? 20.871 -42.617 -2.146 1.00 49.47 376 LYS A O 1
ATOM 2944 N N . GLU A 1 377 ? 19.929 -40.808 -1.205 1.00 51.12 377 GLU A N 1
ATOM 2945 C CA . GLU A 1 377 ? 20.908 -39.848 -1.712 1.00 51.12 377 GLU A CA 1
ATOM 2946 C C . GLU A 1 377 ? 22.062 -39.643 -0.711 1.00 51.12 377 GLU A C 1
ATOM 2948 O O . GLU A 1 377 ? 21.870 -39.348 0.470 1.00 51.12 377 GLU A O 1
ATOM 2953 N N . LYS A 1 378 ? 23.303 -39.851 -1.169 1.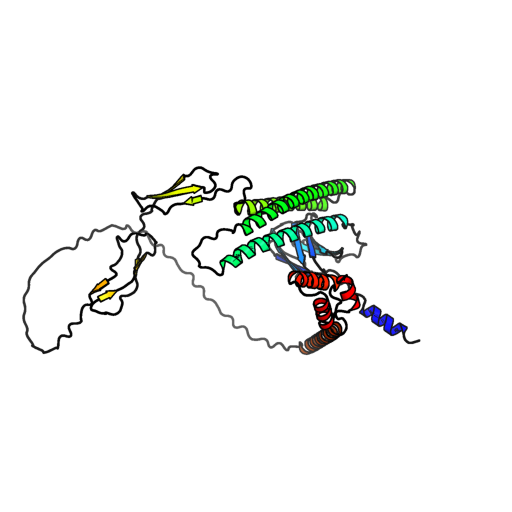00 50.28 378 LYS A N 1
ATOM 2954 C CA . LYS A 1 378 ? 24.520 -39.624 -0.375 1.00 50.28 378 LYS A CA 1
ATOM 2955 C C . LYS A 1 378 ? 24.913 -38.147 -0.458 1.00 50.28 378 LYS A C 1
ATOM 2957 O O . LYS A 1 378 ? 25.549 -37.729 -1.421 1.00 50.28 378 LYS A O 1
ATOM 2962 N N . SER A 1 379 ? 24.577 -37.398 0.588 1.00 47.81 379 SER A N 1
ATOM 2963 C CA . SER A 1 379 ? 24.935 -35.987 0.778 1.00 47.81 379 SER A CA 1
ATOM 2964 C C . SER A 1 379 ? 26.452 -35.741 0.704 1.00 47.81 379 SER A C 1
ATOM 2966 O O . SER A 1 379 ? 27.227 -36.248 1.518 1.00 47.81 379 SER A O 1
ATOM 2968 N N . LYS A 1 380 ? 26.867 -34.922 -0.272 1.00 57.56 380 LYS A N 1
ATOM 2969 C CA . LYS A 1 380 ? 28.188 -34.270 -0.368 1.00 57.56 380 LYS A CA 1
ATOM 2970 C C . LYS A 1 380 ? 28.136 -32.821 0.157 1.00 57.56 380 LYS A C 1
ATOM 2972 O O . LYS A 1 380 ? 28.863 -31.962 -0.330 1.00 57.56 380 LYS A O 1
ATOM 2977 N N . LEU A 1 381 ? 27.274 -32.527 1.133 1.00 53.34 381 LEU A N 1
ATOM 2978 C CA . LEU A 1 381 ? 27.024 -31.157 1.611 1.00 53.34 381 LEU A CA 1
ATOM 2979 C C . LEU A 1 381 ? 27.964 -30.698 2.747 1.00 53.34 381 LEU A C 1
ATOM 2981 O O . LEU A 1 381 ? 27.835 -29.598 3.271 1.00 53.34 381 LEU A O 1
ATOM 2985 N N . THR A 1 382 ? 28.923 -31.528 3.159 1.00 64.69 382 THR A N 1
ATOM 2986 C CA . THR A 1 382 ? 29.780 -31.267 4.327 1.00 64.69 382 THR A CA 1
ATOM 2987 C C . THR A 1 382 ? 30.898 -30.224 4.147 1.00 64.69 382 THR A C 1
ATOM 2989 O O . THR A 1 382 ? 31.179 -29.534 5.125 1.00 64.69 382 THR A O 1
ATOM 2992 N N . PRO A 1 383 ? 31.553 -30.036 2.979 1.00 71.44 383 PRO A N 1
ATOM 2993 C CA . PRO A 1 383 ? 32.637 -29.053 2.876 1.00 71.44 383 PRO A CA 1
ATOM 2994 C C . PRO A 1 383 ? 32.137 -27.611 2.693 1.00 71.44 383 PRO A C 1
ATOM 2996 O O . PRO A 1 383 ? 32.785 -26.685 3.171 1.00 71.44 383 PRO A O 1
ATOM 2999 N N . ILE A 1 384 ? 30.973 -27.410 2.065 1.00 75.88 384 ILE A N 1
ATOM 3000 C CA . ILE A 1 384 ? 30.410 -26.072 1.812 1.00 75.88 384 ILE A CA 1
ATOM 3001 C C . ILE A 1 384 ? 29.943 -25.425 3.124 1.00 75.88 384 ILE A C 1
ATOM 3003 O O . ILE A 1 384 ? 30.252 -24.263 3.380 1.00 75.88 384 ILE A O 1
ATOM 3007 N N . LEU A 1 385 ? 29.307 -26.196 4.014 1.00 77.38 385 LEU A N 1
ATOM 3008 C CA . LEU A 1 385 ? 28.865 -25.710 5.328 1.00 77.38 385 LEU A CA 1
ATOM 3009 C C . LEU A 1 385 ? 30.022 -25.216 6.212 1.00 77.38 385 LEU A C 1
ATOM 3011 O O . LEU A 1 385 ? 29.852 -24.255 6.959 1.00 77.38 385 LEU A O 1
ATOM 3015 N N . LEU A 1 386 ? 31.210 -25.822 6.107 1.00 78.94 386 LEU A N 1
ATOM 3016 C CA . LEU A 1 386 ? 32.388 -25.382 6.864 1.00 78.94 386 LEU A CA 1
ATOM 3017 C C . LEU A 1 386 ? 32.953 -24.054 6.347 1.00 78.94 386 LEU A C 1
ATOM 3019 O O . LEU A 1 386 ? 33.395 -23.230 7.147 1.00 78.94 386 LEU A O 1
ATOM 3023 N N . ILE A 1 387 ? 32.903 -23.827 5.032 1.00 83.44 387 ILE A N 1
ATOM 3024 C CA . ILE A 1 387 ? 33.336 -22.561 4.428 1.00 83.44 387 ILE A CA 1
ATOM 3025 C C . ILE A 1 387 ? 32.376 -21.441 4.845 1.00 83.44 387 ILE A C 1
ATOM 3027 O O . ILE A 1 387 ? 32.829 -20.420 5.362 1.00 83.44 387 ILE A O 1
ATOM 3031 N N . VAL A 1 388 ? 31.061 -21.662 4.739 1.00 87.06 388 VAL A N 1
ATOM 3032 C CA . VAL A 1 388 ? 30.047 -20.675 5.151 1.00 87.06 388 VAL A CA 1
ATOM 3033 C C . VAL A 1 388 ? 30.175 -20.339 6.642 1.00 87.06 388 VAL A C 1
ATOM 3035 O O . VAL A 1 388 ? 30.230 -19.164 7.001 1.00 87.06 388 VAL A O 1
ATOM 3038 N N . ALA A 1 389 ? 30.333 -21.343 7.511 1.00 84.81 389 ALA A N 1
ATOM 3039 C CA . ALA A 1 389 ? 30.512 -21.118 8.947 1.00 84.81 389 ALA A CA 1
ATOM 3040 C C . ALA A 1 389 ? 31.774 -20.2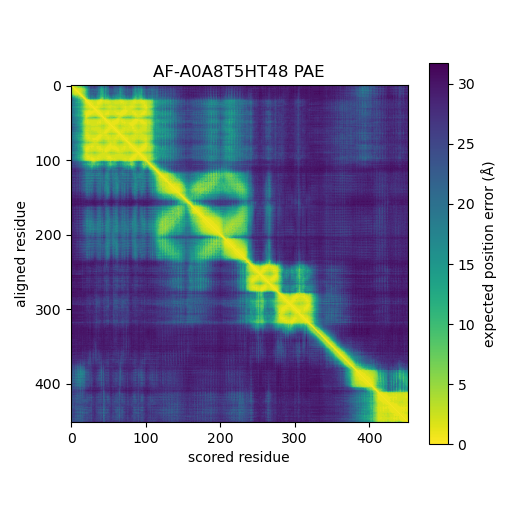94 9.271 1.00 84.81 389 ALA A C 1
ATOM 3042 O O . ALA A 1 389 ? 31.758 -19.462 10.178 1.00 84.81 389 ALA A O 1
ATOM 3043 N N . SER A 1 390 ? 32.862 -20.491 8.517 1.00 86.44 390 SER A N 1
ATOM 3044 C CA . SER A 1 390 ? 34.099 -19.724 8.707 1.00 86.44 390 SER A CA 1
ATOM 3045 C C . SER A 1 390 ? 33.974 -18.258 8.274 1.00 86.44 390 SER A C 1
ATOM 3047 O O . SER A 1 390 ? 34.510 -17.381 8.952 1.00 86.44 390 SER A O 1
ATOM 3049 N N . ILE A 1 391 ? 33.216 -17.979 7.209 1.00 89.88 391 ILE A N 1
ATOM 3050 C CA . ILE A 1 391 ? 32.953 -16.613 6.734 1.00 89.88 391 ILE A CA 1
ATOM 3051 C C . ILE A 1 391 ? 32.086 -15.858 7.748 1.00 89.88 391 ILE A C 1
ATOM 3053 O O . ILE A 1 391 ? 32.437 -14.749 8.147 1.00 89.88 391 ILE A O 1
ATOM 3057 N N . VAL A 1 392 ? 31.017 -16.487 8.248 1.00 92.06 392 VAL A N 1
ATOM 3058 C CA . VAL A 1 392 ? 30.136 -15.888 9.266 1.00 92.06 392 VAL A CA 1
ATOM 3059 C C . VAL A 1 392 ? 30.912 -15.545 10.542 1.00 92.06 392 VAL A C 1
ATOM 3061 O O . VAL A 1 392 ? 30.756 -14.454 11.087 1.00 92.06 392 VAL A O 1
ATOM 3064 N N . LEU A 1 393 ? 31.811 -16.427 10.992 1.00 93.38 393 LEU A N 1
ATOM 3065 C CA . LEU A 1 393 ? 32.642 -16.169 12.172 1.00 93.38 393 LEU A CA 1
ATOM 3066 C C . LEU A 1 393 ? 33.554 -14.943 11.985 1.00 93.38 393 LEU A C 1
ATOM 3068 O O . LEU A 1 393 ? 33.718 -14.153 12.915 1.00 93.38 393 LEU A O 1
ATOM 3072 N N . LEU A 1 394 ? 34.130 -14.762 10.792 1.00 92.81 394 LEU A N 1
ATOM 3073 C CA . LEU A 1 394 ? 34.980 -13.608 10.489 1.00 92.81 394 LEU A CA 1
ATOM 3074 C C . LEU A 1 394 ? 34.185 -12.299 10.430 1.00 92.81 394 LEU A C 1
ATOM 3076 O O . LEU A 1 394 ? 34.677 -11.288 10.928 1.00 92.81 394 LEU A O 1
ATOM 3080 N N . ILE A 1 395 ? 32.957 -12.322 9.903 1.00 91.44 395 ILE A N 1
ATOM 3081 C CA . ILE A 1 395 ? 32.062 -11.154 9.894 1.00 91.44 395 ILE A CA 1
ATOM 3082 C C . ILE A 1 395 ? 31.690 -10.756 11.325 1.00 91.44 395 ILE A C 1
ATOM 3084 O O . ILE A 1 395 ? 31.778 -9.581 11.670 1.00 91.44 395 ILE A O 1
ATOM 3088 N N . ILE A 1 396 ? 31.362 -11.722 12.191 1.00 90.06 396 ILE A N 1
ATOM 3089 C CA . ILE A 1 396 ? 31.030 -11.448 13.599 1.00 90.06 396 ILE A CA 1
ATOM 3090 C C . ILE A 1 396 ? 32.228 -10.837 14.333 1.00 90.06 396 ILE A C 1
ATOM 3092 O O . ILE A 1 396 ? 32.071 -9.851 15.051 1.00 90.06 396 ILE A O 1
ATOM 3096 N N . ILE A 1 397 ? 33.432 -11.388 14.144 1.00 91.12 397 ILE A N 1
ATOM 3097 C CA . ILE A 1 397 ? 34.651 -10.847 14.762 1.00 91.12 397 ILE A CA 1
ATOM 3098 C C . ILE A 1 397 ? 34.957 -9.447 14.211 1.00 91.12 397 ILE A C 1
ATOM 3100 O O . ILE A 1 397 ? 35.292 -8.554 14.987 1.00 91.12 397 ILE A O 1
ATOM 3104 N N . GLY A 1 398 ? 34.803 -9.235 12.901 1.00 89.50 398 GLY A N 1
ATOM 3105 C CA . GLY A 1 398 ? 34.970 -7.933 12.256 1.00 89.50 398 GLY A CA 1
ATOM 3106 C C . GLY A 1 398 ? 33.985 -6.890 12.783 1.00 89.50 398 GLY A C 1
ATOM 3107 O O . GLY A 1 398 ? 34.411 -5.804 13.160 1.00 89.50 398 GLY A O 1
ATOM 3108 N N . GLY A 1 399 ? 32.704 -7.244 12.903 1.00 86.69 399 GLY A N 1
ATOM 3109 C CA . GLY A 1 399 ? 31.657 -6.396 13.473 1.00 86.69 399 GLY A CA 1
ATOM 3110 C C . GLY A 1 399 ? 31.893 -6.078 14.949 1.00 86.69 399 GLY A C 1
ATOM 3111 O O . GLY A 1 399 ? 31.750 -4.932 15.356 1.00 86.69 399 GLY A O 1
ATOM 3112 N N . LEU A 1 400 ? 32.350 -7.047 15.748 1.00 84.69 400 LEU A N 1
ATOM 3113 C CA . LEU A 1 400 ? 32.730 -6.810 17.146 1.00 84.69 400 LEU A CA 1
ATOM 3114 C C . LEU A 1 400 ? 33.929 -5.870 17.262 1.00 84.69 400 LEU A C 1
ATOM 3116 O O . LEU A 1 400 ? 33.922 -4.969 18.095 1.00 84.69 400 LEU A O 1
ATOM 3120 N N . VAL A 1 401 ? 34.954 -6.047 16.427 1.00 85.00 401 VAL A N 1
ATOM 3121 C CA . VAL A 1 401 ? 36.097 -5.127 16.393 1.00 85.00 401 VAL A CA 1
ATOM 3122 C C . VAL A 1 401 ? 35.645 -3.746 15.928 1.00 85.00 401 VAL A C 1
ATOM 3124 O O . VAL A 1 401 ? 36.017 -2.765 16.560 1.00 85.00 401 VAL A O 1
ATOM 3127 N N . PHE A 1 402 ? 34.803 -3.658 14.899 1.00 77.81 402 PHE A N 1
ATOM 3128 C CA . PHE A 1 402 ? 34.231 -2.409 14.398 1.00 77.81 402 PHE A CA 1
ATOM 3129 C C . PHE A 1 402 ? 33.433 -1.686 15.490 1.00 77.81 402 PHE A C 1
ATOM 3131 O O . PHE A 1 402 ? 33.728 -0.533 15.777 1.00 77.81 402 PHE A O 1
ATOM 3138 N N . LEU A 1 403 ? 32.529 -2.375 16.191 1.00 75.94 403 LEU A N 1
ATOM 3139 C CA . LEU A 1 403 ? 31.749 -1.818 17.304 1.00 75.94 403 LEU A CA 1
ATOM 3140 C C . LEU A 1 403 ? 32.620 -1.390 18.493 1.00 75.94 403 LEU A C 1
ATOM 3142 O O . LEU A 1 403 ? 32.301 -0.422 19.182 1.00 75.94 403 LEU A O 1
ATOM 3146 N N . LEU A 1 404 ? 33.723 -2.097 18.752 1.00 78.50 404 LEU A N 1
ATOM 3147 C CA . LEU A 1 404 ? 34.629 -1.764 19.852 1.00 78.50 404 LEU A CA 1
ATOM 3148 C C . LEU A 1 404 ? 35.620 -0.642 19.502 1.00 78.50 404 LEU A C 1
ATOM 3150 O O . LEU A 1 404 ? 36.045 0.079 20.405 1.00 78.50 404 LEU A O 1
ATOM 3154 N N . TYR A 1 405 ? 35.999 -0.480 18.229 1.00 72.75 405 TYR A N 1
ATOM 3155 C CA . TYR A 1 405 ? 36.986 0.520 17.793 1.00 72.75 405 TYR A CA 1
ATOM 3156 C C . TYR A 1 405 ? 36.371 1.793 17.2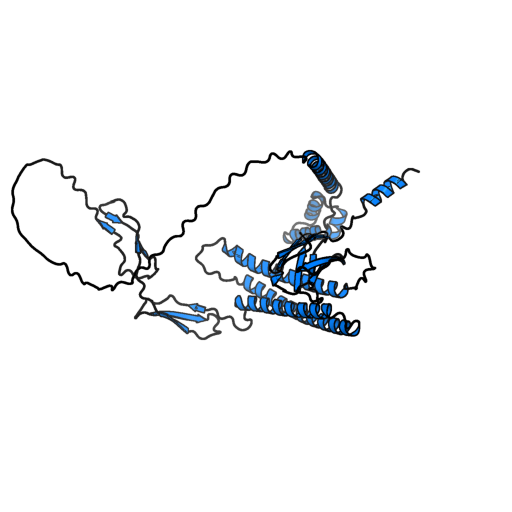19 1.00 72.75 405 TYR A C 1
ATOM 3158 O O . TYR A 1 405 ? 36.935 2.878 17.369 1.00 72.75 405 TYR A O 1
ATOM 3166 N N . LEU A 1 406 ? 35.215 1.676 16.581 1.00 60.34 406 LEU A N 1
ATOM 3167 C CA . LEU A 1 406 ? 34.437 2.782 16.065 1.00 60.34 406 LEU A CA 1
ATOM 3168 C C . LEU A 1 406 ? 33.212 2.884 16.956 1.00 60.34 406 LEU A C 1
ATOM 3170 O O . LEU A 1 406 ? 32.134 2.441 16.590 1.00 60.34 406 LEU A O 1
ATOM 3174 N N . LYS A 1 407 ? 33.368 3.492 18.138 1.00 57.72 407 LYS A N 1
ATOM 3175 C CA . LYS A 1 407 ? 32.224 4.209 18.703 1.00 57.72 407 LYS A CA 1
ATOM 3176 C C . LYS A 1 407 ? 31.843 5.236 17.638 1.00 57.72 407 LYS A C 1
ATOM 3178 O O . LYS A 1 407 ? 32.650 6.148 17.415 1.00 57.72 407 LYS A O 1
ATOM 3183 N N . PRO A 1 408 ? 30.706 5.085 16.940 1.00 48.25 408 PRO A N 1
ATOM 3184 C CA . PRO A 1 408 ? 30.290 6.112 16.016 1.00 48.25 408 PRO A CA 1
ATOM 3185 C C . PRO A 1 408 ? 30.157 7.388 16.839 1.00 48.25 408 PRO A C 1
ATOM 3187 O O . PRO A 1 408 ? 29.623 7.383 17.952 1.00 48.25 408 PRO A O 1
ATOM 3190 N N . LYS A 1 409 ? 30.725 8.478 16.328 1.00 52.59 409 LYS A N 1
ATOM 3191 C CA . LYS A 1 409 ? 30.333 9.807 16.774 1.00 52.59 409 LYS A CA 1
ATOM 3192 C C . LYS A 1 409 ? 28.884 9.977 16.309 1.00 52.59 409 LYS A C 1
ATOM 3194 O O . LYS A 1 409 ? 28.668 10.565 15.258 1.00 52.59 409 LYS A O 1
ATOM 3199 N N . LEU A 1 410 ? 27.932 9.388 17.041 1.00 48.12 410 LEU A N 1
ATOM 3200 C CA . LEU A 1 410 ? 26.529 9.790 16.969 1.00 48.12 410 LEU A CA 1
ATOM 3201 C C . LEU A 1 410 ? 26.500 11.302 17.143 1.00 48.12 410 LEU A C 1
ATOM 3203 O O . LEU A 1 410 ? 27.338 11.834 17.883 1.00 48.12 410 LEU A O 1
ATOM 3207 N N . ASP A 1 411 ? 25.617 11.956 16.393 1.00 63.84 411 ASP A N 1
ATOM 3208 C CA . ASP A 1 411 ? 25.598 13.394 16.164 1.00 63.84 411 ASP A CA 1
ATOM 3209 C C . ASP A 1 411 ? 25.437 14.174 17.475 1.00 63.84 411 ASP A C 1
ATOM 3211 O O . ASP A 1 411 ? 24.371 14.580 17.938 1.00 63.84 411 ASP A O 1
ATOM 3215 N N . SER A 1 412 ? 26.596 14.343 18.094 1.00 69.69 412 SER A N 1
ATOM 3216 C CA . SER A 1 412 ? 26.821 14.747 19.467 1.00 69.69 412 SER A CA 1
ATOM 3217 C C . SER A 1 412 ? 26.240 16.123 19.773 1.00 69.69 412 SER A C 1
ATOM 3219 O O . SER A 1 412 ? 26.153 16.516 20.936 1.00 69.69 412 SER A O 1
ATOM 3221 N N . ALA A 1 413 ? 25.934 16.894 18.737 1.00 83.31 413 ALA A N 1
ATOM 3222 C CA . ALA A 1 413 ? 25.423 18.238 18.856 1.00 83.31 413 ALA A CA 1
ATOM 3223 C C . ALA A 1 413 ? 23.932 18.254 19.207 1.00 83.31 413 ALA A C 1
ATOM 3225 O O . ALA A 1 413 ? 23.530 19.057 20.052 1.00 83.31 413 ALA A O 1
ATOM 3226 N N . ASN A 1 414 ? 23.127 17.390 18.585 1.00 85.94 414 ASN A N 1
ATOM 3227 C CA . ASN A 1 414 ? 21.672 17.442 18.720 1.00 85.94 414 ASN A CA 1
ATOM 3228 C C . ASN A 1 414 ? 21.224 16.861 20.065 1.00 85.94 414 ASN A C 1
ATOM 3230 O O . ASN A 1 414 ? 20.501 17.532 20.800 1.00 85.94 414 ASN A O 1
ATOM 3234 N N . GLU A 1 415 ? 21.797 15.732 20.484 1.00 89.00 415 GLU A N 1
ATOM 3235 C CA . GLU A 1 415 ? 21.501 15.126 21.791 1.00 89.00 415 GLU A CA 1
ATOM 3236 C C . GLU A 1 415 ? 21.862 16.046 22.975 1.00 89.00 415 GLU A C 1
ATOM 3238 O O . GLU A 1 415 ? 21.092 16.175 23.930 1.00 89.00 415 GLU A O 1
ATOM 3243 N N . ILE A 1 416 ? 23.008 16.747 22.918 1.00 92.12 416 ILE A N 1
ATOM 3244 C CA . ILE A 1 416 ? 23.388 17.708 23.971 1.00 92.12 416 ILE A CA 1
ATOM 3245 C C . ILE A 1 416 ? 22.386 18.872 24.022 1.00 92.12 416 ILE A C 1
ATOM 3247 O O . ILE A 1 416 ? 21.998 19.296 25.115 1.00 92.12 416 ILE A O 1
ATOM 3251 N N . LYS A 1 417 ? 21.962 19.402 22.866 1.00 94.06 417 LYS A N 1
ATOM 3252 C CA . LYS A 1 417 ? 20.995 20.511 22.801 1.00 94.06 417 LYS A CA 1
ATOM 3253 C C . LYS A 1 417 ? 19.638 20.103 23.366 1.00 94.06 417 LYS A C 1
ATOM 3255 O O . LYS A 1 417 ? 19.083 20.852 24.173 1.00 94.06 417 LYS A O 1
ATOM 3260 N N . GLU A 1 418 ? 19.132 18.932 22.991 1.00 94.44 418 GLU A N 1
ATOM 3261 C CA . GLU A 1 418 ? 17.860 18.418 23.501 1.00 94.44 418 GLU A CA 1
ATOM 3262 C C . GLU A 1 418 ? 17.904 18.163 25.005 1.00 94.44 418 GLU A C 1
ATOM 3264 O O . GLU A 1 418 ? 17.007 18.595 25.733 1.00 94.44 418 GLU A O 1
ATOM 3269 N N . TYR A 1 419 ? 18.982 17.548 25.500 1.00 94.12 419 TYR A N 1
ATOM 3270 C CA . TYR A 1 419 ? 19.154 17.315 26.931 1.00 94.12 419 TYR A CA 1
ATOM 3271 C C . TYR A 1 419 ? 19.169 18.634 27.719 1.00 94.12 419 TYR A C 1
ATOM 3273 O O . TYR A 1 419 ? 18.475 18.771 28.728 1.00 94.12 419 TYR A O 1
ATOM 3281 N N . ILE A 1 420 ? 19.901 19.647 27.234 1.00 95.44 420 ILE A N 1
ATOM 3282 C CA . ILE A 1 420 ? 19.922 20.982 27.853 1.00 95.44 420 ILE A CA 1
ATOM 3283 C C . ILE A 1 420 ? 18.526 21.628 27.809 1.00 95.44 420 ILE A C 1
ATOM 3285 O O . ILE A 1 420 ? 18.116 22.228 28.805 1.00 95.44 420 ILE A O 1
ATOM 3289 N N . LYS A 1 421 ? 17.781 21.508 26.699 1.00 96.25 421 LYS A N 1
ATOM 3290 C CA . LYS A 1 421 ? 16.407 22.032 26.562 1.00 96.25 421 LYS A CA 1
ATOM 3291 C C . LYS A 1 421 ? 15.470 21.373 27.582 1.00 96.25 421 LYS A C 1
ATOM 3293 O O . LYS A 1 421 ? 14.786 22.082 28.320 1.00 96.25 421 LYS A O 1
ATOM 3298 N N . LYS A 1 422 ? 15.510 20.043 27.697 1.00 96.50 422 LYS A N 1
ATOM 3299 C CA . LYS A 1 422 ? 14.690 19.251 28.629 1.00 96.50 422 LYS A CA 1
ATOM 3300 C C . LYS A 1 422 ? 14.976 19.577 30.096 1.00 96.50 422 LYS A C 1
ATOM 3302 O O . LYS A 1 422 ? 14.047 19.726 30.886 1.00 96.50 422 LYS A O 1
ATOM 3307 N N . GLU A 1 423 ? 16.243 19.728 30.473 1.00 96.38 423 GLU A N 1
ATOM 3308 C CA . GLU A 1 423 ? 16.618 20.033 31.861 1.00 96.38 423 GLU A CA 1
ATOM 3309 C C . GLU A 1 423 ? 16.387 21.510 32.235 1.00 96.38 423 GLU A C 1
ATOM 3311 O O . GLU A 1 423 ? 16.071 21.807 33.391 1.00 96.38 423 GLU A O 1
ATOM 3316 N N . LYS A 1 424 ? 16.432 22.437 31.264 1.00 94.94 424 LYS A N 1
ATOM 3317 C CA . LYS A 1 424 ? 16.019 23.838 31.471 1.00 94.94 424 LYS A CA 1
ATOM 3318 C C . LYS A 1 424 ? 14.543 23.949 31.857 1.00 94.94 424 LYS A C 1
ATOM 3320 O O . LYS A 1 424 ? 14.227 24.701 32.775 1.00 94.94 424 LYS A O 1
ATOM 3325 N N . VAL A 1 425 ? 13.660 23.166 31.229 1.00 95.94 425 VAL A N 1
ATOM 3326 C CA . VAL A 1 425 ? 12.224 23.119 31.580 1.00 95.94 425 VAL A CA 1
ATOM 3327 C C . VAL A 1 425 ? 12.013 22.664 33.031 1.00 95.94 425 VAL A C 1
ATOM 3329 O O . VAL A 1 425 ? 11.104 23.135 33.710 1.00 95.94 425 VAL A O 1
ATOM 3332 N N . LYS A 1 426 ? 12.899 21.809 33.553 1.00 96.50 426 LYS A N 1
ATOM 3333 C CA . LYS A 1 426 ? 12.854 21.312 34.938 1.00 96.50 426 LYS A CA 1
ATOM 3334 C C . LYS A 1 426 ? 13.509 22.244 35.969 1.00 96.50 426 LYS A C 1
ATOM 3336 O O . LYS A 1 426 ? 13.591 21.874 37.138 1.00 96.50 426 LYS A O 1
ATOM 3341 N N . ASN A 1 427 ? 13.975 23.435 35.575 1.00 95.69 427 ASN A N 1
ATOM 3342 C CA . ASN A 1 427 ? 14.715 24.373 36.434 1.00 95.69 427 ASN A CA 1
ATOM 3343 C C . ASN A 1 427 ? 15.977 23.772 37.092 1.00 95.69 427 ASN A C 1
ATOM 3345 O O . ASN A 1 427 ? 16.352 24.158 38.204 1.00 95.69 427 ASN A O 1
ATOM 3349 N N . VAL A 1 428 ? 16.658 22.836 36.422 1.00 96.31 428 VAL A N 1
ATOM 3350 C CA . VAL A 1 428 ? 17.917 22.273 36.934 1.00 96.31 428 VAL A CA 1
ATOM 3351 C C . VAL A 1 428 ? 19.062 23.280 36.732 1.00 96.31 428 VAL A C 1
ATOM 3353 O O . VAL A 1 428 ? 19.224 23.806 35.628 1.00 96.31 428 VAL A O 1
ATOM 3356 N N . PRO A 1 429 ? 19.889 23.570 37.760 1.00 97.12 429 PRO A N 1
ATOM 3357 C CA . PRO A 1 429 ? 21.032 24.470 37.615 1.00 97.12 429 PRO A CA 1
ATOM 3358 C C . PRO A 1 429 ? 22.013 23.994 36.533 1.00 97.12 429 PRO A C 1
ATOM 3360 O O . PRO A 1 429 ? 22.396 22.824 36.510 1.00 97.12 429 PRO A O 1
ATOM 3363 N N . LEU A 1 430 ? 22.486 24.910 35.680 1.00 95.56 430 LEU A N 1
ATOM 3364 C CA . LEU A 1 430 ? 23.383 24.597 34.552 1.00 95.56 430 LEU A CA 1
ATOM 3365 C C . LEU A 1 430 ? 24.665 23.856 34.976 1.00 95.56 430 LEU A C 1
ATOM 3367 O O . LEU A 1 430 ? 25.148 23.002 34.236 1.00 95.56 430 LEU A O 1
ATOM 3371 N N . ASP A 1 431 ? 25.180 24.113 36.182 1.00 96.94 431 ASP A N 1
ATOM 3372 C CA . ASP A 1 431 ? 26.347 23.404 36.725 1.00 96.94 431 ASP A CA 1
ATOM 3373 C C . ASP A 1 431 ? 26.073 21.911 36.977 1.00 96.94 431 ASP A C 1
ATOM 3375 O O . ASP A 1 431 ? 26.957 21.075 36.778 1.00 96.94 431 ASP A O 1
ATOM 3379 N N . GLN A 1 432 ? 24.845 21.555 37.380 1.00 96.69 432 GLN A N 1
ATOM 3380 C CA . GLN A 1 432 ? 24.435 20.154 37.515 1.00 96.69 432 GLN A CA 1
ATOM 3381 C C . GLN A 1 432 ? 24.260 19.500 36.145 1.00 96.69 432 GLN A C 1
ATOM 3383 O O . GLN A 1 432 ? 24.782 18.407 35.941 1.00 96.69 432 GLN A O 1
ATOM 3388 N N . VAL A 1 433 ? 23.630 20.191 35.187 1.00 96.12 433 VAL A N 1
ATOM 3389 C CA . VAL A 1 433 ? 23.483 19.709 33.800 1.00 96.12 433 VAL A CA 1
ATOM 3390 C C . VAL A 1 433 ? 24.855 19.424 33.178 1.00 96.12 433 VAL A C 1
ATOM 3392 O O . VAL A 1 433 ? 25.076 18.346 32.624 1.00 96.12 433 VAL A O 1
ATOM 3395 N N . LYS A 1 434 ? 25.816 20.345 33.347 1.00 97.31 434 LYS A N 1
ATOM 3396 C CA . LYS A 1 434 ? 27.207 20.170 32.906 1.00 97.31 434 LYS A CA 1
ATOM 3397 C C . LYS A 1 434 ? 27.845 18.926 33.522 1.00 97.31 434 LYS A C 1
ATOM 3399 O O . LYS A 1 434 ? 28.473 18.143 32.811 1.00 97.31 434 LYS A O 1
ATOM 3404 N N . LYS A 1 435 ? 27.707 18.759 34.840 1.00 97.25 435 LYS A N 1
ATOM 3405 C CA . LYS A 1 435 ? 28.296 17.636 35.574 1.00 97.25 435 LYS A CA 1
ATOM 3406 C C . LYS A 1 435 ? 27.735 16.297 35.089 1.00 97.25 435 LYS A C 1
ATOM 3408 O O . LYS A 1 435 ? 28.521 15.399 34.806 1.00 97.25 435 LYS A O 1
ATOM 3413 N N . THR A 1 436 ? 26.417 16.192 34.921 1.00 95.62 436 THR A N 1
ATOM 3414 C CA . THR A 1 436 ? 25.754 14.967 34.448 1.00 95.62 436 THR A CA 1
ATOM 3415 C C . THR A 1 436 ? 26.158 14.602 33.021 1.00 95.62 436 THR A C 1
ATOM 3417 O O . THR A 1 436 ? 26.434 13.437 32.748 1.00 95.62 436 THR A O 1
ATOM 3420 N N . LEU A 1 437 ? 26.272 15.579 32.115 1.00 95.00 437 LEU A N 1
ATOM 3421 C CA . LEU A 1 437 ? 26.756 15.321 30.754 1.00 95.00 437 LEU A CA 1
ATOM 3422 C C . LEU A 1 437 ? 28.199 14.784 30.763 1.00 95.00 437 LEU A C 1
ATOM 3424 O O . LEU A 1 437 ? 28.498 13.799 30.096 1.00 95.00 437 LEU A O 1
ATOM 3428 N N . ILE A 1 438 ? 29.095 15.356 31.570 1.00 94.81 438 ILE A N 1
ATOM 3429 C CA . ILE A 1 438 ? 30.481 14.865 31.659 1.00 94.81 438 ILE A CA 1
ATOM 3430 C C . ILE A 1 438 ? 30.541 13.458 32.283 1.00 94.81 438 ILE A C 1
ATOM 3432 O O . ILE A 1 438 ? 31.286 12.607 31.796 1.00 94.81 438 ILE A O 1
ATOM 3436 N N . GLU A 1 439 ? 29.743 13.184 33.321 1.00 94.56 439 GLU A N 1
ATOM 3437 C CA . GLU A 1 439 ? 29.644 11.852 33.948 1.00 94.56 439 GLU A CA 1
ATOM 3438 C C . GLU A 1 439 ? 29.119 10.784 32.973 1.00 94.56 439 GLU A C 1
ATOM 3440 O O . GLU A 1 439 ? 29.579 9.643 33.015 1.00 94.56 439 GLU A O 1
ATOM 3445 N N . ASN A 1 440 ? 28.250 11.169 32.034 1.00 90.38 440 ASN A N 1
ATOM 3446 C CA . ASN A 1 440 ? 27.741 10.303 30.965 1.00 90.38 440 ASN A CA 1
ATOM 3447 C C . ASN A 1 440 ? 28.717 10.131 29.780 1.00 90.38 440 ASN A C 1
ATOM 3449 O O . ASN A 1 440 ? 28.367 9.518 28.774 1.00 90.38 440 ASN A O 1
ATOM 3453 N N . GLY A 1 441 ? 29.953 10.629 29.892 1.00 89.19 441 GLY A N 1
ATOM 3454 C CA . GLY A 1 441 ? 31.022 10.394 28.917 1.00 89.19 441 GLY A CA 1
ATOM 3455 C C . GLY A 1 441 ? 31.138 11.443 27.811 1.00 89.19 441 GLY A C 1
ATOM 3456 O O . GLY A 1 441 ? 31.909 11.240 26.870 1.00 89.19 441 GLY A O 1
ATOM 3457 N N . TRP A 1 442 ? 30.425 12.568 27.918 1.00 90.31 442 TRP A N 1
ATOM 3458 C CA . TRP A 1 442 ? 30.509 13.652 26.941 1.00 90.31 442 TRP A CA 1
ATOM 3459 C C . TRP A 1 442 ? 31.785 14.493 27.130 1.00 90.31 442 TRP A C 1
ATOM 3461 O O . TRP A 1 442 ? 32.126 14.857 28.262 1.00 90.31 442 TRP A O 1
ATOM 3471 N N . PRO A 1 443 ? 32.506 14.862 26.050 1.00 91.44 443 PRO A N 1
ATOM 3472 C CA . PRO A 1 443 ? 33.705 15.686 26.161 1.00 91.44 443 PRO A CA 1
ATOM 3473 C C . PRO A 1 443 ? 33.384 17.069 26.737 1.00 91.44 443 PRO A C 1
ATOM 3475 O O . PRO A 1 443 ? 32.595 17.820 26.163 1.00 91.44 443 PRO A O 1
ATOM 3478 N N . GLU A 1 444 ? 34.064 17.467 27.817 1.00 94.06 444 GLU A N 1
ATOM 3479 C CA . GLU A 1 444 ? 33.818 18.754 28.491 1.00 94.06 444 GLU A CA 1
ATOM 3480 C C . GLU A 1 444 ? 33.898 19.961 27.533 1.00 94.06 444 GLU A C 1
ATOM 3482 O O . GLU A 1 444 ? 33.160 20.937 27.681 1.00 94.06 444 GLU A O 1
ATOM 3487 N N . LYS A 1 445 ? 34.771 19.898 26.521 1.00 94.06 445 LYS A N 1
ATOM 3488 C CA . LYS A 1 445 ? 34.920 20.958 25.515 1.00 94.06 445 LYS A CA 1
ATOM 3489 C C . LYS A 1 445 ? 33.652 21.160 24.672 1.00 94.06 445 LYS A C 1
ATOM 3491 O O . LYS A 1 445 ? 33.323 22.307 24.384 1.00 94.06 445 LYS A O 1
ATOM 3496 N N . GLU A 1 446 ? 32.955 20.081 24.314 1.00 92.00 446 GLU A N 1
ATOM 3497 C CA . GLU A 1 446 ? 31.691 20.139 23.565 1.00 92.00 446 GLU A CA 1
ATOM 3498 C C . GLU A 1 446 ? 30.550 20.602 24.470 1.00 92.00 446 GLU A C 1
ATOM 3500 O O . GLU A 1 446 ? 29.816 21.518 24.118 1.00 92.00 446 GLU A O 1
ATOM 3505 N N . VAL A 1 447 ? 30.467 20.079 25.697 1.00 94.12 447 VAL A N 1
ATOM 3506 C CA . VAL A 1 447 ? 29.446 20.499 26.674 1.00 94.12 447 VAL A CA 1
ATOM 3507 C C . VAL A 1 447 ? 29.527 22.011 26.942 1.00 94.12 447 VAL A C 1
ATOM 3509 O O . VAL A 1 447 ? 28.520 22.715 26.910 1.00 94.12 447 VAL A O 1
ATOM 3512 N N . ASN A 1 448 ? 30.737 22.554 27.112 1.00 95.12 448 ASN A N 1
ATOM 3513 C CA . ASN A 1 448 ? 30.946 23.994 27.308 1.00 95.12 448 ASN A CA 1
ATOM 3514 C C . ASN A 1 448 ? 30.588 24.854 26.081 1.00 95.12 448 ASN A C 1
ATOM 3516 O O . ASN A 1 448 ? 30.413 26.063 26.229 1.00 95.12 448 ASN A O 1
ATOM 3520 N N . LYS A 1 449 ? 30.526 24.275 24.876 1.00 95.44 449 LYS A N 1
ATOM 3521 C CA . LYS A 1 449 ? 30.127 24.986 23.654 1.00 95.44 449 LYS A CA 1
ATOM 3522 C C . LYS A 1 449 ? 28.625 25.282 23.651 1.00 95.44 449 LYS A C 1
ATOM 3524 O O . LYS A 1 449 ? 28.247 26.349 23.187 1.00 95.44 449 LYS A O 1
ATOM 3529 N N . TYR A 1 450 ? 27.809 24.374 24.194 1.00 94.25 450 TYR A N 1
ATOM 3530 C CA . TYR A 1 450 ? 26.340 24.460 24.177 1.00 94.25 450 TYR A CA 1
ATOM 3531 C C . TYR A 1 450 ? 25.718 25.040 25.458 1.00 94.25 450 TYR A C 1
ATOM 3533 O O . TYR A 1 450 ? 24.526 25.327 25.485 1.00 94.25 450 TYR A O 1
ATOM 3541 N N . LEU A 1 451 ? 26.508 25.214 26.523 1.00 92.75 451 LEU A N 1
ATOM 3542 C CA . LEU A 1 451 ? 26.065 25.855 27.771 1.00 92.75 451 LEU A CA 1
ATOM 3543 C C . LEU A 1 451 ? 26.284 27.379 27.809 1.00 92.75 451 LEU A C 1
ATOM 3545 O O . LEU A 1 451 ? 25.881 28.011 28.785 1.00 92.75 451 LEU A O 1
ATOM 3549 N N . LYS A 1 452 ? 26.947 27.949 26.796 1.00 85.44 452 LYS A N 1
ATOM 3550 C CA . LYS A 1 452 ? 27.052 29.403 26.597 1.00 85.44 452 LYS A CA 1
ATOM 3551 C C . LYS A 1 452 ? 25.802 29.919 25.911 1.00 85.44 452 LYS A C 1
ATOM 3553 O O . LYS A 1 452 ? 25.362 31.017 26.311 1.00 85.44 452 LYS A O 1
#

Mean predicted aligned error: 22.5 Å

Nearest PDB structures (foldseek):
  3hs0-assembly1_F  TM=8.754E-01  e=6.333E-03  Naja kaouthia
  3hrz-assembly1_A  TM=8.805E-01  e=7.528E-03  Naja kaouthia
  8v2c-assembly1_C  TM=5.164E-01  e=5.991E-02  Mus musculus